Protein AF-0000000067526908 (afdb_homodimer)

Secondary structure (DSSP, 8-state):
--TTTT-EEEEETTTSHHHHHHHHHHHHTT-EEEEE-S-HHHHHHHHHHHHHS-TTTT--S-EEEESSGGGHHHHTTS---EEEE-S-HHHH-HHHHHHHHHHHHHHHHHHT--EEEEEE--GGGGS---TTGGGS-HHHHHHHHHHHHHHHHHHHHHHHHHHHTTT-SSPEEEEEEEE-----S------SGGGG--HHHHHHHHHHHHHS-TTEEEEEEEEEETT---/--TTTT-EEEEETTTSHHHHHHHHHHHHTT-EEEEE-S-HHHHHHHHHHHHHS-TTSS--S-EEEESSGGGHHHHHTS---EEEE-S-HHHH-HHHHHHHHHHHHHHHHHHT--EEEEEE--GGGGS---TTGGGS-HHHHHHHHHHHHHHHHHHHHHHHHHHHTTT-SSPEEEEEEEE-S---S------SGGGG--HHHHHHHHHHHHHS-TTEEEEEEEEEETT---

Nearest PDB structures (foldseek):
  1xg5-assembly2_A  TM=7.899E-01  e=1.504E-15  Homo sapiens
  4is3-assembly1_A  TM=7.266E-01  e=9.019E-11  [Clostridium] scindens
  2z1n-assembly2_B  TM=6.900E-01  e=1.423E-10  Aeropyrum pernix K1
  4is2-assembly1_A  TM=6.980E-01  e=1.059E-07  [Clostridium] scindens
  4bgv-assembly1_C  TM=5.789E-01  e=1.942E-01  Picrophilus oshimae

pLDDT: mean 77.92, std 18.81, range [34.94, 97.06]

Foldseek 3Di:
DQPQAAAEEEQEQLLFQLNVLLCQLCQLVRYAYEYEYCAQVSLVNSVVVVVPPPPVNRRNYHYHYDHHLVVCLVVLVDAHAEYEYPDFCVVCPPVSVVVVLVSNLVNCLVVQHEHEYEYEAAPLLVDDPDVPVVPPDDPVVVVSVVNNVSRVVSLVVLVVSCVVQPPRGPGYEGAYEHEYLEPTPPPPPPDDLNPPDYSNNSSVVVVVQSNDDSVDGHHYDYYYRPPDDD/DQPQAAAEEEQEQLLFQLNVLLCQLCQLVRYAYEYEYCALVSLVNSVVVVVPPPVVPGGNYHYHYDHHLVVCLVVLVDGHAEYEYPDFCVVCPPVSVVVVLVSNLVNCLVVQHEHEYEYEAAPLLVDDPDVVCVPVDDPVVVVSVVNNVSRVVSLVVLVVSCVVQPPRGPGYEGAYEHEYLAPTPPPPPPDDLNPPDYSNNSSVVVVVQSNDDSVDGHHYDYDYRPPDDD

Radius of gyration: 22.5 Å; Cα contacts (8 Å, |Δi|>4): 888; chains: 2; bounding box: 50×61×53 Å

Structure (mmCIF, N/CA/C/O backbone):
data_AF-0000000067526908-model_v1
#
loop_
_entity.id
_entity.type
_entity.pdbx_description
1 polymer 'Dehydrogenase/reductase SDR family member 11'
#
loop_
_atom_site.group_PDB
_atom_site.id
_atom_site.type_symbol
_atom_site.label_atom_id
_atom_site.label_alt_id
_atom_site.label_comp_id
_atom_site.label_asym_id
_atom_site.label_entity_id
_atom_site.label_seq_id
_atom_site.pdbx_PDB_ins_code
_atom_site.Cartn_x
_atom_site.Cartn_y
_atom_site.Cartn_z
_atom_site.occupancy
_atom_site.B_iso_or_equiv
_atom_site.auth_seq_id
_atom_site.auth_comp_id
_atom_site.auth_asym_id
_atom_site.auth_atom_id
_atom_site.pdbx_PDB_model_num
ATOM 1 N N . MET A 1 1 ? -10.703 14.023 -13.617 1 55.38 1 MET A N 1
ATOM 2 C CA . MET A 1 1 ? -10.242 14.766 -12.453 1 55.38 1 MET A CA 1
ATOM 3 C C . MET A 1 1 ? -10.43 13.945 -11.18 1 55.38 1 MET A C 1
ATOM 5 O O . MET A 1 1 ? -11.336 13.117 -11.094 1 55.38 1 MET A O 1
ATOM 9 N N . SER A 1 2 ? -9.367 14.031 -10.227 1 78.19 2 SER A N 1
ATOM 10 C CA . SER A 1 2 ? -9.445 13.312 -8.961 1 78.19 2 SER A CA 1
ATOM 11 C C . SER A 1 2 ? -10.734 13.641 -8.211 1 78.19 2 SER A C 1
ATOM 13 O O . SER A 1 2 ? -11.234 14.766 -8.289 1 78.19 2 SER A O 1
ATOM 15 N N . ARG A 1 3 ? -11.492 12.75 -7.848 1 87.69 3 ARG A N 1
ATOM 16 C CA . ARG A 1 3 ? -12.688 12.961 -7.047 1 87.69 3 ARG A CA 1
ATOM 17 C C . ARG A 1 3 ? -12.406 13.867 -5.855 1 87.69 3 ARG A C 1
ATOM 19 O O . ARG A 1 3 ? -13.328 14.352 -5.199 1 87.69 3 ARG A O 1
ATOM 26 N N . TRP A 1 4 ? -11.109 14.234 -5.727 1 93.62 4 TRP A N 1
ATOM 27 C CA . TRP A 1 4 ? -10.711 15.055 -4.59 1 93.62 4 TRP A CA 1
ATOM 28 C C . TRP A 1 4 ? -10.414 16.484 -5.027 1 93.62 4 TRP A C 1
ATOM 30 O O . TRP A 1 4 ? -10.008 17.328 -4.215 1 93.62 4 TRP A O 1
ATOM 40 N N . ALA A 1 5 ? -10.68 16.75 -6.25 1 92.38 5 ALA A N 1
ATOM 41 C CA . ALA A 1 5 ? -10.445 18.094 -6.742 1 92.38 5 ALA A CA 1
ATOM 42 C C . ALA A 1 5 ? -11.312 19.109 -6 1 92.38 5 ALA A C 1
ATOM 44 O O . ALA A 1 5 ? -12.492 18.859 -5.754 1 92.38 5 ALA A O 1
ATOM 45 N N . ASN A 1 6 ? -10.688 20.234 -5.504 1 93 6 ASN A N 1
ATOM 46 C CA . ASN A 1 6 ? -11.32 21.359 -4.824 1 93 6 ASN A CA 1
ATOM 47 C C . ASN A 1 6 ? -11.656 21.031 -3.377 1 93 6 ASN A C 1
ATOM 49 O O . ASN A 1 6 ? -12.328 21.812 -2.695 1 93 6 ASN A O 1
ATOM 53 N N . LYS A 1 7 ? -11.289 19.844 -2.965 1 95.12 7 LYS A N 1
ATOM 54 C CA . LYS A 1 7 ? -11.43 19.516 -1.548 1 95.12 7 LYS A CA 1
ATOM 55 C C . LYS A 1 7 ? -10.297 20.125 -0.729 1 95.12 7 LYS A C 1
ATOM 57 O O . LYS A 1 7 ? -9.359 20.703 -1.288 1 95.12 7 LYS A O 1
ATOM 62 N N . THR A 1 8 ? -10.43 20.062 0.56 1 95.62 8 THR A N 1
ATOM 63 C CA . THR A 1 8 ? -9.484 20.719 1.446 1 95.62 8 THR A CA 1
ATOM 64 C C . THR A 1 8 ? -8.703 19.703 2.264 1 95.62 8 THR A C 1
ATOM 66 O O . THR A 1 8 ? -9.281 18.75 2.805 1 95.62 8 THR A O 1
ATOM 69 N N . ALA A 1 9 ? -7.398 19.922 2.295 1 97.06 9 ALA A N 1
ATOM 70 C CA . ALA A 1 9 ? -6.512 19.078 3.092 1 97.06 9 ALA A CA 1
ATOM 71 C C . ALA A 1 9 ? -5.73 19.906 4.105 1 97.06 9 ALA A C 1
ATOM 73 O O . ALA A 1 9 ? -5.355 21.047 3.826 1 97.06 9 ALA A O 1
ATOM 74 N N . ILE A 1 10 ? -5.516 19.359 5.266 1 96.19 10 ILE A N 1
ATOM 75 C CA . ILE A 1 10 ? -4.598 19.906 6.258 1 96.19 10 ILE A CA 1
ATOM 76 C C . ILE A 1 10 ? -3.363 19.016 6.367 1 96.19 10 ILE A C 1
ATOM 78 O O . ILE A 1 10 ? -3.484 17.797 6.547 1 96.19 10 ILE A O 1
ATOM 82 N N . VAL A 1 11 ? -2.221 19.578 6.207 1 96.31 11 VAL A N 1
ATOM 83 C CA . VAL A 1 11 ? -0.968 18.844 6.328 1 96.31 11 VAL A CA 1
ATOM 84 C C . VAL A 1 11 ? -0.176 19.359 7.527 1 96.31 11 VAL A C 1
ATOM 86 O O . VAL A 1 11 ? 0.319 20.484 7.516 1 96.31 11 VAL A O 1
ATOM 89 N N . ILE A 1 12 ? -0.081 18.531 8.555 1 93.12 12 ILE A N 1
ATOM 90 C CA . ILE A 1 12 ? 0.746 18.812 9.727 1 93.12 12 ILE A CA 1
ATOM 91 C C . ILE A 1 12 ? 2.164 18.297 9.492 1 93.12 12 ILE A C 1
ATOM 93 O O . ILE A 1 12 ? 2.352 17.156 9.07 1 93.12 12 ILE A O 1
ATOM 97 N N . GLY A 1 13 ? 3.162 19.172 9.789 1 92.5 13 GLY A N 1
ATOM 98 C CA . GLY A 1 13 ? 4.539 18.828 9.469 1 92.5 13 GLY A CA 1
ATOM 99 C C . GLY A 1 13 ? 4.898 19.109 8.023 1 92.5 13 GLY A C 1
ATOM 100 O O . GLY A 1 13 ? 5.754 18.422 7.449 1 92.5 13 GLY A O 1
ATOM 101 N N . ALA A 1 14 ? 4.285 20.062 7.449 1 94.56 14 ALA A N 1
ATOM 102 C CA . ALA A 1 14 ? 4.41 20.344 6.023 1 94.56 14 ALA A CA 1
ATOM 103 C C . ALA A 1 14 ? 5.781 20.938 5.703 1 94.56 14 ALA A C 1
ATOM 105 O O . ALA A 1 14 ? 6.207 20.938 4.547 1 94.56 14 ALA A O 1
ATOM 106 N N . GLY A 1 15 ? 6.469 21.406 6.656 1 92.19 15 GLY A N 1
ATOM 107 C CA . GLY A 1 15 ? 7.742 22.062 6.426 1 92.19 15 GLY A CA 1
ATOM 108 C C . GLY A 1 15 ? 8.891 21.094 6.203 1 92.19 15 GLY A C 1
ATOM 109 O O . GLY A 1 15 ? 9.953 21.484 5.723 1 92.19 15 GLY A O 1
ATOM 110 N N . SER A 1 16 ? 8.711 19.828 6.621 1 89.81 16 SER A N 1
ATOM 111 C CA . SER A 1 16 ? 9.742 18.812 6.371 1 89.81 16 SER A CA 1
ATOM 112 C C . SER A 1 16 ? 9.828 18.469 4.887 1 89.81 16 SER A C 1
ATOM 114 O O . SER A 1 16 ? 8.945 18.844 4.109 1 89.81 16 SER A O 1
ATOM 116 N N . ASP A 1 17 ? 10.852 17.79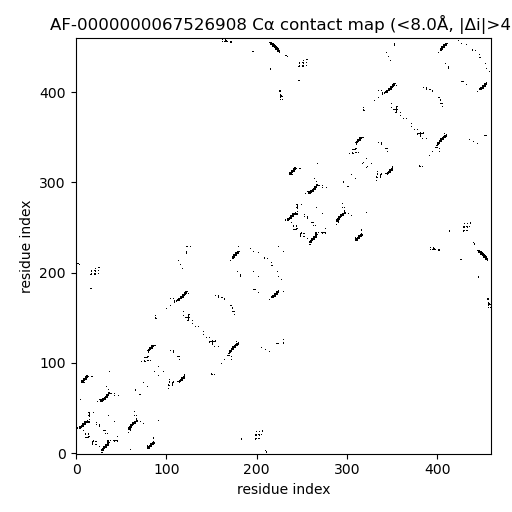7 4.492 1 88.81 17 ASP A N 1
ATOM 117 C CA . ASP A 1 17 ? 11.016 17.391 3.1 1 88.81 17 ASP A CA 1
ATOM 118 C C . ASP A 1 17 ? 9.828 16.562 2.629 1 88.81 17 ASP A C 1
ATOM 120 O O . ASP A 1 17 ? 9.273 16.797 1.557 1 88.81 17 ASP A O 1
ATOM 124 N N . LEU A 1 18 ? 9.492 15.617 3.459 1 90.62 18 LEU A N 1
ATOM 125 C CA . LEU A 1 18 ? 8.359 14.773 3.109 1 90.62 18 LEU A CA 1
ATOM 126 C C . LEU A 1 18 ? 7.059 15.57 3.141 1 90.62 18 LEU A C 1
ATOM 128 O O . LEU A 1 18 ? 6.211 15.422 2.258 1 90.62 18 LEU A O 1
ATOM 132 N N . GLY A 1 19 ? 6.938 16.422 4.129 1 94.12 19 GLY A N 1
ATOM 133 C CA . GLY A 1 19 ? 5.758 17.266 4.211 1 94.12 19 GLY A CA 1
ATOM 134 C C . GLY A 1 19 ? 5.574 18.156 2.992 1 94.12 19 GLY A C 1
ATOM 135 O O . GLY A 1 19 ? 4.457 18.312 2.502 1 94.12 19 GLY A O 1
ATOM 136 N N . GLN A 1 20 ? 6.664 18.688 2.547 1 94.25 20 GLN A N 1
ATOM 137 C CA . GLN A 1 20 ? 6.613 19.531 1.352 1 94.25 20 GLN A CA 1
ATOM 138 C C . GLN A 1 20 ? 6.172 18.719 0.135 1 94.25 20 GLN A C 1
ATOM 140 O O . GLN A 1 20 ? 5.305 19.156 -0.625 1 94.25 20 GLN A O 1
ATOM 145 N N . ALA A 1 21 ? 6.734 17.562 -0.025 1 93.19 21 ALA A N 1
ATOM 146 C CA . ALA A 1 21 ? 6.395 16.703 -1.155 1 93.19 21 ALA A CA 1
ATOM 147 C C . ALA A 1 21 ? 4.91 16.344 -1.143 1 93.19 21 ALA A C 1
ATOM 149 O O . ALA A 1 21 ? 4.258 16.344 -2.188 1 93.19 21 ALA A O 1
ATOM 150 N N . ILE A 1 22 ? 4.43 16.031 0.023 1 96.06 22 ILE A N 1
ATOM 151 C CA . ILE A 1 22 ? 3.02 15.688 0.172 1 96.06 22 ILE A CA 1
ATOM 152 C C . ILE A 1 22 ? 2.154 16.891 -0.188 1 96.06 22 ILE A C 1
ATOM 154 O O . ILE A 1 22 ? 1.19 16.766 -0.948 1 96.06 22 ILE A O 1
ATOM 158 N N . THR A 1 23 ? 2.525 18.016 0.33 1 96.12 23 THR A N 1
ATOM 159 C CA . THR A 1 23 ? 1.789 19.25 0.065 1 96.12 23 THR A CA 1
ATOM 160 C C . THR A 1 23 ? 1.71 19.531 -1.435 1 96.12 23 THR A C 1
ATOM 162 O O . THR A 1 23 ? 0.624 19.75 -1.974 1 96.12 23 THR A O 1
ATOM 165 N N . PHE A 1 24 ? 2.752 19.406 -2.107 1 94.38 24 PHE A N 1
ATOM 166 C CA . PHE A 1 24 ? 2.797 19.719 -3.531 1 94.38 24 PHE A CA 1
ATOM 167 C C . PHE A 1 24 ? 2.053 18.672 -4.344 1 94.38 24 PHE A C 1
ATOM 169 O O . PHE A 1 24 ? 1.409 19 -5.344 1 94.38 24 PHE A O 1
ATOM 176 N N . ALA A 1 25 ? 2.164 17.438 -3.955 1 94.69 25 ALA A N 1
ATOM 177 C CA . ALA A 1 25 ? 1.417 16.391 -4.637 1 94.69 25 ALA A CA 1
ATOM 178 C C . ALA A 1 25 ? -0.086 16.641 -4.551 1 94.69 25 ALA A C 1
ATOM 180 O O . ALA A 1 25 ? -0.808 16.469 -5.535 1 94.69 25 ALA A O 1
ATOM 181 N N . LEU A 1 26 ? -0.541 17.062 -3.402 1 96.25 26 LEU A N 1
ATOM 182 C CA . LEU A 1 26 ? -1.958 17.359 -3.205 1 96.25 26 LEU A CA 1
ATOM 183 C C . LEU A 1 26 ? -2.387 18.562 -4.031 1 96.25 26 LEU A C 1
ATOM 185 O O . LEU A 1 26 ? -3.439 18.547 -4.672 1 96.25 26 LEU A O 1
ATOM 189 N N . LEU A 1 27 ? -1.561 19.547 -4.051 1 94.5 27 LEU A N 1
ATOM 190 C CA . LEU A 1 27 ? -1.853 20.75 -4.82 1 94.5 27 LEU A CA 1
ATOM 191 C C . LEU A 1 27 ? -1.939 20.438 -6.312 1 94.5 27 LEU A C 1
ATOM 193 O O . LEU A 1 27 ? -2.805 20.953 -7.012 1 94.5 27 LEU A O 1
ATOM 197 N N . LYS A 1 28 ? -1.066 19.641 -6.758 1 92.62 28 LYS A N 1
ATOM 198 C CA . LYS A 1 28 ? -1.04 19.25 -8.164 1 92.62 28 LYS A CA 1
ATOM 199 C C . LYS A 1 28 ? -2.32 18.516 -8.555 1 92.62 28 LYS A C 1
ATOM 201 O O . LYS A 1 28 ? -2.768 18.594 -9.695 1 92.62 28 LYS A O 1
ATOM 206 N N . ASP A 1 29 ? -2.883 17.859 -7.59 1 93.5 29 ASP A N 1
ATOM 207 C CA . ASP A 1 29 ? -4.105 17.109 -7.836 1 93.5 29 ASP A CA 1
ATOM 208 C C . ASP A 1 29 ? -5.344 17.969 -7.656 1 93.5 29 ASP A C 1
ATOM 210 O O . ASP A 1 29 ? -6.469 17.469 -7.629 1 93.5 29 ASP A O 1
ATOM 214 N N . GLY A 1 30 ? -5.164 19.297 -7.395 1 93.56 30 GLY A N 1
ATOM 215 C CA . GLY A 1 30 ? -6.266 20.234 -7.316 1 93.56 30 GLY A CA 1
ATOM 216 C C . GLY A 1 30 ? -6.859 20.359 -5.926 1 93.56 30 GLY A C 1
ATOM 217 O O . GLY A 1 30 ? -7.965 20.875 -5.758 1 93.56 30 GLY A O 1
ATOM 218 N N . ILE A 1 31 ? -6.211 19.844 -4.973 1 95.88 31 ILE A N 1
ATOM 219 C CA . ILE A 1 31 ? -6.66 19.906 -3.588 1 95.88 31 ILE A CA 1
ATOM 220 C C . ILE A 1 31 ? -6.113 21.172 -2.92 1 95.88 31 ILE A C 1
ATOM 222 O O . ILE A 1 31 ? -4.945 21.516 -3.1 1 95.88 31 ILE A O 1
ATOM 226 N N . HIS A 1 32 ? -6.957 21.844 -2.209 1 95.56 32 HIS A N 1
ATOM 227 C CA . HIS A 1 32 ? -6.5 22.969 -1.41 1 95.56 32 HIS A CA 1
ATOM 228 C C . HIS A 1 32 ? -5.82 22.5 -0.129 1 95.56 32 HIS A C 1
ATOM 230 O O . HIS A 1 32 ? -6.324 21.609 0.557 1 95.56 32 HIS A O 1
ATOM 236 N N . VAL A 1 33 ? -4.699 23.172 0.164 1 96.5 33 VAL A N 1
ATOM 237 C CA . VAL A 1 33 ? -3.922 22.641 1.284 1 96.5 33 VAL A CA 1
ATOM 238 C C . VAL A 1 33 ? -3.678 23.766 2.303 1 96.5 33 VAL A C 1
ATOM 240 O O . VAL A 1 33 ? -3.26 24.859 1.94 1 96.5 33 VAL A O 1
ATOM 243 N N . THR A 1 34 ? -4.027 23.516 3.52 1 96.12 34 THR A N 1
ATOM 244 C CA . THR A 1 34 ? -3.531 24.281 4.656 1 96.12 34 THR A CA 1
ATOM 245 C C . THR A 1 34 ? -2.34 23.578 5.301 1 96.12 34 THR A C 1
ATOM 247 O O . THR A 1 34 ? -2.473 22.453 5.816 1 96.12 34 THR A O 1
ATOM 250 N N . ALA A 1 35 ? -1.23 24.234 5.266 1 96 35 ALA A N 1
ATOM 251 C CA . ALA A 1 35 ? 0.016 23.625 5.723 1 96 35 ALA A CA 1
ATOM 252 C C . ALA A 1 35 ? 0.5 24.266 7.016 1 96 35 ALA A C 1
ATOM 254 O O . ALA A 1 35 ? 0.398 25.484 7.188 1 96 35 ALA A O 1
ATOM 255 N N . THR A 1 36 ? 1.035 23.391 7.914 1 93.19 36 THR A N 1
ATOM 256 C CA . THR A 1 36 ? 1.605 23.906 9.156 1 93.19 36 THR A CA 1
ATOM 257 C C . THR A 1 36 ? 2.781 23.047 9.609 1 93.19 36 THR A C 1
ATOM 259 O O . THR A 1 36 ? 2.992 21.953 9.086 1 93.19 36 THR A O 1
ATOM 262 N N . HIS A 1 37 ? 3.508 23.609 10.461 1 91.62 37 HIS A N 1
ATOM 263 C CA . HIS A 1 37 ? 4.629 22.938 11.094 1 91.62 37 HIS A CA 1
ATOM 264 C C . HIS A 1 37 ? 4.91 23.516 12.477 1 91.62 37 HIS A C 1
ATOM 266 O O . HIS A 1 37 ? 4.562 24.672 12.758 1 91.62 37 HIS A O 1
ATOM 272 N N . ILE A 1 38 ? 5.477 22.734 13.289 1 86.5 38 ILE A N 1
ATOM 273 C CA . ILE A 1 38 ? 5.77 23.188 14.641 1 86.5 38 ILE A CA 1
ATOM 274 C C . ILE A 1 38 ? 6.953 24.156 14.625 1 86.5 38 ILE A C 1
ATOM 276 O O . ILE A 1 38 ? 7.062 25.031 15.484 1 86.5 38 ILE A O 1
ATOM 280 N N . LYS A 1 39 ? 7.859 24.047 13.656 1 88.62 39 LYS A N 1
ATOM 281 C CA . LYS A 1 39 ? 9.023 24.922 13.516 1 88.62 39 LYS A CA 1
ATOM 282 C C . LYS A 1 39 ? 8.789 25.969 12.43 1 88.62 39 LYS A C 1
ATOM 284 O O . LYS A 1 39 ? 8.68 25.641 11.25 1 88.62 39 LYS A O 1
ATOM 289 N N . GLU A 1 40 ? 8.906 27.156 12.828 1 89.94 40 GLU A N 1
ATOM 290 C CA . GLU A 1 40 ? 8.633 28.25 11.906 1 89.94 40 GLU A CA 1
ATOM 291 C C . GLU A 1 40 ? 9.648 28.281 10.758 1 89.94 40 GLU A C 1
ATOM 293 O O . GLU A 1 40 ? 9.297 28.609 9.625 1 89.94 40 GLU A O 1
ATOM 298 N N . GLU A 1 41 ? 10.844 27.984 11.102 1 92.81 41 GLU A N 1
ATOM 299 C CA . GLU A 1 41 ? 11.898 28 10.094 1 92.81 41 GLU A CA 1
ATOM 300 C C . GLU A 1 41 ? 11.586 27.031 8.953 1 92.81 41 GLU A C 1
ATOM 302 O O . GLU A 1 41 ? 11.906 27.312 7.793 1 92.81 41 GLU A O 1
ATOM 307 N N . LYS A 1 42 ? 10.984 25.969 9.328 1 92 42 LYS A N 1
ATOM 308 C CA . LYS A 1 42 ? 10.617 24.969 8.32 1 92 42 LYS A CA 1
ATOM 309 C C . LYS A 1 42 ? 9.484 25.484 7.426 1 92 42 LYS A C 1
ATOM 311 O O . LYS A 1 42 ? 9.438 25.172 6.238 1 92 42 LYS A O 1
ATOM 316 N N . MET A 1 43 ? 8.641 26.266 7.938 1 93.75 43 MET A N 1
ATOM 317 C CA . MET A 1 43 ? 7.559 26.859 7.152 1 93.75 43 MET A CA 1
ATOM 318 C C . MET A 1 43 ? 8.109 27.891 6.172 1 93.75 43 MET A C 1
ATOM 320 O O . MET A 1 43 ? 7.598 28.016 5.055 1 93.75 43 MET A O 1
ATOM 324 N N . ASP A 1 44 ? 9.102 28.562 6.664 1 94.88 44 ASP A N 1
ATOM 325 C CA . ASP A 1 44 ? 9.75 29.516 5.77 1 94.88 44 ASP A CA 1
ATOM 326 C C . ASP A 1 44 ? 10.352 28.797 4.559 1 94.88 44 ASP A C 1
ATOM 328 O O . ASP A 1 44 ? 10.266 29.297 3.436 1 94.88 44 ASP A O 1
ATOM 332 N N . GLU A 1 45 ? 10.93 27.734 4.824 1 93.31 45 GLU A N 1
ATOM 333 C CA . GLU A 1 45 ? 11.492 26.938 3.738 1 93.31 45 GLU A CA 1
ATOM 334 C C . GLU A 1 45 ? 10.414 26.5 2.752 1 93.31 45 GLU A C 1
ATOM 336 O O . GLU A 1 45 ? 10.609 26.562 1.537 1 93.31 45 GLU A O 1
ATOM 341 N N . LEU A 1 46 ? 9.336 26.062 3.273 1 94.31 46 LEU A N 1
ATOM 342 C CA . LEU A 1 46 ? 8.211 25.672 2.432 1 94.31 46 LEU A CA 1
ATOM 343 C C . LEU A 1 46 ? 7.719 26.844 1.595 1 94.31 46 LEU A C 1
ATOM 345 O O . LEU A 1 46 ? 7.473 26.688 0.396 1 94.31 46 LEU A O 1
ATOM 349 N N . LYS A 1 47 ? 7.586 27.906 2.229 1 93.81 47 LYS A N 1
ATOM 350 C CA . LYS A 1 47 ? 7.148 29.125 1.53 1 93.81 47 LYS A CA 1
ATOM 351 C C . LYS A 1 47 ? 8.086 29.453 0.378 1 93.81 47 LYS A C 1
ATOM 353 O O . LYS A 1 47 ? 7.641 29.75 -0.733 1 93.81 47 LYS A O 1
ATOM 358 N N . THR A 1 48 ? 9.328 29.406 0.677 1 94.19 48 THR A N 1
ATOM 359 C CA . THR A 1 48 ? 10.344 29.734 -0.325 1 94.19 48 THR A CA 1
ATOM 360 C C . THR A 1 48 ? 10.258 28.766 -1.502 1 94.19 48 THR A C 1
ATOM 362 O O . THR A 1 48 ? 10.289 29.188 -2.66 1 94.19 48 THR A O 1
ATOM 365 N N . THR A 1 49 ? 10.156 27.531 -1.175 1 91.88 49 THR A N 1
ATOM 366 C CA . THR A 1 49 ? 10.047 26.516 -2.219 1 91.88 49 THR A CA 1
ATOM 367 C C . THR A 1 49 ? 8.805 26.75 -3.07 1 91.88 49 THR A C 1
ATOM 369 O O . THR A 1 49 ? 8.867 26.656 -4.301 1 91.88 49 THR A O 1
ATOM 372 N N . TYR A 1 50 ? 7.719 27.047 -2.428 1 90.44 50 TYR A N 1
ATOM 373 C CA . TYR A 1 50 ? 6.449 27.297 -3.102 1 90.44 50 TYR A CA 1
ATOM 374 C C . TYR A 1 50 ? 6.543 28.5 -4.027 1 90.44 50 TYR A C 1
ATOM 376 O O . TYR A 1 50 ? 6.047 28.469 -5.156 1 90.44 50 TYR A O 1
ATOM 384 N N . GLU A 1 51 ? 7.172 29.5 -3.584 1 89.06 51 GLU A N 1
ATOM 385 C CA . GLU A 1 51 ? 7.285 30.75 -4.348 1 89.06 51 GLU A CA 1
ATOM 386 C C . GLU A 1 51 ? 8.211 30.562 -5.547 1 89.06 51 GLU A C 1
ATOM 388 O O . GLU A 1 51 ? 8.047 31.234 -6.57 1 89.06 51 GLU A O 1
ATOM 393 N N . ASN A 1 52 ? 9.156 29.672 -5.469 1 86.31 52 ASN A N 1
ATOM 394 C CA . ASN A 1 52 ? 10.148 29.469 -6.52 1 86.31 52 ASN A CA 1
ATOM 395 C C . ASN A 1 52 ? 9.688 28.422 -7.535 1 86.31 52 ASN A C 1
ATOM 397 O O . ASN A 1 52 ? 10.344 28.219 -8.555 1 86.31 52 ASN A O 1
ATOM 401 N N . MET A 1 53 ? 8.742 27.766 -7.121 1 79.19 53 MET A N 1
ATOM 402 C CA . MET A 1 53 ? 8.234 26.766 -8.047 1 79.19 53 MET A CA 1
ATOM 403 C C . MET A 1 53 ? 7.617 27.422 -9.281 1 79.19 53 MET A C 1
ATOM 405 O O . MET A 1 53 ? 7.051 28.5 -9.188 1 79.19 53 MET A O 1
ATOM 409 N N . ASP A 1 54 ? 8.086 26.922 -10.508 1 66.62 54 ASP A N 1
ATOM 410 C CA . ASP A 1 54 ? 7.422 27.422 -11.711 1 66.62 54 ASP A CA 1
ATOM 411 C C . ASP A 1 54 ? 5.922 27.125 -11.672 1 66.62 54 ASP A C 1
ATOM 413 O O . ASP A 1 54 ? 5.508 25.969 -11.703 1 66.62 54 ASP A O 1
ATOM 417 N N . LYS A 1 55 ? 5.258 28.062 -11.102 1 62.81 55 LYS A N 1
ATOM 418 C CA . LYS A 1 55 ? 3.818 27.938 -10.914 1 62.81 55 LYS A CA 1
ATOM 419 C C . LYS A 1 55 ? 3.131 27.516 -12.211 1 62.81 55 LYS A C 1
ATOM 421 O O . LYS A 1 55 ? 1.941 27.188 -12.219 1 62.81 55 LYS A O 1
ATOM 426 N N . LYS A 1 56 ? 3.824 27.969 -13.273 1 53.22 56 LYS A N 1
ATOM 427 C CA . LYS A 1 56 ? 3.217 27.422 -14.492 1 53.22 56 LYS A CA 1
ATOM 428 C C . LYS A 1 56 ? 2.971 25.922 -14.367 1 53.22 56 LYS A C 1
ATOM 430 O O . LYS A 1 56 ? 2.287 25.328 -15.203 1 53.22 56 LYS A O 1
ATOM 435 N N . ASP A 1 57 ? 3.842 25.328 -13.602 1 57.72 57 ASP A N 1
ATOM 436 C CA . ASP A 1 57 ? 3.664 23.922 -13.297 1 57.72 57 ASP A CA 1
ATOM 437 C C . ASP A 1 57 ? 2.395 23.688 -12.477 1 57.72 57 ASP A C 1
ATOM 439 O O . ASP A 1 57 ? 2.041 24.5 -11.625 1 57.72 57 ASP A O 1
ATOM 443 N N . THR A 1 58 ? 1.324 23.109 -12.789 1 63.97 58 THR A N 1
ATOM 444 C CA . THR A 1 58 ? -0.123 22.922 -12.75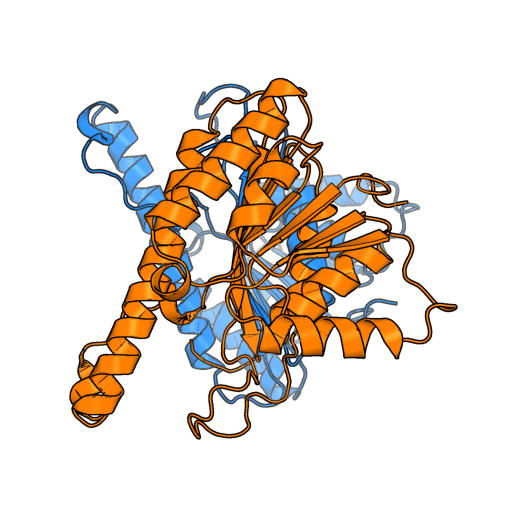 1 63.97 58 THR A CA 1
ATOM 445 C C . THR A 1 58 ? -0.587 22.562 -11.344 1 63.97 58 THR A C 1
ATOM 447 O O . THR A 1 58 ? -0.728 21.391 -11.008 1 63.97 58 THR A O 1
ATOM 450 N N . LEU A 1 59 ? 0.015 23.531 -10.383 1 76.12 59 LEU A N 1
ATOM 451 C CA . LEU A 1 59 ? -0.72 23.359 -9.133 1 76.12 59 LEU A CA 1
ATOM 452 C C . LEU A 1 59 ? -2.139 23.906 -9.258 1 76.12 59 LEU A C 1
ATOM 454 O O . LEU A 1 59 ? -2.33 25.078 -9.555 1 76.12 59 LEU A O 1
ATOM 458 N N . MET A 1 60 ? -3.01 23.062 -9.07 1 80.88 60 MET A N 1
ATOM 459 C CA . MET A 1 60 ? -4.418 23.375 -9.305 1 80.88 60 MET A CA 1
ATOM 460 C C . MET A 1 60 ? -5.105 23.781 -8 1 80.88 60 MET A C 1
ATOM 462 O O . MET A 1 60 ? -6.129 24.469 -8.023 1 80.88 60 MET A O 1
ATOM 466 N N . GLY A 1 61 ? -4.426 23.469 -6.852 1 89.44 61 GLY A N 1
ATOM 467 C CA . GLY A 1 61 ? -5 23.828 -5.566 1 89.44 61 GLY A CA 1
ATOM 468 C C . GLY A 1 61 ? -4.395 25.078 -4.965 1 89.44 61 GLY A C 1
ATOM 469 O O . GLY A 1 61 ? -3.367 25.562 -5.441 1 89.44 61 GLY A O 1
ATOM 470 N N . LYS A 1 62 ? -5.008 25.641 -3.936 1 92.88 62 LYS A N 1
ATOM 471 C CA . LYS A 1 62 ? -4.52 26.797 -3.189 1 92.88 62 LYS A CA 1
ATOM 472 C C . LYS A 1 62 ? -3.771 26.359 -1.932 1 92.88 62 LYS A C 1
ATOM 474 O O . LYS A 1 62 ? -4.16 25.391 -1.274 1 92.88 62 LYS A O 1
ATOM 479 N N . LEU A 1 63 ? -2.748 27.156 -1.683 1 94.75 63 LEU A N 1
ATOM 480 C CA . LEU A 1 63 ? -1.952 26.859 -0.494 1 94.75 63 LEU A CA 1
ATOM 481 C C . LEU A 1 63 ? -2.129 27.953 0.556 1 94.75 63 LEU A C 1
ATOM 483 O O . LEU A 1 63 ? -1.981 29.141 0.255 1 94.75 63 LEU A O 1
ATOM 487 N N . GLU A 1 64 ? -2.477 27.578 1.708 1 94.25 64 GLU A N 1
ATOM 488 C CA . GLU A 1 64 ? -2.512 28.453 2.875 1 94.25 64 GLU A CA 1
ATOM 489 C C . GLU A 1 64 ? -1.493 28.016 3.924 1 94.25 64 GLU A C 1
ATOM 491 O O . GLU A 1 64 ? -1.463 26.859 4.32 1 94.25 64 GLU A O 1
ATOM 496 N N . LEU A 1 65 ? -0.673 28.906 4.336 1 94.81 65 LEU A N 1
ATOM 497 C CA . LEU A 1 65 ? 0.355 28.609 5.328 1 94.81 65 LEU A CA 1
ATOM 498 C C . LEU A 1 65 ? -0.066 29.094 6.711 1 94.81 65 LEU A C 1
ATOM 500 O O . LEU A 1 65 ? -0.519 30.234 6.859 1 94.81 65 LEU A O 1
ATOM 504 N N . LYS A 1 66 ? 0.057 28.203 7.684 1 92.88 66 LYS A N 1
ATOM 505 C CA . LYS A 1 66 ? -0.165 28.547 9.086 1 92.88 66 LYS A CA 1
ATOM 506 C C . LYS A 1 66 ? 1.097 28.328 9.914 1 92.88 66 LYS A C 1
ATOM 508 O O . LYS A 1 66 ? 1.491 27.188 10.156 1 92.88 66 LYS A O 1
ATOM 513 N N . TYR A 1 67 ? 1.665 29.328 10.461 1 88.94 67 TYR A N 1
ATOM 514 C CA . TYR A 1 67 ? 2.975 29.25 11.094 1 88.94 67 TYR A CA 1
ATOM 515 C C . TYR A 1 67 ? 2.848 28.812 12.555 1 88.94 67 TYR A C 1
ATOM 517 O O . TYR A 1 67 ? 3.828 28.391 13.172 1 88.94 67 TYR A O 1
ATOM 525 N N . ASN A 1 68 ? 1.705 28.984 13.094 1 82.62 68 ASN A N 1
ATOM 526 C CA . ASN A 1 68 ? 1.455 28.516 14.453 1 82.62 68 ASN A CA 1
ATOM 527 C C . ASN A 1 68 ? 0.499 27.328 14.477 1 82.62 68 ASN A C 1
ATOM 529 O O . ASN A 1 68 ? -0.636 27.438 14 1 82.62 68 ASN A O 1
ATOM 533 N N . ILE A 1 69 ? 1.003 26.297 14.984 1 75.75 69 ILE A N 1
ATOM 534 C CA . ILE A 1 69 ? 0.24 25.047 15 1 75.75 69 ILE A CA 1
ATOM 535 C C . ILE A 1 69 ? -1.105 25.281 15.688 1 75.75 69 ILE A C 1
ATOM 537 O O . ILE A 1 69 ? -2.1 24.625 15.344 1 75.75 69 ILE A O 1
ATOM 541 N N . ASN A 1 70 ? -1.18 26.312 16.594 1 75.31 70 ASN A N 1
ATOM 542 C CA . ASN A 1 70 ? -2.43 26.625 17.281 1 75.31 70 ASN A CA 1
ATOM 543 C C . ASN A 1 70 ? -3.441 27.281 16.344 1 75.31 70 ASN A C 1
ATOM 545 O O . ASN A 1 70 ? -4.648 27.203 16.578 1 75.31 70 ASN A O 1
ATOM 549 N N . ASP A 1 71 ? -2.904 27.906 15.297 1 78.06 71 ASP A N 1
ATOM 550 C CA . ASP A 1 71 ? -3.779 28.562 14.336 1 78.06 71 ASP A CA 1
ATOM 551 C C . ASP A 1 71 ? -4.516 27.547 13.469 1 78.06 71 ASP A C 1
ATOM 553 O O . ASP A 1 71 ? -5.496 27.875 12.805 1 78.06 71 ASP A O 1
ATOM 557 N N . ILE A 1 72 ? -4.047 26.312 13.586 1 79.12 72 ILE A N 1
ATOM 558 C CA . ILE A 1 72 ? -4.637 25.297 12.734 1 79.12 72 ILE A CA 1
ATOM 559 C C . ILE A 1 72 ? -5.996 24.875 13.297 1 79.12 72 ILE A C 1
ATOM 561 O O . ILE A 1 72 ? -6.836 24.344 12.562 1 79.12 72 ILE A O 1
ATOM 565 N N . GLU A 1 73 ? -6.188 25.203 14.547 1 79.31 73 GLU A N 1
ATOM 566 C CA . GLU A 1 73 ? -7.473 24.875 15.156 1 79.31 73 GLU A CA 1
ATOM 567 C C . GLU A 1 73 ? -8.625 25.531 14.398 1 79.31 73 GLU A C 1
ATOM 569 O O . GLU A 1 73 ? -9.672 24.906 14.203 1 79.31 73 GLU A O 1
ATOM 574 N N . GLU A 1 74 ? -8.375 26.703 14.031 1 82.19 74 GLU A N 1
ATOM 575 C CA . GLU A 1 74 ? -9.406 27.438 13.297 1 82.19 74 GLU A CA 1
ATOM 576 C C . GLU A 1 74 ? -9.648 26.812 11.93 1 82.19 74 GLU A C 1
ATOM 578 O O . GLU A 1 74 ? -10.773 26.859 11.414 1 82.19 74 GLU A O 1
ATOM 583 N N . SER A 1 75 ? -8.602 26.25 11.422 1 83.69 75 SER A N 1
ATOM 584 C CA . SER A 1 75 ? -8.711 25.641 10.094 1 83.69 75 SER A CA 1
ATOM 585 C C . SER A 1 75 ? -9.602 24.406 10.133 1 83.69 75 SER A C 1
ATOM 587 O O . SER A 1 75 ? -10.227 24.062 9.125 1 83.69 75 SER A O 1
ATOM 589 N N . PHE A 1 76 ? -9.609 23.766 11.289 1 85.62 76 PHE A N 1
ATOM 590 C CA . PHE A 1 76 ? -10.445 22.578 11.43 1 85.62 76 PHE A CA 1
ATOM 591 C C . PHE A 1 76 ? -11.922 22.938 11.461 1 85.62 76 PHE A C 1
ATOM 593 O O . PHE A 1 76 ? -12.789 22.078 11.273 1 85.62 76 PHE A O 1
ATOM 600 N N . LYS A 1 77 ? -12.156 24.234 11.742 1 79.56 77 LYS A N 1
ATOM 601 C CA . LYS A 1 77 ? -13.531 24.719 11.727 1 79.56 77 LYS A CA 1
ATOM 602 C C . LYS A 1 77 ? -14.055 24.875 10.305 1 79.56 77 LYS A C 1
ATOM 604 O O . LYS A 1 77 ? -15.258 25 10.086 1 79.56 77 LYS A O 1
ATOM 609 N N . LYS A 1 78 ? -13.125 24.844 9.445 1 82 78 LYS A N 1
ATOM 610 C CA . LYS A 1 78 ? -13.477 24.875 8.031 1 82 78 LYS A CA 1
ATOM 611 C C . LYS A 1 78 ? -13.695 23.453 7.496 1 82 78 LYS A C 1
ATOM 613 O O . LYS A 1 78 ? -13.898 22.516 8.273 1 82 78 LYS A O 1
ATOM 618 N N . ASP A 1 79 ? -13.844 23.359 6.219 1 87.69 79 ASP A N 1
ATOM 619 C CA . ASP A 1 79 ? -14.102 22.078 5.566 1 87.69 79 ASP A CA 1
ATOM 620 C C . ASP A 1 79 ?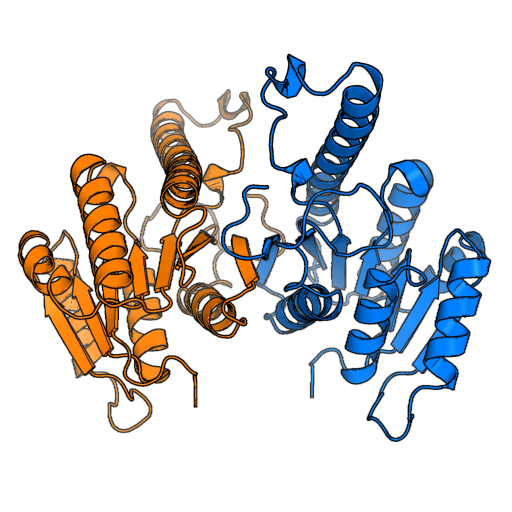 -12.812 21.266 5.426 1 87.69 79 ASP A C 1
ATOM 622 O O . ASP A 1 79 ? -11.875 21.688 4.738 1 87.69 79 ASP A O 1
ATOM 626 N N . VAL A 1 80 ? -12.773 20.203 6.246 1 92.44 80 VAL A N 1
ATOM 627 C CA . VAL A 1 80 ? -11.609 19.328 6.137 1 92.44 80 VAL A CA 1
ATOM 628 C C . VAL A 1 80 ? -12.023 17.984 5.543 1 92.44 80 VAL A C 1
ATOM 630 O O . VAL A 1 80 ? -12.867 17.281 6.105 1 92.44 80 VAL A O 1
ATOM 633 N N . ASP A 1 81 ? -11.375 17.672 4.453 1 96.06 81 ASP A N 1
ATOM 634 C CA . ASP A 1 81 ? -11.672 16.406 3.805 1 96.06 81 ASP A CA 1
ATOM 635 C C . ASP A 1 81 ? -10.531 15.406 4 1 96.06 81 ASP A C 1
ATOM 637 O O . ASP A 1 81 ? -10.758 14.195 4.027 1 96.06 81 ASP A O 1
ATOM 641 N N . ILE A 1 82 ? -9.359 15.977 4.074 1 97.06 82 ILE A N 1
ATOM 642 C CA . ILE A 1 82 ? -8.164 15.156 4.207 1 97.06 82 ILE A CA 1
ATOM 643 C C . ILE A 1 82 ? -7.277 15.711 5.32 1 97.06 82 ILE A C 1
ATOM 645 O O . ILE A 1 82 ? -7.047 16.922 5.398 1 97.06 82 ILE A O 1
ATOM 649 N N . LEU A 1 83 ? -6.809 14.844 6.203 1 95.94 83 LEU A N 1
ATOM 650 C CA . LEU A 1 83 ? -5.801 15.188 7.199 1 95.94 83 LEU A CA 1
ATOM 651 C C . LEU A 1 83 ? -4.547 14.336 7.02 1 95.94 83 LEU A C 1
ATOM 653 O O . LEU A 1 83 ? -4.629 13.109 6.984 1 95.94 83 LEU A O 1
ATOM 657 N N . VAL A 1 84 ? -3.439 14.961 6.836 1 96.06 84 VAL A N 1
ATOM 658 C CA . VAL A 1 84 ? -2.162 14.258 6.781 1 96.06 84 VAL A CA 1
ATOM 659 C C . VAL A 1 84 ? -1.303 14.656 7.977 1 96.06 84 VAL A C 1
ATOM 661 O O . VAL A 1 84 ? -0.842 15.797 8.07 1 96.06 84 VAL A O 1
ATOM 664 N N . ASN A 1 85 ? -1.095 13.75 8.812 1 91.69 85 ASN A N 1
ATOM 665 C CA . ASN A 1 85 ? -0.192 13.938 9.945 1 91.69 85 ASN A CA 1
ATOM 666 C C . ASN A 1 85 ? 1.211 13.422 9.633 1 91.69 85 ASN A C 1
ATOM 668 O O . ASN A 1 85 ? 1.463 12.219 9.688 1 91.69 85 ASN A O 1
ATOM 672 N N . ASN A 1 86 ? 2.074 14.328 9.391 1 90.19 86 ASN A N 1
ATOM 673 C CA . ASN A 1 86 ? 3.449 13.969 9.062 1 90.19 86 ASN A CA 1
ATOM 674 C C . ASN A 1 86 ? 4.41 14.352 10.188 1 90.19 86 ASN A C 1
ATOM 676 O O . ASN A 1 86 ? 5.547 14.75 9.922 1 90.19 86 ASN A O 1
ATOM 680 N N . LEU A 1 87 ? 3.988 14.469 11.406 1 81.88 87 LEU A N 1
ATOM 681 C CA . LEU A 1 87 ? 4.824 14.695 12.578 1 81.88 87 LEU A CA 1
ATOM 682 C C . LEU A 1 87 ? 4.746 13.516 13.539 1 81.88 87 LEU A C 1
ATOM 684 O O . LEU A 1 87 ? 3.682 12.914 13.703 1 81.88 87 LEU A O 1
ATOM 688 N N . ASN A 1 88 ? 5.844 13.156 14.047 1 71.19 88 ASN A N 1
ATOM 689 C CA . ASN A 1 88 ? 5.812 12.094 15.047 1 71.19 88 ASN A CA 1
ATOM 690 C C . ASN A 1 88 ? 5.184 12.578 16.344 1 71.19 88 ASN A C 1
ATOM 692 O O . ASN A 1 88 ? 5.227 13.766 16.672 1 71.19 88 ASN A O 1
ATOM 696 N N . ILE A 1 89 ? 4.613 11.703 17.062 1 68.75 89 ILE A N 1
ATOM 697 C CA . ILE A 1 89 ? 3.871 12.008 18.281 1 68.75 89 ILE A CA 1
ATOM 698 C C . ILE A 1 89 ? 4.816 12.602 19.328 1 68.75 89 ILE A C 1
ATOM 700 O O . ILE A 1 89 ? 4.391 13.383 20.172 1 68.75 89 ILE A O 1
ATOM 704 N N . PHE A 1 90 ? 6.031 12.242 19.219 1 68.44 90 PHE A N 1
ATOM 705 C CA . PHE A 1 90 ? 6.977 12.758 20.203 1 68.44 90 PHE A CA 1
ATOM 706 C C . PHE A 1 90 ? 7.285 14.227 19.938 1 68.44 90 PHE A C 1
ATOM 708 O O . PHE A 1 90 ? 7.57 14.984 20.859 1 68.44 90 PHE A O 1
ATOM 715 N N . SER A 1 91 ? 7.199 14.602 18.703 1 72.06 91 SER A N 1
ATOM 716 C CA . SER A 1 91 ? 7.457 15.992 18.344 1 72.06 91 SER A CA 1
ATOM 717 C C . SER A 1 91 ? 6.25 16.875 18.625 1 72.06 91 SER A C 1
ATOM 719 O O . SER A 1 91 ? 6.391 17.969 19.188 1 72.06 91 SER A O 1
ATOM 721 N N . MET A 1 92 ? 5.125 16.422 18.328 1 76.38 92 MET A N 1
ATOM 722 C CA . MET A 1 92 ? 3.932 17.25 18.438 1 76.38 92 MET A CA 1
ATOM 723 C C . MET A 1 92 ? 3.256 17.047 19.797 1 76.38 92 MET A C 1
ATOM 725 O O . MET A 1 92 ? 2.584 17.953 20.297 1 76.38 92 MET A O 1
ATOM 729 N N . GLY A 1 93 ? 3.502 15.875 20.391 1 76.19 93 GLY A N 1
ATOM 730 C CA . GLY A 1 93 ? 2.809 15.539 21.625 1 76.19 93 GLY A CA 1
ATOM 731 C C . GLY A 1 93 ? 1.511 14.789 21.406 1 76.19 93 GLY A C 1
ATOM 732 O O . GLY A 1 93 ? 0.804 15.047 20.422 1 76.19 93 GLY A O 1
ATOM 733 N N . LEU A 1 94 ? 1.219 13.953 22.266 1 76.81 94 LEU A N 1
ATOM 734 C CA . LEU A 1 94 ? 0.052 13.078 22.141 1 76.81 94 LEU A CA 1
ATOM 735 C C . LEU A 1 94 ? -1.238 13.891 22.219 1 76.81 94 LEU A C 1
ATOM 737 O O . LEU A 1 94 ? -2.193 13.602 21.484 1 76.81 94 LEU A O 1
ATOM 741 N N . SER A 1 95 ? -1.257 14.883 23.078 1 81.12 95 SER A N 1
ATOM 742 C CA . SER A 1 95 ? -2.465 15.68 23.281 1 81.12 95 SER A CA 1
ATOM 743 C C . SER A 1 95 ? -2.854 16.422 22 1 81.12 95 SER A C 1
ATOM 745 O O . SER A 1 95 ? -4.016 16.391 21.594 1 81.12 95 SER A O 1
ATOM 747 N N . LEU A 1 96 ? -1.923 17.078 21.438 1 82.81 96 LEU A N 1
ATOM 748 C CA . LEU A 1 96 ? -2.176 17.812 20.203 1 82.81 96 LEU A CA 1
ATOM 749 C C . LEU A 1 96 ? -2.572 16.875 19.062 1 82.81 96 LEU A C 1
ATOM 751 O O . LEU A 1 96 ? -3.469 17.188 18.281 1 82.81 96 LEU A O 1
ATOM 755 N N . TYR A 1 97 ? -1.937 15.781 19.047 1 82.94 97 TYR A N 1
ATOM 756 C CA . TYR A 1 97 ? -2.287 14.766 18.062 1 82.94 97 TYR A CA 1
ATOM 757 C C . TYR A 1 97 ? -3.75 14.359 18.188 1 82.94 97 TYR A C 1
ATOM 759 O O . TYR A 1 97 ? -4.492 14.367 17.203 1 82.94 97 TYR A O 1
ATOM 767 N N . ASP A 1 98 ? -4.086 14.023 19.359 1 82.56 98 ASP A N 1
ATOM 768 C CA . ASP A 1 98 ? -5.449 13.578 19.625 1 82.56 98 ASP A CA 1
ATOM 769 C C . ASP A 1 98 ? -6.461 14.664 19.266 1 82.56 98 ASP A C 1
ATOM 771 O O . ASP A 1 98 ? -7.508 14.383 18.688 1 82.56 98 ASP A O 1
ATOM 775 N N . GLN A 1 99 ? -6.141 15.812 19.609 1 86.31 99 GLN A N 1
ATOM 776 C CA . GLN A 1 99 ? -7.023 16.938 19.328 1 86.31 99 GLN A CA 1
ATOM 777 C C . GLN A 1 99 ? -7.211 17.125 17.812 1 86.31 99 GLN A C 1
ATOM 779 O O . GLN A 1 99 ? -8.336 17.297 17.344 1 86.31 99 GLN A O 1
ATOM 784 N N . PHE A 1 100 ? -6.152 17.078 17.109 1 87.88 100 PHE A N 1
ATOM 785 C CA . PHE A 1 100 ? -6.215 17.281 15.672 1 87.88 100 PHE A CA 1
ATOM 786 C C . PHE A 1 100 ? -7.039 16.172 15.008 1 87.88 100 PHE A C 1
ATOM 788 O O . PHE A 1 100 ? -7.848 16.453 14.125 1 87.88 100 PHE A O 1
ATOM 795 N N . ILE A 1 101 ? -6.832 15 15.469 1 87.44 101 ILE A N 1
ATOM 796 C CA . ILE A 1 101 ? -7.582 13.867 14.938 1 87.44 101 ILE A CA 1
ATOM 797 C C . ILE A 1 101 ? -9.07 14.055 15.227 1 87.44 101 ILE A C 1
ATOM 799 O O . ILE A 1 101 ? -9.906 13.914 14.328 1 87.44 101 ILE A O 1
ATOM 803 N N . ASN A 1 102 ? -9.336 14.406 16.406 1 87.56 102 ASN A N 1
ATOM 804 C CA . ASN A 1 102 ? -10.727 14.617 16.812 1 87.56 102 ASN A CA 1
ATOM 805 C C . ASN A 1 102 ? -11.375 15.742 16 1 87.56 102 ASN A C 1
ATOM 807 O O . ASN A 1 102 ? -12.508 15.609 15.547 1 87.56 102 ASN A O 1
ATOM 811 N N . ASP A 1 103 ? -10.688 16.766 15.93 1 91.38 103 ASP A N 1
ATOM 812 C CA . ASP A 1 103 ? -11.211 17.906 15.195 1 91.38 103 ASP A CA 1
ATOM 813 C C . ASP A 1 103 ? -11.492 17.547 13.734 1 91.38 103 ASP A C 1
ATOM 815 O O . ASP A 1 103 ? -12.516 17.953 13.18 1 91.38 103 ASP A O 1
ATOM 819 N N . ALA A 1 104 ? -10.633 16.812 13.141 1 91.12 104 ALA A N 1
ATOM 820 C CA . ALA A 1 104 ? -10.812 16.391 11.75 1 91.12 104 ALA A CA 1
ATOM 821 C C . ALA A 1 104 ? -12.047 15.492 11.609 1 91.12 104 ALA A C 1
ATOM 823 O O . ALA A 1 104 ? -12.875 15.711 10.719 1 91.12 104 ALA A O 1
ATOM 824 N N . ILE A 1 105 ? -12.141 14.547 12.461 1 90.12 105 ILE A N 1
ATOM 825 C CA . ILE A 1 105 ? -13.258 13.602 12.43 1 90.12 105 ILE A CA 1
ATOM 826 C C . ILE A 1 105 ? -14.578 14.352 12.609 1 90.12 105 ILE A C 1
ATOM 828 O O . ILE A 1 105 ? -15.539 14.117 11.867 1 90.12 105 ILE A O 1
ATOM 832 N N . GLU A 1 106 ? -14.547 15.242 13.555 1 89.5 106 GLU A N 1
ATOM 833 C CA . GLU A 1 106 ? -15.75 16.031 13.82 1 89.5 106 GLU A CA 1
ATOM 834 C C . GLU A 1 106 ? -16.141 16.859 12.609 1 89.5 106 GLU A C 1
ATOM 836 O O . GLU A 1 106 ? -17.328 16.938 12.25 1 89.5 106 GLU A O 1
ATOM 841 N N . SER A 1 107 ? -15.211 17.484 12.023 1 90.81 107 SER A N 1
ATOM 842 C CA . SER A 1 107 ? -15.477 18.281 10.836 1 90.81 107 SER A CA 1
ATOM 843 C C . SER A 1 107 ? -16.078 17.438 9.719 1 90.81 107 SER A C 1
ATOM 845 O O . SER A 1 107 ? -17.078 17.828 9.109 1 90.81 107 SER A O 1
ATOM 847 N N . MET A 1 108 ? -15.531 16.328 9.484 1 91.88 108 MET A N 1
ATOM 848 C CA . MET A 1 108 ? -15.992 15.438 8.422 1 91.88 108 MET A CA 1
ATOM 849 C C . MET A 1 108 ? -17.375 14.883 8.734 1 91.88 108 MET A C 1
ATOM 851 O O . MET A 1 108 ? -18.234 14.805 7.848 1 91.88 108 MET A O 1
ATOM 855 N N . ARG A 1 109 ? -17.562 14.57 9.938 1 89.81 109 ARG A N 1
ATOM 856 C CA . ARG A 1 109 ? -18.844 14.016 10.359 1 89.81 109 ARG A CA 1
ATOM 857 C C . ARG A 1 109 ? -19.953 15.062 10.266 1 89.81 109 ARG A C 1
ATOM 859 O O . ARG A 1 109 ? -21.047 14.781 9.781 1 89.81 109 ARG A O 1
ATOM 866 N N . ARG A 1 110 ? -19.641 16.203 10.781 1 89.25 110 ARG A N 1
ATOM 867 C CA . ARG A 1 110 ? -20.625 17.297 10.758 1 89.25 110 ARG A CA 1
ATOM 868 C C . ARG A 1 110 ? -21.062 17.594 9.336 1 89.25 110 ARG A C 1
ATOM 870 O O . ARG A 1 110 ? -22.25 17.844 9.094 1 89.25 110 ARG A O 1
ATOM 877 N N . ARG A 1 111 ? -20.203 17.5 8.414 1 91.56 111 ARG A N 1
ATOM 878 C CA . ARG A 1 111 ? -20.484 17.828 7.016 1 91.56 111 ARG A CA 1
ATOM 879 C C . ARG A 1 111 ? -20.969 16.594 6.258 1 91.56 111 ARG A C 1
ATOM 881 O O . ARG A 1 111 ? -21.359 16.703 5.09 1 91.56 111 ARG A O 1
ATOM 888 N N . GLN A 1 112 ? -20.891 15.469 6.887 1 90.38 112 GLN A N 1
ATOM 889 C CA . GLN A 1 112 ? -21.328 14.203 6.297 1 90.38 112 GLN A CA 1
ATOM 890 C C . GLN A 1 112 ? -20.625 13.953 4.965 1 90.38 112 GLN A C 1
ATOM 892 O O . GLN A 1 112 ? -21.266 13.672 3.959 1 90.38 112 GLN A O 1
ATOM 897 N N . VAL A 1 113 ? -19.344 14.055 4.984 1 90.56 113 VAL A N 1
ATOM 898 C CA . VAL A 1 113 ? -18.547 13.836 3.777 1 90.56 113 VAL A CA 1
ATOM 899 C C . VAL A 1 113 ? -17.594 12.672 3.994 1 90.56 113 VAL A C 1
ATOM 901 O O . VAL A 1 113 ? -17.297 12.305 5.133 1 90.56 113 VAL A O 1
ATOM 904 N N . GLU A 1 114 ? -17.172 12.148 2.838 1 90.38 114 GLU A N 1
ATOM 905 C CA . GLU A 1 114 ? -16.062 11.211 2.918 1 90.38 114 GLU A CA 1
ATOM 906 C C . GLU A 1 114 ? -14.781 11.906 3.342 1 90.38 114 GLU A C 1
ATOM 908 O O . GLU A 1 114 ? -14.523 13.047 2.945 1 90.38 114 GLU A O 1
ATOM 913 N N . GLY A 1 115 ? -14.07 11.242 4.195 1 94.25 115 GLY A N 1
ATOM 914 C CA . GLY A 1 115 ? -12.812 11.789 4.668 1 94.25 115 GLY A CA 1
ATOM 915 C C . GLY A 1 115 ? -11.672 10.797 4.621 1 94.25 115 GLY A C 1
ATOM 916 O O . GLY A 1 115 ? -11.898 9.594 4.465 1 94.25 115 GLY A O 1
ATOM 917 N N . HIS A 1 116 ? -10.5 11.281 4.672 1 96.12 116 HIS A N 1
ATOM 918 C CA . HIS A 1 116 ? -9.32 10.43 4.715 1 96.12 116 HIS A CA 1
ATOM 919 C C . HIS A 1 116 ? -8.258 11.008 5.645 1 96.12 116 HIS A C 1
ATOM 921 O O . HIS A 1 116 ? -7.824 12.148 5.465 1 96.12 116 HIS A O 1
ATOM 927 N N . ILE A 1 117 ? -7.879 10.203 6.598 1 94.19 117 ILE A N 1
ATOM 928 C CA . ILE A 1 117 ? -6.836 10.586 7.543 1 94.19 117 ILE A CA 1
ATOM 929 C C . ILE A 1 117 ? -5.578 9.758 7.285 1 94.19 117 ILE A C 1
ATOM 931 O O . ILE A 1 117 ? -5.633 8.523 7.289 1 94.19 117 ILE A O 1
ATOM 935 N N . PHE A 1 118 ? -4.48 10.438 7.039 1 94.56 118 PHE A N 1
ATOM 936 C CA . PHE A 1 118 ? -3.189 9.789 6.852 1 94.56 118 PHE A CA 1
ATOM 937 C C . PHE A 1 118 ? -2.279 10.039 8.047 1 94.56 118 PHE A C 1
ATOM 939 O O . PHE A 1 118 ? -2.17 11.172 8.523 1 94.56 118 PHE A O 1
ATOM 946 N N . ASN A 1 119 ? -1.658 9 8.5 1 89.88 119 ASN A N 1
ATOM 947 C CA . ASN A 1 119 ? -0.579 9.094 9.477 1 89.88 119 ASN A CA 1
ATOM 948 C C . ASN A 1 119 ? 0.739 8.578 8.906 1 89.88 119 ASN A C 1
ATOM 950 O O . ASN A 1 119 ? 0.825 7.426 8.477 1 89.88 119 ASN A O 1
ATOM 954 N N . ILE A 1 120 ? 1.672 9.422 8.914 1 85.75 120 ILE A N 1
ATOM 955 C CA . ILE A 1 120 ? 2.986 9.016 8.43 1 85.75 120 ILE A CA 1
ATOM 956 C C . ILE A 1 120 ? 3.834 8.516 9.594 1 85.75 120 ILE A C 1
ATOM 958 O O . ILE A 1 120 ? 4.02 9.227 10.586 1 85.75 120 ILE A O 1
ATOM 962 N N . ASN A 1 121 ? 4.289 7.316 9.461 1 77.69 121 ASN A N 1
ATOM 963 C CA . ASN A 1 121 ? 5.129 6.656 10.453 1 77.69 121 ASN A CA 1
ATOM 964 C C . ASN A 1 121 ? 6.48 6.262 9.875 1 77.69 121 ASN A C 1
ATOM 966 O O . ASN A 1 121 ? 6.953 6.879 8.914 1 77.69 121 ASN A O 1
ATOM 970 N N . SER A 1 122 ? 7.152 5.5 10.609 1 67.75 122 SER A N 1
ATOM 971 C CA . SER A 1 122 ? 8.398 4.902 10.133 1 67.75 122 SER A CA 1
ATOM 972 C C . SER A 1 122 ? 8.297 3.385 10.062 1 67.75 122 SER A C 1
ATOM 974 O O . SER A 1 122 ? 7.613 2.764 10.883 1 67.75 122 SER A O 1
ATOM 976 N N . ALA A 1 123 ? 8.938 2.879 9.047 1 60.84 123 ALA A N 1
ATOM 977 C CA . ALA A 1 123 ? 8.977 1.425 8.922 1 60.84 123 ALA A CA 1
ATOM 978 C C . ALA A 1 123 ? 9.531 0.778 10.188 1 60.84 123 ALA A C 1
ATOM 980 O O . ALA A 1 123 ? 9.18 -0.356 10.516 1 60.84 123 ALA A O 1
ATOM 981 N N . TYR A 1 124 ? 10.281 1.478 10.883 1 58.75 124 TYR A N 1
ATOM 982 C CA . TYR A 1 124 ? 10.898 0.955 12.102 1 58.75 124 TYR A CA 1
ATOM 983 C C . TYR A 1 124 ? 9.844 0.648 13.156 1 58.75 124 TYR A C 1
ATOM 985 O O . TYR A 1 124 ? 10.078 -0.165 14.055 1 58.75 124 TYR A O 1
ATOM 993 N N . GLY A 1 125 ? 8.805 1.298 12.992 1 53.03 125 GLY A N 1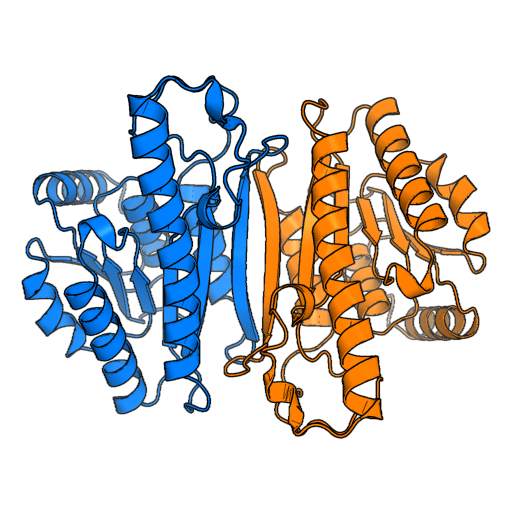
ATOM 994 C CA . GLY A 1 125 ? 7.73 1.067 13.945 1 53.03 125 GLY A CA 1
ATOM 995 C C . GLY A 1 125 ? 7.125 -0.318 13.836 1 53.03 125 GLY A C 1
ATOM 996 O O . GLY A 1 125 ? 6.395 -0.755 14.727 1 53.03 125 GLY A O 1
ATOM 997 N N . HIS A 1 126 ? 7.465 -0.984 12.805 1 55.97 126 HIS A N 1
ATOM 998 C CA . HIS A 1 126 ? 6.867 -2.291 12.555 1 55.97 126 HIS A CA 1
ATOM 999 C C . HIS A 1 126 ? 7.848 -3.416 12.883 1 55.97 126 HIS A C 1
ATOM 1001 O O . HIS A 1 126 ? 7.484 -4.594 12.828 1 55.97 126 HIS A O 1
ATOM 1007 N N . PHE A 1 127 ? 9.109 -3.008 13.109 1 56.53 127 PHE A N 1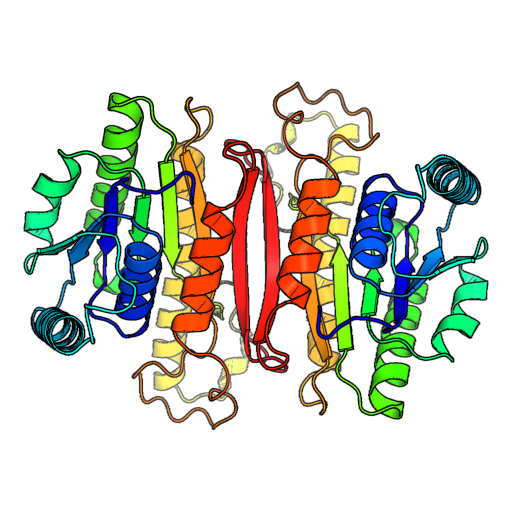
ATOM 1008 C CA . PHE A 1 127 ? 10.125 -4.016 13.375 1 56.53 127 PHE A CA 1
ATOM 1009 C C . PHE A 1 127 ? 10.578 -3.953 14.828 1 56.53 127 PHE A C 1
ATOM 1011 O O . PHE A 1 127 ? 10.688 -2.869 15.406 1 56.53 127 PHE A O 1
ATOM 1018 N N . LEU A 1 128 ? 10.336 -5.121 15.555 1 49.5 128 LEU A N 1
ATOM 1019 C CA . LEU A 1 128 ? 10.812 -5.199 16.938 1 49.5 128 LEU A CA 1
ATOM 1020 C C . LEU A 1 128 ? 12.336 -5.215 16.984 1 49.5 128 LEU A C 1
ATOM 1022 O O . LEU A 1 128 ? 12.977 -5.902 16.188 1 49.5 128 LEU A O 1
ATOM 1026 N N . PRO A 1 129 ? 12.93 -4.215 17.703 1 42.84 129 PRO A N 1
ATOM 1027 C CA . PRO A 1 129 ? 14.383 -4.254 17.875 1 42.84 129 PRO A CA 1
ATOM 1028 C C . PRO A 1 129 ? 14.883 -5.617 18.359 1 42.84 129 PRO A C 1
ATOM 1030 O O . PRO A 1 129 ? 14.266 -6.238 19.219 1 42.84 129 PRO A O 1
ATOM 1033 N N . LYS A 1 130 ? 15.305 -6.441 17.391 1 40.44 130 LYS A N 1
ATOM 1034 C CA . LYS A 1 130 ? 16 -7.57 18 1 40.44 130 LYS A CA 1
ATOM 1035 C C . LYS A 1 130 ? 16.922 -7.113 19.125 1 40.44 130 LYS A C 1
ATOM 1037 O O . LYS A 1 130 ? 17.469 -6.012 19.078 1 40.44 130 LYS A O 1
ATOM 1042 N N . LYS A 1 131 ? 16.812 -7.621 20.25 1 40.56 131 LYS A N 1
ATOM 1043 C CA . LYS A 1 131 ? 17.703 -7.473 21.406 1 40.56 131 LYS A CA 1
ATOM 1044 C C . LYS A 1 131 ? 19.141 -7.254 20.969 1 40.56 131 LYS A C 1
ATOM 1046 O O . LYS A 1 131 ? 19.984 -6.852 21.766 1 40.56 131 LYS A O 1
ATOM 1051 N N . SER A 1 132 ? 19.516 -7.922 19.922 1 37.38 132 SER A N 1
ATOM 1052 C CA . SER A 1 132 ? 20.984 -7.926 19.844 1 37.38 132 SER A CA 1
ATOM 1053 C C . SER A 1 132 ? 21.516 -6.539 19.484 1 37.38 132 SER A C 1
ATOM 1055 O O . SER A 1 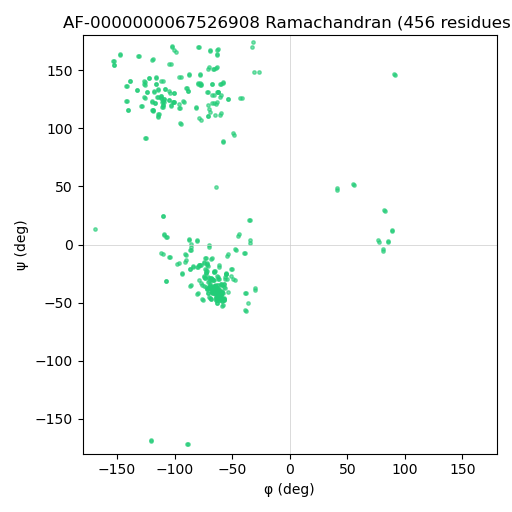132 ? 22.422 -6.41 18.672 1 37.38 132 SER A O 1
ATOM 1057 N N . LEU A 1 133 ? 20.828 -5.668 19.281 1 37.12 133 LEU A N 1
ATOM 1058 C CA . LEU A 1 133 ? 21.469 -4.359 19.234 1 37.12 133 LEU A CA 1
ATOM 1059 C C . LEU A 1 133 ? 22.469 -4.188 20.375 1 37.12 133 LEU A C 1
ATOM 1061 O O . LEU A 1 133 ? 22.828 -3.062 20.734 1 37.12 133 LEU A O 1
ATOM 1065 N N . ASN A 1 134 ? 22.734 -5.07 21.016 1 35.19 134 ASN A N 1
ATOM 1066 C CA . ASN A 1 134 ? 23.844 -4.988 21.953 1 35.19 134 ASN A CA 1
ATOM 1067 C C . ASN A 1 134 ? 25 -4.188 21.391 1 35.19 134 ASN A C 1
ATOM 1069 O O . ASN A 1 134 ? 25.75 -3.547 22.125 1 35.19 134 ASN A O 1
ATOM 1073 N N . ASP A 1 135 ? 25.281 -4.422 20.078 1 36.84 135 ASP A N 1
ATOM 1074 C CA . ASP A 1 135 ? 26.562 -3.844 19.672 1 36.84 135 ASP A CA 1
ATOM 1075 C C . ASP A 1 135 ? 26.391 -2.373 19.297 1 36.84 135 ASP A C 1
ATOM 1077 O O . ASP A 1 135 ? 27.328 -1.748 18.797 1 36.84 135 ASP A O 1
ATOM 1081 N N . LEU A 1 136 ? 25.188 -1.907 19 1 36.5 136 LEU A N 1
ATOM 1082 C CA . LEU A 1 136 ? 25.25 -0.462 18.812 1 36.5 136 LEU A CA 1
ATOM 1083 C C . LEU A 1 136 ? 25.516 0.245 20.125 1 36.5 136 LEU A C 1
ATOM 1085 O O . LEU A 1 136 ? 25.062 -0.203 21.188 1 36.5 136 LEU A O 1
ATOM 1089 N N . GLY A 1 137 ? 26.547 0.822 20.266 1 36.53 137 GLY A N 1
ATOM 1090 C CA . GLY A 1 137 ? 26.953 1.559 21.453 1 36.53 137 GLY A CA 1
ATOM 1091 C C . GLY A 1 137 ? 25.781 2.09 22.266 1 36.53 137 GLY A C 1
ATOM 1092 O O . GLY A 1 137 ? 24.672 2.244 21.734 1 36.53 137 GLY A O 1
ATOM 1093 N N . GLN A 1 138 ? 25.859 2.213 23.531 1 39.09 138 GLN A N 1
ATOM 1094 C CA . GLN A 1 138 ? 24.953 2.559 24.609 1 39.09 138 GLN A CA 1
ATOM 1095 C C . GLN A 1 138 ? 23.984 3.664 24.188 1 39.09 138 GLN A C 1
ATOM 1097 O O . GLN A 1 138 ? 22.781 3.582 24.453 1 39.09 138 GLN A O 1
ATOM 1102 N N . GLU A 1 139 ? 24.391 4.691 23.797 1 38.16 139 GLU A N 1
ATOM 1103 C CA . GLU A 1 139 ? 23.656 5.93 23.562 1 38.16 139 GLU A CA 1
ATOM 1104 C C . GLU A 1 139 ? 22.828 5.855 22.281 1 38.16 139 GLU A C 1
ATOM 1106 O O . GLU A 1 139 ? 21.688 6.316 22.234 1 38.16 139 GLU A O 1
ATOM 1111 N N . SER A 1 140 ? 23.422 5.398 21.188 1 40.41 140 SER A N 1
ATOM 1112 C CA . SER A 1 140 ? 22.812 5.332 19.859 1 40.41 140 SER A CA 1
ATOM 1113 C C . SER A 1 140 ? 21.656 4.336 19.828 1 40.41 140 SER A C 1
ATOM 1115 O O . SER A 1 140 ? 20.672 4.555 19.141 1 40.41 140 SER A O 1
ATOM 1117 N N . THR A 1 141 ? 21.781 3.49 20.75 1 42.56 141 THR A N 1
ATOM 1118 C CA . THR A 1 141 ? 20.781 2.443 20.906 1 42.56 141 THR A CA 1
ATOM 1119 C C . THR A 1 141 ? 19.516 3.002 21.562 1 42.56 141 THR A C 1
ATOM 1121 O O . THR A 1 141 ? 18.406 2.623 21.203 1 42.56 141 THR A O 1
ATOM 1124 N N . CYS A 1 142 ? 19.859 3.998 22.453 1 38.22 142 CYS A N 1
ATOM 1125 C CA . CYS A 1 142 ? 18.719 4.555 23.172 1 38.22 142 CYS A CA 1
ATOM 1126 C C . CYS A 1 142 ? 17.828 5.375 22.234 1 38.22 142 CYS A C 1
ATOM 1128 O O . CYS A 1 142 ? 16.609 5.25 22.266 1 38.22 142 CYS A O 1
ATOM 1130 N N . LEU A 1 143 ? 18.547 6.199 21.438 1 40.03 143 LEU A N 1
ATOM 1131 C CA . LEU A 1 143 ? 17.797 7.07 20.531 1 40.03 143 LEU A CA 1
ATOM 1132 C C . LEU A 1 143 ? 17.047 6.258 19.469 1 40.03 143 LEU A C 1
ATOM 1134 O O . LEU A 1 143 ? 15.914 6.582 19.125 1 40.03 143 LEU A O 1
ATOM 1138 N N . PHE A 1 144 ? 17.75 5.254 19.156 1 48.16 144 PHE A N 1
ATOM 1139 C CA . PHE A 1 144 ? 17.125 4.383 18.172 1 48.16 144 PHE A CA 1
ATOM 1140 C C . PHE A 1 144 ? 15.922 3.664 18.766 1 48.16 144 PHE A C 1
ATOM 1142 O O . PHE A 1 144 ? 14.875 3.547 18.109 1 48.16 144 PHE A O 1
ATOM 1149 N N . ASN A 1 145 ? 16.188 3.408 20 1 48 145 ASN A N 1
ATOM 1150 C CA . ASN A 1 145 ? 15.094 2.701 20.672 1 48 145 ASN A CA 1
ATOM 1151 C C . ASN A 1 145 ? 13.875 3.598 20.859 1 48 145 ASN A C 1
ATOM 1153 O O . ASN A 1 145 ? 12.734 3.148 20.719 1 48 145 ASN A O 1
ATOM 1157 N N . GLN A 1 146 ? 14.258 4.898 21.188 1 49.03 146 GLN A N 1
ATOM 1158 C CA . GLN A 1 146 ? 13.141 5.824 21.375 1 49.03 146 GLN A CA 1
ATOM 1159 C C . GLN A 1 146 ? 12.406 6.074 20.062 1 49.03 146 GLN A C 1
ATOM 1161 O O . GLN A 1 146 ? 11.18 6.199 20.047 1 49.03 146 GLN A O 1
ATOM 1166 N N . TYR A 1 147 ? 13.258 6.094 19.078 1 56.69 147 TYR A N 1
ATOM 1167 C CA . TYR A 1 147 ? 12.672 6.324 17.766 1 56.69 147 TYR A CA 1
ATOM 1168 C C . TYR A 1 147 ? 11.789 5.152 17.359 1 56.69 147 TYR A C 1
ATOM 1170 O O . TYR A 1 147 ? 10.656 5.344 16.906 1 56.69 147 TYR A O 1
ATOM 1178 N N . VAL A 1 148 ? 12.297 4.078 17.656 1 54.91 148 VAL A N 1
ATOM 1179 C CA . VAL A 1 148 ? 11.562 2.875 17.297 1 54.91 148 VAL A CA 1
ATOM 1180 C C . VAL A 1 148 ? 10.281 2.781 18.125 1 54.91 148 VAL A C 1
ATOM 1182 O O . VAL A 1 148 ? 9.211 2.461 17.594 1 54.91 148 VAL A O 1
ATOM 1185 N N . ALA A 1 149 ? 10.469 3.217 19.359 1 54.12 149 ALA A N 1
ATOM 1186 C CA . ALA A 1 149 ? 9.305 3.199 20.234 1 54.12 149 ALA A CA 1
ATOM 1187 C C . ALA A 1 149 ? 8.234 4.18 19.766 1 54.12 149 ALA A C 1
ATOM 1189 O O . ALA A 1 149 ? 7.047 3.859 19.766 1 54.12 149 ALA A O 1
ATOM 1190 N N . ALA A 1 150 ? 8.742 5.281 19.359 1 55.62 150 ALA A N 1
ATOM 1191 C CA . ALA A 1 150 ? 7.82 6.301 18.875 1 55.62 150 ALA A CA 1
ATOM 1192 C C . ALA A 1 150 ? 7.086 5.82 17.625 1 55.62 150 ALA A C 1
ATOM 1194 O O . ALA A 1 150 ? 5.879 6.043 17.484 1 55.62 150 ALA A O 1
ATOM 1195 N N . GLU A 1 151 ? 7.793 5.164 16.875 1 63.41 151 GLU A N 1
ATOM 1196 C CA . GLU A 1 151 ? 7.203 4.707 15.617 1 63.41 151 GLU A CA 1
ATOM 1197 C C . GLU A 1 151 ? 6.207 3.578 15.859 1 63.41 151 GLU A C 1
ATOM 1199 O O . GLU A 1 151 ? 5.176 3.5 15.18 1 63.41 151 GLU A O 1
ATOM 1204 N N . HIS A 1 152 ? 6.562 2.791 16.781 1 60.56 152 HIS A N 1
ATOM 1205 C CA . HIS A 1 152 ? 5.582 1.781 17.172 1 60.56 152 HIS A CA 1
ATOM 1206 C C . HIS A 1 152 ? 4.312 2.424 17.719 1 60.56 152 HIS A C 1
ATOM 1208 O O . HIS A 1 152 ? 3.203 1.984 17.391 1 60.56 152 HIS A O 1
ATOM 1214 N N . ALA A 1 153 ? 4.555 3.43 18.469 1 59.84 153 ALA A N 1
ATOM 1215 C CA . ALA A 1 153 ? 3.424 4.148 19.062 1 59.84 153 ALA A CA 1
ATOM 1216 C C . ALA A 1 153 ? 2.557 4.781 17.969 1 59.84 153 ALA A C 1
ATOM 1218 O O . ALA A 1 153 ? 1.328 4.77 18.062 1 59.84 153 ALA A O 1
ATOM 1219 N N . ASN A 1 154 ? 3.209 5.273 17.016 1 64.38 154 ASN A N 1
ATOM 1220 C CA . ASN A 1 154 ? 2.467 5.891 15.922 1 64.38 154 ASN A CA 1
ATOM 1221 C C . ASN A 1 154 ? 1.59 4.875 15.195 1 64.38 154 ASN A C 1
ATOM 1223 O O . ASN A 1 154 ? 0.444 5.172 14.852 1 64.38 154 ASN A O 1
ATOM 1227 N N . VAL A 1 155 ? 2.129 3.77 15.016 1 66.81 155 VAL A N 1
ATOM 1228 C CA . VAL A 1 155 ? 1.371 2.711 14.352 1 66.81 155 VAL A CA 1
ATOM 1229 C C . VAL A 1 155 ? 0.18 2.311 15.219 1 66.81 155 VAL A C 1
ATOM 1231 O O . VAL A 1 155 ? -0.943 2.191 14.727 1 66.81 155 VAL A O 1
ATOM 1234 N N . ALA A 1 156 ? 0.449 2.223 16.453 1 63.69 156 ALA A N 1
ATOM 1235 C CA . ALA A 1 156 ? -0.611 1.857 17.391 1 63.69 156 ALA A CA 1
ATOM 1236 C C . ALA A 1 156 ? -1.696 2.93 17.438 1 63.69 156 ALA A C 1
ATOM 1238 O O . ALA A 1 156 ? -2.889 2.615 17.453 1 63.69 156 ALA A O 1
ATOM 1239 N N . LEU A 1 157 ? -1.273 4.137 17.406 1 68.5 157 LEU A N 1
ATOM 1240 C CA . LEU A 1 157 ? -2.217 5.246 17.453 1 68.5 157 LEU A CA 1
ATOM 1241 C C . LEU A 1 157 ? -3.098 5.273 16.203 1 68.5 157 LEU A C 1
ATOM 1243 O O . LEU A 1 157 ? -4.285 5.594 16.297 1 68.5 157 LEU A O 1
ATOM 1247 N N . THR A 1 158 ? -2.5 4.949 15.203 1 73.06 158 THR A N 1
ATOM 1248 C CA . THR A 1 158 ? -3.279 4.902 13.969 1 73.06 158 THR A CA 1
ATOM 1249 C C . THR A 1 158 ? -4.406 3.877 14.078 1 73.06 158 THR A C 1
ATOM 1251 O O . THR A 1 158 ? -5.523 4.125 13.625 1 73.06 158 THR A O 1
ATOM 1254 N N . HIS A 1 159 ? -4.07 2.83 14.672 1 71.5 159 HIS A N 1
ATOM 1255 C CA . HIS A 1 159 ? -5.086 1.808 14.883 1 71.5 159 HIS A CA 1
ATOM 1256 C C . HIS A 1 159 ? -6.207 2.326 15.781 1 71.5 159 HIS A C 1
ATOM 1258 O O . HIS A 1 159 ? -7.383 2.037 15.539 1 71.5 159 HIS A O 1
ATOM 1264 N N . MET A 1 160 ? -5.832 3.158 16.734 1 70.75 160 MET A N 1
ATOM 1265 C CA . MET A 1 160 ? -6.824 3.727 17.625 1 70.75 160 MET A CA 1
ATOM 1266 C C . MET A 1 160 ? -7.738 4.699 16.891 1 70.75 160 MET A C 1
ATOM 1268 O O . MET A 1 160 ? -8.938 4.766 17.172 1 70.75 160 MET A O 1
ATOM 1272 N N . VAL A 1 161 ? -7.199 5.398 16.016 1 79.56 161 VAL A N 1
ATOM 1273 C CA . VAL A 1 161 ? -7.988 6.336 15.227 1 79.56 161 VAL A CA 1
ATOM 1274 C C . VAL A 1 161 ? -9.023 5.57 14.406 1 79.56 161 VAL A C 1
ATOM 1276 O O . VAL A 1 161 ? -10.164 6.008 14.273 1 79.56 161 VAL A O 1
ATOM 1279 N N . ARG A 1 162 ? -8.625 4.469 13.906 1 79.38 162 ARG A N 1
ATOM 1280 C CA . ARG A 1 162 ? -9.523 3.656 13.102 1 79.38 162 ARG A CA 1
ATOM 1281 C C . ARG A 1 162 ? -10.734 3.203 13.922 1 79.38 162 ARG A C 1
ATOM 1283 O O . ARG A 1 162 ? -11.852 3.166 13.414 1 79.38 162 ARG A O 1
ATOM 1290 N N . LEU A 1 163 ? -10.477 2.912 15.102 1 74.56 163 LEU A N 1
ATOM 1291 C CA . LEU A 1 163 ? -11.555 2.479 15.984 1 74.56 163 LEU A CA 1
ATOM 1292 C C . LEU A 1 163 ? -12.547 3.611 16.234 1 74.56 163 LEU A C 1
ATOM 1294 O O . LEU A 1 163 ? -13.75 3.371 16.359 1 74.56 163 LEU A O 1
ATOM 1298 N N . ARG A 1 164 ? -12.086 4.781 16.219 1 78.88 164 ARG A N 1
ATOM 1299 C CA . ARG A 1 164 ? -12.914 5.945 16.5 1 78.88 164 ARG A CA 1
ATOM 1300 C C . ARG A 1 164 ? -13.867 6.227 15.336 1 78.88 164 ARG A C 1
ATOM 1302 O O . ARG A 1 164 ? -14.938 6.805 15.531 1 78.88 164 ARG A O 1
ATOM 1309 N N . VAL A 1 165 ? -13.461 5.754 14.219 1 82.69 165 VAL A N 1
ATOM 1310 C CA . VAL A 1 165 ? -14.273 6.102 13.055 1 82.69 165 VAL A CA 1
ATOM 1311 C C . VAL A 1 165 ? -15.031 4.867 12.562 1 82.69 165 VAL A C 1
ATOM 1313 O O . VAL A 1 165 ? -15.664 4.902 11.508 1 82.69 165 VAL A O 1
ATOM 1316 N N . GLU A 1 166 ? -14.953 3.924 13.312 1 75.75 166 GLU A N 1
ATOM 1317 C CA . GLU A 1 166 ? -15.664 2.705 12.945 1 75.75 166 GLU A CA 1
ATOM 1318 C C . GLU A 1 166 ? -17.172 2.941 12.883 1 75.75 166 GLU A C 1
ATOM 1320 O O . GLU A 1 166 ? -17.75 3.545 13.781 1 75.75 166 GLU A O 1
ATOM 1325 N N . GLY A 1 167 ? -17.781 2.502 11.797 1 71.88 167 GLY A N 1
ATOM 1326 C CA . GLY A 1 167 ? -19.219 2.568 11.688 1 71.88 167 GLY A CA 1
ATOM 1327 C C . GLY A 1 167 ? -19.719 3.939 11.273 1 71.88 167 GLY A C 1
ATOM 1328 O O . GLY A 1 167 ? -20.938 4.141 11.109 1 71.88 167 GLY A O 1
ATOM 1329 N N . VAL A 1 168 ? -18.844 4.875 11.18 1 73.56 168 VAL A N 1
ATOM 1330 C CA . VAL A 1 168 ? -19.25 6.227 10.805 1 73.56 168 VAL A CA 1
ATOM 1331 C C . VAL A 1 168 ? -19.656 6.258 9.336 1 73.56 168 VAL A C 1
ATOM 1333 O O . VAL A 1 168 ? -19.031 5.59 8.5 1 73.56 168 VAL A O 1
ATOM 1336 N N . LYS A 1 169 ? -20.766 6.82 8.984 1 77.56 169 LYS A N 1
ATOM 1337 C CA . LYS A 1 169 ? -21.234 7.043 7.621 1 77.56 169 LYS A CA 1
ATOM 1338 C C . LYS A 1 169 ? -21.391 8.531 7.332 1 77.56 169 LYS A C 1
ATOM 1340 O O . LYS A 1 169 ? -21.969 9.273 8.133 1 77.56 169 LYS A O 1
ATOM 1345 N N . PRO A 1 170 ? -20.891 9.07 6.262 1 80.25 170 PRO A N 1
ATOM 1346 C CA . PRO A 1 170 ? -20.016 8.43 5.277 1 80.25 170 PRO A CA 1
ATOM 1347 C C . PRO A 1 170 ? -18.672 8 5.875 1 80.25 170 PRO A C 1
ATOM 1349 O O . PRO A 1 170 ? -18.234 8.547 6.891 1 80.25 170 PRO A O 1
ATOM 1352 N N . PRO A 1 171 ? -18.031 7.168 5.164 1 85.5 171 PRO A N 1
ATOM 1353 C CA . PRO A 1 171 ? -16.875 6.559 5.809 1 85.5 171 PRO A CA 1
ATOM 1354 C C . PRO A 1 171 ? -15.656 7.488 5.836 1 85.5 171 PRO A C 1
ATOM 1356 O O . PRO A 1 171 ? -15.445 8.25 4.891 1 85.5 171 PRO A O 1
ATOM 1359 N N . ILE A 1 172 ? -15.031 7.465 6.902 1 91.12 172 ILE A N 1
ATOM 1360 C CA . ILE A 1 172 ? -13.734 8.125 7.047 1 91.12 172 ILE A CA 1
ATOM 1361 C C . ILE A 1 172 ? -12.617 7.082 7 1 91.12 172 ILE A C 1
ATOM 1363 O O . ILE A 1 172 ? -12.57 6.176 7.836 1 91.12 172 ILE A O 1
ATOM 1367 N N . ARG A 1 173 ? -11.758 7.227 6.047 1 93.12 173 ARG A N 1
ATOM 1368 C CA . ARG A 1 173 ? -10.656 6.293 5.887 1 93.12 173 ARG A CA 1
ATOM 1369 C C . ARG A 1 173 ? -9.453 6.715 6.73 1 93.12 173 ARG A C 1
ATOM 1371 O O . ARG A 1 173 ? -9.219 7.906 6.926 1 93.12 173 ARG A O 1
ATOM 1378 N N . VAL A 1 174 ? -8.75 5.668 7.223 1 90.94 174 VAL A N 1
ATOM 1379 C CA . VAL A 1 174 ? -7.531 5.906 8 1 90.94 174 VAL A CA 1
ATOM 1380 C C . VAL A 1 174 ? -6.387 5.066 7.434 1 90.94 174 VAL A C 1
ATOM 1382 O O . VAL A 1 174 ? -6.469 3.834 7.41 1 90.94 174 VAL A O 1
ATOM 1385 N N . THR A 1 175 ? -5.355 5.723 6.988 1 92.5 175 THR A N 1
ATOM 1386 C CA . THR A 1 175 ? -4.227 5.031 6.375 1 92.5 175 THR A CA 1
ATOM 1387 C C . THR A 1 175 ? -2.926 5.391 7.09 1 92.5 175 THR A C 1
ATOM 1389 O O . THR A 1 175 ? -2.648 6.562 7.34 1 92.5 175 THR A O 1
ATOM 1392 N N . SER A 1 176 ? -2.195 4.344 7.414 1 88.88 176 SER A N 1
ATOM 1393 C CA . SER A 1 176 ? -0.84 4.508 7.926 1 88.88 176 SER A CA 1
ATOM 1394 C C . SER A 1 176 ? 0.197 4.254 6.836 1 88.88 176 SER A C 1
ATOM 1396 O O . SER A 1 176 ? 0.163 3.221 6.168 1 88.88 176 SER A O 1
ATOM 1398 N N . ILE A 1 177 ? 1.004 5.18 6.594 1 90.56 177 ILE A N 1
ATOM 1399 C CA . ILE A 1 177 ? 2.115 5.023 5.66 1 90.56 177 ILE A CA 1
ATOM 1400 C C . ILE A 1 177 ? 3.438 5.059 6.426 1 90.56 177 ILE A C 1
ATOM 1402 O O . ILE A 1 177 ? 3.711 6.012 7.16 1 90.56 177 ILE A O 1
ATOM 1406 N N . SER A 1 178 ? 4.258 4.051 6.203 1 85.38 178 SER A N 1
ATOM 1407 C CA . SER A 1 178 ? 5.504 3.914 6.949 1 85.38 178 SER A CA 1
ATOM 1408 C C . SER A 1 178 ? 6.699 3.801 6.012 1 85.38 178 SER A C 1
ATOM 1410 O O . SER A 1 178 ? 7.074 2.699 5.605 1 85.38 178 SER A O 1
ATOM 1412 N N . PRO A 1 179 ? 7.262 4.887 5.707 1 85.5 179 PRO A N 1
ATOM 1413 C CA . PRO A 1 179 ? 8.477 4.836 4.898 1 85.5 179 PRO A CA 1
ATOM 1414 C C . PRO A 1 179 ? 9.711 4.453 5.715 1 85.5 179 PRO A C 1
ATOM 1416 O O . PRO A 1 179 ? 9.766 4.703 6.922 1 85.5 179 PRO A O 1
ATOM 1419 N N . SER A 1 180 ? 10.641 3.678 4.965 1 71.31 180 SER A N 1
ATOM 1420 C CA . SER A 1 180 ? 11.945 3.438 5.559 1 71.31 180 SER A CA 1
ATOM 1421 C C . SER A 1 180 ? 13.016 4.324 4.926 1 71.31 180 SER A C 1
ATOM 1423 O O . SER A 1 180 ? 12.898 4.703 3.758 1 71.31 180 SER A O 1
ATOM 1425 N N . CYS A 1 181 ? 14.172 4.645 5.629 1 58.78 181 CYS A N 1
ATOM 1426 C CA . CYS A 1 181 ? 15.406 5.34 5.289 1 58.78 181 CYS A CA 1
ATOM 1427 C C . CYS A 1 181 ? 15.125 6.566 4.43 1 58.78 181 CYS A C 1
ATOM 1429 O O . CYS A 1 181 ? 15.148 6.488 3.201 1 58.78 181 CYS A O 1
ATOM 1431 N N . LEU A 1 182 ? 14.234 7.438 4.719 1 51.38 182 LEU A N 1
ATOM 1432 C CA . LEU A 1 182 ? 14.109 8.648 3.916 1 51.38 182 LEU A CA 1
ATOM 1433 C C . LEU A 1 182 ? 15.398 9.461 3.957 1 51.38 182 LEU A C 1
ATOM 1435 O O . LEU A 1 182 ? 16.109 9.445 4.965 1 51.38 182 LEU A O 1
ATOM 1439 N N . ARG A 1 183 ? 16.156 9.57 2.816 1 46.34 183 ARG A N 1
ATOM 1440 C CA . ARG A 1 183 ? 17.25 10.539 2.816 1 46.34 183 ARG A CA 1
ATOM 1441 C C . ARG A 1 183 ? 16.891 11.773 3.627 1 46.34 183 ARG A C 1
ATOM 1443 O O . ARG A 1 183 ? 16.391 12.766 3.076 1 46.34 183 ARG A O 1
ATOM 1450 N N . THR A 1 184 ? 15.922 11.641 4.516 1 43.47 184 THR A N 1
ATOM 1451 C CA . THR A 1 184 ? 15.766 12.93 5.18 1 43.47 184 THR A CA 1
ATOM 1452 C C . THR A 1 184 ? 17.047 13.312 5.918 1 43.47 184 THR A C 1
ATOM 1454 O O . THR A 1 184 ? 17.938 12.477 6.098 1 43.47 184 THR A O 1
ATOM 1457 N N . ASP A 1 185 ? 17.047 14.539 6.316 1 37.19 185 ASP A N 1
ATOM 1458 C CA . ASP A 1 185 ? 18.125 15.305 6.934 1 37.19 185 ASP A CA 1
ATOM 1459 C C . ASP A 1 185 ? 18.734 14.539 8.109 1 37.19 185 ASP A C 1
ATOM 1461 O O . ASP A 1 185 ? 19.531 15.094 8.875 1 37.19 185 ASP A O 1
ATOM 1465 N N . ILE A 1 186 ? 18.094 13.594 8.719 1 35.66 186 ILE A N 1
ATOM 1466 C CA . ILE A 1 186 ? 18.859 13.242 9.898 1 35.66 186 ILE A CA 1
ATOM 1467 C C . ILE A 1 186 ? 20.141 12.508 9.484 1 35.66 186 ILE A C 1
ATOM 1469 O O . ILE A 1 186 ? 20.078 11.539 8.727 1 35.66 186 ILE A O 1
ATOM 1473 N N . SER A 1 187 ? 21.25 13.047 9.625 1 34.97 187 SER A N 1
ATOM 1474 C CA . SER A 1 187 ? 22.672 12.797 9.453 1 34.97 187 SER A CA 1
ATOM 1475 C C . SER A 1 187 ? 23.047 11.375 9.844 1 34.97 187 SER A C 1
ATOM 1477 O O . SER A 1 187 ? 24.203 11.086 10.148 1 34.97 187 SER A O 1
ATOM 1479 N N . LEU A 1 188 ? 22.141 10.531 10.43 1 35.5 188 LEU A N 1
ATOM 1480 C CA . LEU A 1 188 ? 23.031 9.422 10.773 1 35.5 188 LEU A CA 1
ATOM 1481 C C . LEU A 1 188 ? 23.609 8.789 9.516 1 35.5 188 LEU A C 1
ATOM 1483 O O . LEU A 1 188 ? 22.938 8.711 8.484 1 35.5 188 LEU A O 1
ATOM 1487 N N . GLU A 1 189 ? 24.891 8.727 9.297 1 35.5 189 GLU A N 1
ATOM 1488 C CA . GLU A 1 189 ? 25.812 8.148 8.312 1 35.5 189 GLU A CA 1
ATOM 1489 C C . GLU A 1 189 ? 25.297 6.812 7.793 1 35.5 189 GLU A C 1
ATOM 1491 O O . GLU A 1 189 ? 26.078 5.906 7.512 1 35.5 189 GLU A O 1
ATOM 1496 N N . LEU A 1 190 ? 24.172 6.375 8.164 1 38.19 190 LEU A N 1
ATOM 1497 C CA . LEU A 1 190 ? 24.109 5.043 7.57 1 38.19 190 LEU A CA 1
ATOM 1498 C C . LEU A 1 190 ? 24.188 5.125 6.047 1 38.19 190 LEU A C 1
ATOM 1500 O O . LEU A 1 190 ? 23.594 6.012 5.438 1 38.19 190 LEU A O 1
ATOM 1504 N N . PRO A 1 191 ? 25.141 4.355 5.434 1 36.81 191 PRO A N 1
ATOM 1505 C CA . PRO A 1 191 ? 25.5 4.316 4.016 1 36.81 191 PRO A CA 1
ATOM 1506 C C . PRO A 1 191 ? 24.328 4.59 3.088 1 36.81 191 PRO A C 1
ATOM 1508 O O . PRO A 1 191 ? 23.172 4.465 3.504 1 36.81 191 PRO A O 1
ATOM 1511 N N . LEU A 1 192 ? 24.594 4.703 1.608 1 39.22 192 LEU A N 1
ATOM 1512 C CA . LEU A 1 192 ? 24.25 5.02 0.226 1 39.22 192 LEU A CA 1
ATOM 1513 C C . LEU A 1 192 ? 22.984 4.289 -0.2 1 39.22 192 LEU A C 1
ATOM 1515 O O . LEU A 1 192 ? 22.594 4.348 -1.368 1 39.22 192 LEU A O 1
ATOM 1519 N N . LEU A 1 193 ? 22.766 3.172 0.369 1 41.88 193 LEU A N 1
ATOM 1520 C CA . LEU A 1 193 ? 21.734 2.463 -0.373 1 41.88 193 LEU A CA 1
ATOM 1521 C C . LEU A 1 193 ? 20.484 3.328 -0.531 1 41.88 193 LEU A C 1
ATOM 1523 O O . LEU A 1 193 ? 19.531 2.93 -1.196 1 41.88 193 LEU A O 1
ATOM 1527 N N . TYR A 1 194 ? 20.328 4.531 0.162 1 48.03 194 TYR A N 1
ATOM 1528 C CA . TYR A 1 194 ? 19.219 5.371 0.562 1 48.03 194 TYR A CA 1
ATOM 1529 C C . TYR A 1 194 ? 18.828 6.332 -0.556 1 48.03 194 TYR A C 1
ATOM 1531 O O . TYR A 1 194 ? 17.953 7.18 -0.377 1 48.03 194 TYR A O 1
ATOM 1539 N N . ASP A 1 195 ? 19.594 6.227 -1.591 1 57.16 195 ASP A N 1
ATOM 1540 C CA . ASP A 1 195 ? 19.469 7.273 -2.598 1 57.16 195 ASP A CA 1
ATOM 1541 C C . ASP A 1 195 ? 18.266 7.023 -3.514 1 57.16 195 ASP A C 1
ATOM 1543 O O . ASP A 1 195 ? 17.906 7.883 -4.324 1 57.16 195 ASP A O 1
ATOM 1547 N N . PHE A 1 196 ? 17.531 6.008 -3.217 1 70.44 196 PHE A N 1
ATOM 1548 C CA . PHE A 1 196 ? 16.672 5.691 -4.352 1 70.44 196 PHE A CA 1
ATOM 1549 C C . PHE A 1 196 ? 15.219 6.031 -4.035 1 70.44 196 PHE A C 1
ATOM 1551 O O . PHE A 1 196 ? 14.375 6.059 -4.934 1 70.44 196 PHE A O 1
ATOM 1558 N N . MET A 1 197 ? 14.984 6.367 -2.771 1 80.5 197 MET A N 1
ATOM 1559 C CA . MET A 1 197 ? 13.609 6.719 -2.428 1 80.5 197 MET A CA 1
ATOM 1560 C C . MET A 1 197 ? 13.523 8.156 -1.922 1 80.5 197 MET A C 1
ATOM 1562 O O . MET A 1 197 ? 14.148 8.5 -0.917 1 80.5 197 MET A O 1
ATOM 1566 N N . GLY A 1 198 ? 12.828 8.977 -2.68 1 86 198 GLY A N 1
ATOM 1567 C CA . GLY A 1 198 ? 12.648 10.367 -2.291 1 86 198 GLY A CA 1
ATOM 1568 C C . GLY A 1 198 ? 11.289 10.648 -1.694 1 86 198 GLY A C 1
ATOM 1569 O O . GLY A 1 198 ? 10.406 9.781 -1.713 1 86 198 GLY A O 1
ATOM 1570 N N . PRO A 1 199 ? 11.148 11.844 -1.142 1 90.19 199 PRO A N 1
ATOM 1571 C CA . PRO A 1 199 ? 9.859 12.234 -0.555 1 90.19 199 PRO A CA 1
ATOM 1572 C C . PRO A 1 199 ? 8.703 12.125 -1.545 1 90.19 199 PRO A C 1
ATOM 1574 O O . PRO A 1 199 ? 7.574 11.82 -1.151 1 90.19 199 PRO A O 1
ATOM 1577 N N . GLU A 1 200 ? 9.023 12.305 -2.803 1 92 200 GLU A N 1
ATOM 1578 C CA . GLU A 1 200 ? 7.988 12.258 -3.83 1 92 200 GLU A CA 1
ATOM 1579 C C . GLU A 1 200 ? 7.422 10.844 -3.977 1 92 200 GLU A C 1
ATOM 1581 O O . GLU A 1 200 ? 6.242 10.672 -4.285 1 92 200 GLU A O 1
ATOM 1586 N N . ASP A 1 201 ? 8.242 9.867 -3.709 1 91.19 201 ASP A N 1
ATOM 1587 C CA . ASP A 1 201 ? 7.797 8.477 -3.791 1 91.19 201 ASP A CA 1
ATOM 1588 C C . ASP A 1 201 ? 6.773 8.164 -2.701 1 91.19 201 ASP A C 1
ATOM 1590 O O . ASP A 1 201 ? 5.789 7.465 -2.949 1 91.19 201 ASP A O 1
ATOM 1594 N N . VAL A 1 202 ? 7 8.703 -1.578 1 91.31 202 VAL A N 1
ATOM 1595 C CA . VAL A 1 202 ? 6.07 8.516 -0.471 1 91.31 202 VAL A CA 1
ATOM 1596 C C . VAL A 1 202 ? 4.781 9.289 -0.744 1 91.31 202 VAL A C 1
ATOM 1598 O O . VAL A 1 202 ? 3.682 8.773 -0.527 1 91.31 202 VAL A O 1
ATOM 1601 N N . ALA A 1 203 ? 4.914 10.523 -1.271 1 94.25 203 ALA A N 1
ATOM 1602 C CA . ALA A 1 203 ? 3.752 11.344 -1.598 1 94.25 203 ALA A CA 1
ATOM 1603 C C . ALA A 1 203 ? 2.859 10.648 -2.621 1 94.25 203 ALA A C 1
ATOM 1605 O O . ALA A 1 203 ? 1.632 10.742 -2.547 1 94.25 203 ALA A O 1
ATOM 1606 N N . ASP A 1 204 ? 3.455 9.906 -3.506 1 94.44 204 ASP A N 1
ATOM 1607 C CA . ASP A 1 204 ? 2.715 9.188 -4.539 1 94.44 204 ASP A CA 1
ATOM 1608 C C . ASP A 1 204 ? 1.814 8.117 -3.93 1 94.44 204 ASP A C 1
ATOM 1610 O O . ASP A 1 204 ? 0.733 7.836 -4.449 1 94.44 204 ASP A O 1
ATOM 1614 N N . THR A 1 205 ? 2.289 7.5 -2.854 1 95 205 THR A N 1
ATOM 1615 C CA . THR A 1 205 ? 1.47 6.484 -2.203 1 95 205 THR A CA 1
ATOM 1616 C C . THR A 1 205 ? 0.201 7.102 -1.624 1 95 205 THR A C 1
ATOM 1618 O O . THR A 1 205 ? -0.855 6.465 -1.608 1 95 205 THR A O 1
ATOM 1621 N N . ILE A 1 206 ? 0.31 8.328 -1.119 1 95.94 206 ILE A N 1
ATOM 1622 C CA . ILE A 1 206 ? -0.853 9.039 -0.6 1 95.94 206 ILE A CA 1
ATOM 1623 C C . ILE A 1 206 ? -1.848 9.297 -1.729 1 95.94 206 ILE A C 1
ATOM 1625 O O . ILE A 1 206 ? -3.047 9.055 -1.576 1 95.94 206 ILE A O 1
ATOM 1629 N N . ILE A 1 207 ? -1.352 9.758 -2.859 1 96.19 207 ILE A N 1
ATOM 1630 C CA . ILE A 1 207 ? -2.203 10.031 -4.012 1 96.19 207 ILE A CA 1
ATOM 1631 C C . ILE A 1 207 ? -2.887 8.75 -4.465 1 96.19 207 ILE A C 1
ATOM 1633 O O . ILE A 1 207 ? -4.086 8.742 -4.75 1 96.19 207 ILE A O 1
ATOM 1637 N N . TYR A 1 208 ? -2.176 7.672 -4.504 1 95.38 208 TYR A N 1
ATOM 1638 C CA . TYR A 1 208 ? -2.762 6.387 -4.871 1 95.38 208 TYR A CA 1
ATOM 1639 C C . TYR A 1 208 ? -3.895 6.016 -3.922 1 95.38 208 TYR A C 1
ATOM 1641 O O . TYR A 1 208 ? -4.98 5.633 -4.363 1 95.38 208 TYR A O 1
ATOM 1649 N N . ALA A 1 209 ? -3.598 6.137 -2.627 1 95.69 209 ALA A N 1
ATOM 1650 C CA . ALA A 1 209 ? -4.613 5.797 -1.636 1 95.69 209 ALA A CA 1
ATOM 1651 C C . ALA A 1 209 ? -5.883 6.617 -1.847 1 95.69 209 ALA A C 1
ATOM 1653 O O . ALA A 1 209 ? -6.992 6.125 -1.638 1 95.69 209 ALA A O 1
ATOM 1654 N N . LEU A 1 210 ? -5.723 7.82 -2.277 1 95.94 210 LEU A N 1
ATOM 1655 C CA . LEU A 1 210 ? -6.848 8.727 -2.48 1 95.94 210 LE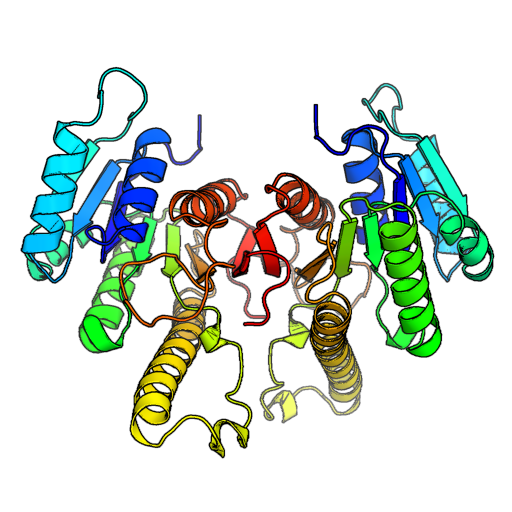U A CA 1
ATOM 1656 C C . LEU A 1 210 ? -7.652 8.32 -3.709 1 95.94 210 LEU A C 1
ATOM 1658 O O . LEU A 1 210 ? -8.82 8.703 -3.844 1 95.94 210 LEU A O 1
ATOM 1662 N N . THR A 1 211 ? -7.039 7.562 -4.637 1 94.12 211 THR A N 1
ATOM 1663 C CA . THR A 1 211 ? -7.734 7.188 -5.863 1 94.12 211 THR A CA 1
ATOM 1664 C C . THR A 1 211 ? -8.688 6.027 -5.609 1 94.12 211 THR A C 1
ATOM 1666 O O . THR A 1 211 ? -9.57 5.75 -6.426 1 94.12 211 THR A O 1
ATOM 1669 N N . LEU A 1 212 ? -8.508 5.316 -4.516 1 92.81 212 LEU A N 1
ATOM 1670 C CA . LEU A 1 212 ? -9.367 4.176 -4.215 1 92.81 212 LEU A CA 1
ATOM 1671 C C . LEU A 1 212 ? -10.797 4.625 -3.955 1 92.81 212 LEU A C 1
ATOM 1673 O O . LEU A 1 212 ? -11.031 5.762 -3.535 1 92.81 212 LEU A O 1
ATOM 1677 N N . LYS A 1 213 ? -11.703 3.754 -4.254 1 89.88 213 LYS A N 1
ATOM 1678 C CA . LYS A 1 213 ? -13.094 4.059 -3.945 1 89.88 213 LYS A CA 1
ATOM 1679 C C . LYS A 1 213 ? -13.305 4.203 -2.441 1 89.88 213 LYS A C 1
ATOM 1681 O O . LYS A 1 213 ? -12.57 3.613 -1.646 1 89.88 213 LYS A O 1
ATOM 1686 N N . PRO A 1 214 ? -14.297 4.992 -1.984 1 87.56 214 PRO A N 1
ATOM 1687 C CA . PRO A 1 214 ? -14.5 5.312 -0.569 1 87.56 214 PRO A CA 1
ATOM 1688 C C . PRO A 1 214 ? -14.781 4.078 0.283 1 87.56 214 PRO A C 1
ATOM 1690 O O . PRO A 1 214 ? -14.547 4.094 1.494 1 87.56 214 PRO A O 1
ATOM 1693 N N . GLU A 1 215 ? -15.18 3.004 -0.321 1 86.19 215 GLU A N 1
ATOM 1694 C CA . GLU A 1 215 ? -15.57 1.801 0.406 1 86.19 215 GLU A CA 1
ATOM 1695 C C . GLU A 1 215 ? -14.367 0.927 0.727 1 86.19 215 GLU A C 1
ATOM 1697 O O . GLU A 1 215 ? -14.484 -0.076 1.435 1 86.19 215 GLU A O 1
ATOM 1702 N N . ILE A 1 216 ? -13.219 1.366 0.201 1 89.62 216 ILE A N 1
ATOM 1703 C CA . ILE A 1 216 ? -12 0.579 0.379 1 89.62 216 ILE A CA 1
ATOM 1704 C C . ILE A 1 216 ? -10.906 1.452 0.983 1 89.62 216 ILE A C 1
ATOM 1706 O O . ILE A 1 216 ? -10.75 2.615 0.604 1 89.62 216 ILE A O 1
ATOM 1710 N N . GLU A 1 217 ? -10.156 0.864 1.902 1 89.88 217 GLU A N 1
ATOM 1711 C CA . GLU A 1 217 ? -9.062 1.644 2.477 1 89.88 217 GLU A CA 1
ATOM 1712 C C . GLU A 1 217 ? -7.805 0.794 2.639 1 89.88 217 GLU A C 1
ATOM 1714 O O . GLU A 1 217 ? -7.891 -0.396 2.947 1 89.88 217 GLU A O 1
ATOM 1719 N N . ILE A 1 218 ? -6.707 1.385 2.365 1 92.06 218 ILE A N 1
ATOM 1720 C CA . ILE A 1 218 ? -5.422 0.846 2.793 1 92.06 218 ILE A CA 1
ATOM 1721 C C . ILE A 1 218 ? -5.16 1.229 4.246 1 92.06 218 ILE A C 1
ATOM 1723 O O . ILE A 1 218 ? -5.059 2.414 4.574 1 92.06 218 ILE A O 1
ATOM 1727 N N . THR A 1 219 ? -5.059 0.237 5.07 1 86.94 219 THR A N 1
ATOM 1728 C CA . THR A 1 219 ? -4.875 0.549 6.484 1 86.94 219 THR A CA 1
ATOM 1729 C C . THR A 1 219 ? -3.398 0.751 6.809 1 86.94 219 THR A C 1
ATOM 1731 O O . THR A 1 219 ? -3.049 1.572 7.656 1 86.94 219 THR A O 1
ATOM 1734 N N . GLU A 1 220 ? -2.572 -0.019 6.129 1 86.56 220 GLU A N 1
ATOM 1735 C CA . GLU A 1 220 ? -1.129 0.07 6.324 1 86.56 220 GLU A CA 1
ATOM 1736 C C . GLU A 1 220 ? -0.38 -0.092 5.004 1 86.56 220 GLU A C 1
ATOM 1738 O O . GLU A 1 220 ? -0.718 -0.959 4.195 1 86.56 220 GLU A O 1
ATOM 1743 N N . LEU A 1 221 ? 0.553 0.723 4.855 1 90.06 221 LEU A N 1
ATOM 1744 C CA . LEU A 1 221 ? 1.456 0.643 3.713 1 90.06 221 LEU A CA 1
ATOM 1745 C C . LEU A 1 221 ? 2.893 0.938 4.133 1 90.06 221 LEU A C 1
ATOM 1747 O O . LEU A 1 221 ? 3.188 2.027 4.625 1 90.06 221 LEU A O 1
ATOM 1751 N N . ILE A 1 222 ? 3.77 -0.033 4.02 1 86.62 222 ILE A N 1
ATOM 1752 C CA . ILE A 1 222 ? 5.188 0.128 4.328 1 86.62 222 ILE A CA 1
ATOM 1753 C C . ILE A 1 222 ? 5.992 0.195 3.033 1 86.62 222 ILE A C 1
ATOM 1755 O O . ILE A 1 222 ? 5.895 -0.697 2.188 1 86.62 222 ILE A O 1
ATOM 1759 N N . ILE A 1 223 ? 6.746 1.225 2.867 1 88.5 223 ILE A N 1
ATOM 1760 C CA . ILE A 1 223 ? 7.5 1.443 1.64 1 88.5 223 ILE A CA 1
ATOM 1761 C C . ILE A 1 223 ? 8.977 1.665 1.973 1 88.5 223 ILE A C 1
ATOM 1763 O O . ILE A 1 223 ? 9.297 2.354 2.941 1 88.5 223 ILE A O 1
ATOM 1767 N N . GLN A 1 224 ? 9.883 1.055 1.171 1 84.94 224 GLN A N 1
ATOM 1768 C CA . GLN A 1 224 ? 11.32 1.125 1.445 1 84.94 224 GLN A CA 1
ATOM 1769 C C . GLN A 1 224 ? 12.133 0.976 0.164 1 84.94 224 GLN A C 1
ATOM 1771 O O . GLN A 1 224 ? 11.617 0.495 -0.85 1 84.94 224 GLN A O 1
ATOM 1776 N N . PRO A 1 225 ? 13.328 1.475 0.257 1 82.44 225 PRO A N 1
ATOM 1777 C CA . PRO A 1 225 ? 14.203 1.11 -0.857 1 82.44 225 PRO A CA 1
ATOM 1778 C C . PRO A 1 225 ? 14.359 -0.4 -1.018 1 82.44 225 PRO A C 1
ATOM 1780 O O . PRO A 1 225 ? 14.414 -1.128 -0.023 1 82.44 225 PRO A O 1
ATOM 1783 N N . THR A 1 226 ? 14.359 -0.819 -2.258 1 81.88 226 THR A N 1
ATOM 1784 C CA . THR A 1 226 ? 14.461 -2.248 -2.529 1 81.88 226 THR A CA 1
ATOM 1785 C C . THR A 1 226 ? 15.766 -2.814 -1.973 1 81.88 226 THR A C 1
ATOM 1787 O O . THR A 1 226 ? 16.828 -2.195 -2.105 1 81.88 226 THR A O 1
ATOM 1790 N N . GLY A 1 227 ? 15.648 -3.977 -1.388 1 71.31 227 GLY A N 1
ATOM 1791 C CA . GLY A 1 227 ? 16.844 -4.664 -0.91 1 71.31 227 GLY A CA 1
ATOM 1792 C C . GLY A 1 227 ? 17.266 -4.234 0.483 1 71.31 227 GLY A C 1
ATOM 1793 O O . GLY A 1 227 ? 18.344 -4.605 0.955 1 71.31 227 GLY A O 1
ATOM 1794 N N . THR A 1 228 ? 16.484 -3.363 1.085 1 65.62 228 THR A N 1
ATOM 1795 C CA . THR A 1 228 ? 16.828 -2.91 2.428 1 65.62 228 THR A CA 1
ATOM 1796 C C . THR A 1 228 ? 15.922 -3.561 3.469 1 65.62 228 THR A C 1
ATOM 1798 O O . THR A 1 228 ? 14.789 -3.947 3.162 1 65.62 228 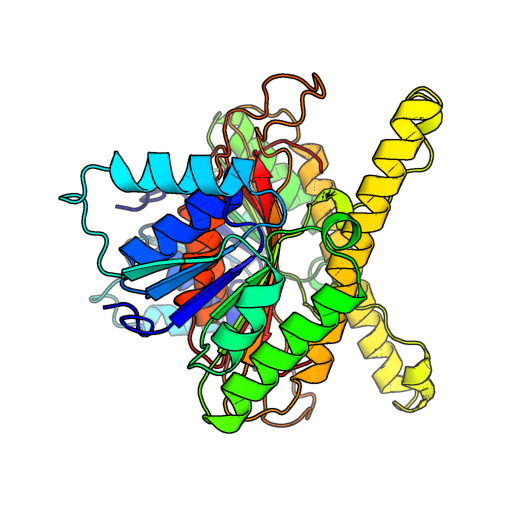THR A O 1
ATOM 1801 N N . LEU A 1 229 ? 16.578 -4.074 4.508 1 58.41 229 LEU A N 1
ATOM 1802 C CA . LEU A 1 229 ? 15.781 -4.535 5.633 1 58.41 229 LEU A CA 1
ATOM 1803 C C . LEU A 1 229 ? 15.344 -3.363 6.504 1 58.41 229 LEU A C 1
ATOM 1805 O O . LEU A 1 229 ? 16.062 -2.371 6.629 1 58.41 229 LEU A O 1
ATOM 1809 N N . PRO A 1 230 ? 14.117 -3.369 6.969 1 53.47 230 PRO A N 1
ATOM 1810 C CA . PRO A 1 230 ? 13.695 -2.25 7.816 1 53.47 230 PRO A CA 1
ATOM 1811 C C . PRO A 1 230 ? 14.672 -1.984 8.961 1 53.47 230 PRO A C 1
ATOM 1813 O O . PRO A 1 230 ? 15.391 -2.893 9.391 1 53.47 230 PRO A O 1
ATOM 1816 N N . MET B 1 1 ? 3.465 2.104 -22.078 1 55.41 1 MET B N 1
ATOM 1817 C CA . MET B 1 1 ? 3.314 0.688 -21.75 1 55.41 1 MET B CA 1
ATOM 1818 C C . MET B 1 1 ? 4.047 0.344 -20.469 1 55.41 1 MET B C 1
ATOM 1820 O O . MET B 1 1 ? 5.047 0.977 -20.125 1 55.41 1 MET B O 1
ATOM 1824 N N . SER B 1 2 ? 3.373 -0.565 -19.578 1 78.19 2 SER B N 1
ATOM 1825 C CA . SER B 1 2 ? 3.986 -0.984 -18.328 1 78.19 2 SER B CA 1
ATOM 1826 C C . SER B 1 2 ? 5.383 -1.557 -18.547 1 78.19 2 SER B C 1
ATOM 1828 O O . SER B 1 2 ? 5.641 -2.174 -19.594 1 78.19 2 SER B O 1
ATOM 1830 N N . ARG B 1 3 ? 6.348 -1.11 -17.938 1 87.69 3 ARG B N 1
ATOM 1831 C CA . ARG B 1 3 ? 7.699 -1.652 -18.016 1 87.69 3 ARG B CA 1
ATOM 1832 C C . ARG B 1 3 ? 7.691 -3.17 -17.875 1 87.69 3 ARG B C 1
ATOM 1834 O O . ARG B 1 3 ? 8.695 -3.832 -18.156 1 87.69 3 ARG B O 1
ATOM 1841 N N . TRP B 1 4 ? 6.457 -3.715 -17.609 1 93.56 4 TRP B N 1
ATOM 1842 C CA . TRP B 1 4 ? 6.34 -5.152 -17.391 1 93.56 4 TRP B CA 1
ATOM 1843 C C . TRP B 1 4 ? 5.695 -5.836 -18.594 1 93.56 4 TRP B C 1
ATOM 1845 O O . TRP B 1 4 ? 5.457 -7.047 -18.562 1 93.56 4 TRP B O 1
ATOM 1855 N N . ALA B 1 5 ? 5.5 -5.066 -19.594 1 92.44 5 ALA B N 1
ATOM 1856 C CA . ALA B 1 5 ? 4.906 -5.652 -20.797 1 92.44 5 ALA B CA 1
ATOM 1857 C C . ALA B 1 5 ? 5.805 -6.734 -21.375 1 92.44 5 ALA B C 1
ATOM 1859 O O . ALA B 1 5 ? 7.027 -6.566 -21.453 1 92.44 5 ALA B O 1
ATOM 1860 N N . ASN B 1 6 ? 5.223 -7.941 -21.688 1 92.94 6 ASN B N 1
ATOM 1861 C CA . ASN B 1 6 ? 5.863 -9.094 -22.312 1 92.94 6 ASN B CA 1
ATOM 1862 C C . ASN B 1 6 ? 6.723 -9.867 -21.328 1 92.94 6 ASN B C 1
ATOM 1864 O O . ASN B 1 6 ? 7.453 -10.781 -21.703 1 92.94 6 ASN B O 1
ATOM 1868 N N . LYS B 1 7 ? 6.699 -9.438 -20.094 1 95.06 7 LYS B N 1
ATOM 1869 C CA . LYS B 1 7 ? 7.359 -10.227 -19.062 1 95.06 7 LYS B CA 1
ATOM 1870 C C . LYS B 1 7 ? 6.488 -11.406 -18.625 1 95.06 7 LYS B C 1
ATOM 1872 O O . LYS B 1 7 ? 5.34 -11.531 -19.062 1 95.06 7 LYS B O 1
ATOM 1877 N N . THR B 1 8 ? 7.062 -12.289 -17.859 1 95.56 8 THR B N 1
ATOM 1878 C CA . THR B 1 8 ? 6.375 -13.523 -17.5 1 95.56 8 THR B CA 1
ATOM 1879 C C . THR B 1 8 ? 6.082 -13.555 -15.992 1 95.56 8 THR B C 1
ATOM 1881 O O . THR B 1 8 ? 6.949 -13.234 -15.18 1 95.56 8 THR B O 1
ATOM 1884 N N . ALA B 1 9 ? 4.852 -13.922 -15.703 1 97 9 ALA B N 1
ATOM 1885 C CA . ALA B 1 9 ? 4.422 -14.07 -14.312 1 97 9 ALA B CA 1
ATOM 1886 C C . ALA B 1 9 ? 3.914 -15.484 -14.055 1 97 9 ALA B C 1
ATOM 1888 O O . ALA B 1 9 ? 3.299 -16.109 -14.922 1 97 9 ALA B O 1
ATOM 1889 N N . ILE B 1 10 ? 4.191 -15.984 -12.883 1 96.12 10 ILE B N 1
ATOM 1890 C CA . ILE B 1 10 ? 3.588 -17.203 -12.383 1 96.12 10 ILE B CA 1
ATOM 1891 C C . ILE B 1 10 ? 2.617 -16.891 -11.25 1 96.12 10 ILE B C 1
ATOM 1893 O O . ILE B 1 10 ? 2.975 -16.188 -10.297 1 96.12 10 ILE B O 1
ATOM 1897 N N . VAL B 1 11 ? 1.417 -17.328 -11.375 1 96.31 11 VAL B N 1
ATOM 1898 C CA . VAL B 1 11 ? 0.408 -17.125 -10.344 1 96.31 11 VAL B CA 1
ATOM 1899 C C . VAL B 1 11 ? -0.002 -18.453 -9.734 1 96.31 11 VAL B C 1
ATOM 1901 O O . VAL B 1 11 ? -0.639 -19.281 -10.398 1 96.31 11 VAL B O 1
ATOM 1904 N N . ILE B 1 12 ? 0.389 -18.656 -8.484 1 93.12 12 ILE B N 1
ATOM 1905 C CA . ILE B 1 12 ? -0.027 -19.828 -7.715 1 93.12 12 ILE B CA 1
ATOM 1906 C C . ILE B 1 12 ? -1.343 -19.531 -6.996 1 93.12 12 ILE B C 1
ATOM 1908 O O . ILE B 1 12 ? -1.482 -18.5 -6.348 1 93.12 12 ILE B O 1
ATOM 1912 N N . GLY B 1 13 ? -2.312 -20.5 -7.129 1 92.5 13 GLY B N 1
ATOM 1913 C CA . GLY B 1 13 ? -3.645 -20.234 -6.605 1 92.5 13 GLY B CA 1
ATOM 1914 C C . GLY B 1 13 ? -4.512 -19.422 -7.547 1 92.5 13 GLY B C 1
ATOM 1915 O O . GLY B 1 13 ? -5.391 -18.688 -7.105 1 92.5 13 GLY B O 1
ATOM 1916 N N . ALA B 1 14 ? -4.281 -19.547 -8.789 1 94.56 14 ALA B N 1
ATOM 1917 C CA . ALA B 1 14 ? -4.926 -18.719 -9.812 1 94.56 14 ALA B CA 1
ATOM 1918 C C . ALA B 1 14 ? -6.395 -19.094 -9.977 1 94.56 14 ALA B C 1
ATOM 1920 O O . ALA B 1 14 ? -7.184 -18.328 -10.516 1 94.56 14 ALA B O 1
ATOM 1921 N N . GLY B 1 15 ? -6.789 -20.203 -9.5 1 92.25 15 GLY B N 1
ATOM 1922 C CA . GLY B 1 15 ? -8.148 -20.672 -9.688 1 92.25 15 GLY B CA 1
ATOM 1923 C C . GLY B 1 15 ? -9.141 -20.047 -8.734 1 92.25 15 GLY B C 1
ATOM 1924 O O . GLY B 1 15 ? -10.352 -20.125 -8.945 1 92.25 15 GLY B O 1
ATOM 1925 N N . SER B 1 16 ? -8.648 -19.469 -7.605 1 89.88 16 SER B N 1
ATOM 1926 C CA . SER B 1 16 ? -9.531 -18.781 -6.68 1 89.88 16 SER B CA 1
ATOM 1927 C C . SER B 1 16 ? -10.062 -17.484 -7.285 1 89.88 16 SER B C 1
ATOM 1929 O O . SER B 1 16 ? -9.562 -17.016 -8.312 1 89.88 16 SER B O 1
ATOM 1931 N N . ASP B 1 17 ? -11.039 -16.891 -6.684 1 88.81 17 ASP B N 1
ATOM 1932 C CA . ASP B 1 17 ? -11.594 -15.641 -7.172 1 88.81 17 ASP B CA 1
ATOM 1933 C C . ASP B 1 17 ? -10.523 -14.555 -7.246 1 88.81 17 ASP B C 1
ATOM 1935 O O . ASP B 1 17 ? -10.406 -13.852 -8.258 1 88.81 17 ASP B O 1
ATOM 1939 N N . LEU B 1 18 ? -9.789 -14.477 -6.18 1 90.62 18 LEU B N 1
ATOM 1940 C CA . LEU B 1 18 ? -8.719 -13.484 -6.16 1 90.62 18 LEU B CA 1
ATOM 1941 C C . LEU B 1 18 ? -7.625 -13.844 -7.164 1 90.62 18 LEU B C 1
ATOM 1943 O O . LEU B 1 18 ? -7.113 -12.969 -7.867 1 90.62 18 LEU B O 1
ATOM 1947 N N . GLY B 1 19 ? -7.301 -15.109 -7.223 1 94.19 19 GLY B N 1
ATOM 1948 C CA . GLY B 1 19 ? -6.312 -15.555 -8.188 1 94.19 19 GLY B CA 1
ATOM 1949 C C . GLY B 1 19 ? -6.688 -15.234 -9.625 1 94.19 19 GLY B C 1
ATOM 1950 O O . GLY B 1 19 ? -5.84 -14.82 -10.414 1 94.19 19 GLY B O 1
ATOM 1951 N N . GLN B 1 20 ? -7.934 -15.438 -9.914 1 94.25 20 GLN B N 1
ATOM 1952 C CA . GLN B 1 20 ? -8.414 -15.117 -11.258 1 94.25 20 GLN B CA 1
ATOM 1953 C C . GLN B 1 20 ? -8.289 -13.625 -11.547 1 94.25 20 GLN B C 1
ATOM 1955 O O . GLN B 1 20 ? -7.809 -13.234 -12.609 1 94.25 20 GLN B O 1
ATOM 1960 N N . ALA B 1 21 ? -8.695 -12.828 -10.594 1 93.19 21 ALA B N 1
ATOM 1961 C CA . ALA B 1 21 ? -8.633 -11.375 -10.766 1 93.19 21 ALA B CA 1
ATOM 1962 C C . ALA B 1 21 ? -7.195 -10.914 -11 1 93.19 21 ALA B C 1
ATOM 1964 O O . ALA B 1 21 ? -6.941 -10.055 -11.852 1 93.19 21 ALA B O 1
ATOM 1965 N N . ILE B 1 22 ? -6.305 -11.477 -10.234 1 96.06 22 ILE B N 1
ATOM 1966 C CA . ILE B 1 22 ? -4.891 -11.133 -10.375 1 96.06 22 ILE B CA 1
ATOM 1967 C C . ILE B 1 22 ? -4.391 -11.547 -11.758 1 96.06 22 ILE B C 1
ATOM 1969 O O . ILE B 1 22 ? -3.734 -10.758 -12.445 1 96.06 22 ILE B O 1
ATOM 1973 N N . THR B 1 23 ? -4.742 -12.727 -12.141 1 96.06 23 THR B N 1
ATOM 1974 C CA . THR B 1 23 ? -4.336 -13.25 -13.445 1 96.06 23 THR B CA 1
ATOM 1975 C C . THR B 1 23 ? -4.809 -12.328 -14.562 1 96.06 23 THR B C 1
ATOM 1977 O O . THR B 1 23 ? -4.02 -11.922 -15.422 1 96.06 23 THR B O 1
ATOM 1980 N N . PHE B 1 24 ? -5.984 -11.922 -14.539 1 94.25 24 PHE B N 1
ATOM 1981 C CA . PHE B 1 24 ? -6.559 -11.109 -15.602 1 94.25 24 PHE B CA 1
ATOM 1982 C C . PHE B 1 24 ? -5.98 -9.695 -15.578 1 94.25 24 PHE B C 1
ATOM 1984 O O . PHE B 1 24 ? -5.77 -9.086 -16.625 1 94.25 24 PHE B O 1
ATOM 1991 N N . ALA B 1 25 ? -5.766 -9.18 -14.398 1 94.62 25 ALA B N 1
ATOM 1992 C CA . ALA B 1 25 ? -5.141 -7.863 -14.297 1 94.62 25 ALA B CA 1
ATOM 1993 C C . ALA B 1 25 ? -3.754 -7.863 -14.93 1 94.62 25 ALA B C 1
ATOM 1995 O O . ALA B 1 25 ? -3.393 -6.926 -15.648 1 94.62 25 ALA B O 1
ATOM 1996 N N . LEU B 1 26 ? -3.006 -8.914 -14.711 1 96.25 26 LEU B N 1
ATOM 1997 C CA . LEU B 1 26 ? -1.669 -9.031 -15.281 1 96.25 26 LEU B CA 1
ATOM 1998 C C . LEU B 1 26 ? -1.735 -9.18 -16.797 1 96.25 26 LEU B C 1
ATOM 2000 O O . LEU B 1 26 ? -0.971 -8.531 -17.516 1 96.25 26 LEU B O 1
ATOM 2004 N N . LEU B 1 27 ? -2.66 -9.938 -17.25 1 94.62 27 LEU B N 1
ATOM 2005 C CA . LEU B 1 27 ? -2.834 -10.133 -18.672 1 94.62 27 LEU B CA 1
ATOM 2006 C C . LEU B 1 27 ? -3.207 -8.828 -19.375 1 94.62 27 LEU B C 1
ATOM 2008 O O . LEU B 1 27 ? -2.719 -8.539 -20.469 1 94.62 27 LEU B O 1
ATOM 2012 N N . LYS B 1 28 ? -4.051 -8.109 -18.781 1 92.62 28 LYS B N 1
ATOM 2013 C CA . LYS B 1 28 ? -4.492 -6.832 -19.328 1 92.62 28 LYS B CA 1
ATOM 2014 C C . LYS B 1 28 ? -3.32 -5.859 -19.453 1 92.62 28 LYS B C 1
ATOM 2016 O O . LYS B 1 28 ? -3.309 -5.016 -20.359 1 92.62 28 LYS B O 1
ATOM 2021 N N . ASP B 1 29 ? -2.375 -6.035 -18.578 1 93.5 29 ASP B N 1
ATOM 2022 C CA . ASP B 1 29 ? -1.21 -5.156 -18.594 1 93.5 29 ASP B CA 1
ATOM 2023 C C . ASP B 1 29 ? -0.133 -5.68 -19.547 1 93.5 29 ASP B C 1
ATOM 2025 O O . ASP B 1 29 ? 0.997 -5.188 -19.531 1 93.5 29 ASP B O 1
ATOM 2029 N N . GLY B 1 30 ? -0.41 -6.773 -20.281 1 93.44 30 GLY B N 1
ATOM 2030 C CA . GLY B 1 30 ? 0.492 -7.293 -21.297 1 93.44 30 GLY B CA 1
ATOM 2031 C C . GLY B 1 30 ? 1.495 -8.289 -20.75 1 93.44 30 GLY B C 1
ATOM 2032 O O . GLY B 1 30 ? 2.5 -8.586 -21.391 1 93.44 30 GLY B O 1
ATOM 2033 N N . ILE B 1 31 ? 1.301 -8.75 -19.578 1 95.81 31 ILE B N 1
ATOM 2034 C CA . ILE B 1 31 ? 2.18 -9.727 -18.953 1 95.81 31 ILE B CA 1
ATOM 2035 C C . ILE B 1 31 ? 1.706 -11.141 -19.281 1 95.81 31 ILE B C 1
ATOM 2037 O O . ILE B 1 31 ? 0.506 -11.422 -19.25 1 95.81 31 ILE B O 1
ATOM 2041 N N . HIS B 1 32 ? 2.621 -11.984 -19.641 1 95.5 32 HIS B N 1
ATOM 2042 C CA . HIS B 1 32 ? 2.293 -13.391 -19.828 1 95.5 32 HIS B CA 1
ATOM 2043 C C . HIS B 1 32 ? 2.164 -14.117 -18.484 1 95.5 32 HIS B C 1
ATOM 2045 O O . HIS B 1 32 ? 2.996 -13.938 -17.594 1 95.5 32 HIS B O 1
ATOM 2051 N N . VAL B 1 33 ? 1.123 -14.945 -18.422 1 96.5 33 VAL B N 1
ATOM 2052 C CA . VAL B 1 33 ? 0.86 -15.531 -17.109 1 96.5 33 VAL B CA 1
ATOM 2053 C C . VAL B 1 33 ? 0.807 -17.047 -17.234 1 96.5 33 VAL B C 1
ATOM 2055 O O . VAL B 1 33 ? 0.123 -17.594 -18.109 1 96.5 33 VAL B O 1
ATOM 2058 N N . THR B 1 34 ? 1.588 -17.719 -16.453 1 96.06 34 THR B N 1
ATOM 2059 C CA . THR B 1 34 ? 1.394 -19.141 -16.156 1 96.06 34 THR B CA 1
ATOM 2060 C C . THR B 1 34 ? 0.614 -19.312 -14.867 1 96.06 34 THR B C 1
ATOM 2062 O O . THR B 1 34 ? 1.08 -18.922 -13.789 1 96.06 34 THR B O 1
ATOM 2065 N N . ALA B 1 35 ? -0.531 -19.906 -14.992 1 95.94 35 ALA B N 1
ATOM 2066 C CA . ALA B 1 35 ? -1.44 -20.016 -13.852 1 95.94 35 ALA B CA 1
ATOM 2067 C C . ALA B 1 35 ? -1.557 -21.469 -13.391 1 95.94 35 ALA B C 1
ATOM 2069 O O . ALA B 1 35 ? -1.597 -22.391 -14.211 1 95.94 35 ALA B O 1
ATOM 2070 N N . THR B 1 36 ? -1.61 -21.609 -12.039 1 93.12 36 THR B N 1
ATOM 2071 C CA . THR B 1 36 ? -1.804 -22.953 -11.484 1 93.12 36 THR B CA 1
ATOM 2072 C C . THR B 1 36 ? -2.611 -22.891 -10.188 1 93.12 36 THR B C 1
ATOM 2074 O O . THR B 1 36 ? -2.814 -21.797 -9.633 1 93.12 36 THR B O 1
ATOM 2077 N N . HIS B 1 37 ? -3.086 -24 -9.836 1 91.62 37 HIS B N 1
ATOM 2078 C CA . HIS B 1 37 ? -3.809 -24.172 -8.586 1 91.62 37 HIS B CA 1
ATOM 2079 C C . HIS B 1 37 ? -3.691 -25.609 -8.086 1 91.62 37 HIS B C 1
ATOM 2081 O O . HIS B 1 37 ? -3.443 -26.531 -8.875 1 91.62 37 HIS B O 1
ATOM 2087 N N . ILE B 1 38 ? -3.826 -25.781 -6.848 1 86.38 38 ILE B N 1
ATOM 2088 C CA . ILE B 1 38 ? -3.709 -27.109 -6.266 1 86.38 38 ILE B CA 1
ATOM 2089 C C . ILE B 1 38 ? -4.961 -27.922 -6.586 1 86.38 38 ILE B C 1
ATOM 2091 O O . ILE B 1 38 ? -4.902 -29.156 -6.676 1 86.38 38 ILE B O 1
ATOM 2095 N N . LYS B 1 39 ? -6.121 -27.281 -6.773 1 88.5 39 LYS B N 1
ATOM 2096 C CA . LYS B 1 39 ? -7.379 -27.953 -7.105 1 88.5 39 LYS B CA 1
ATOM 2097 C C . LYS B 1 39 ? -7.688 -27.828 -8.594 1 88.5 39 LYS B C 1
ATOM 2099 O O . LYS B 1 39 ? -7.938 -26.734 -9.094 1 88.5 39 LYS B O 1
ATOM 2104 N N . GLU B 1 40 ? -7.832 -28.922 -9.188 1 89.88 40 GLU B N 1
ATOM 2105 C CA . GLU B 1 40 ? -8.055 -28.938 -10.625 1 89.88 40 GLU B CA 1
ATOM 2106 C C . GLU B 1 40 ? -9.383 -28.281 -10.984 1 89.88 40 GLU B C 1
ATOM 2108 O O . GLU B 1 40 ? -9.5 -27.609 -12.016 1 89.88 40 GLU B O 1
ATOM 2113 N N . GLU B 1 41 ? -10.352 -28.516 -10.156 1 92.88 41 GLU B N 1
ATOM 2114 C CA . GLU B 1 41 ? -11.672 -27.953 -10.414 1 92.88 41 GLU B CA 1
ATOM 2115 C C . GLU B 1 41 ? -11.617 -26.438 -10.5 1 92.88 41 GLU B C 1
ATOM 2117 O O . GLU B 1 41 ? -12.344 -25.828 -11.289 1 92.88 41 GLU B O 1
ATOM 2122 N N . LYS B 1 42 ? -10.766 -25.906 -9.719 1 92.12 42 LYS B N 1
ATOM 2123 C CA . LYS B 1 42 ? -10.617 -24.453 -9.719 1 92.12 42 LYS B CA 1
ATOM 2124 C C . LYS B 1 42 ? -9.945 -23.969 -11 1 92.12 42 LYS B C 1
ATOM 2126 O O . LYS B 1 42 ? -10.25 -22.875 -11.492 1 92.12 42 LYS B O 1
ATOM 2131 N N . MET B 1 43 ? -9.094 -24.719 -11.555 1 93.81 43 MET B N 1
ATOM 2132 C CA . MET B 1 43 ? -8.453 -24.375 -12.82 1 93.81 43 MET B CA 1
ATOM 2133 C C . MET B 1 43 ? -9.453 -24.438 -13.977 1 93.81 43 MET B C 1
ATOM 2135 O O . MET B 1 43 ? -9.375 -23.641 -14.906 1 93.81 43 MET B O 1
ATOM 2139 N N . ASP B 1 44 ? -10.312 -25.406 -13.812 1 94.88 44 ASP B N 1
ATOM 2140 C CA . ASP B 1 44 ? -11.367 -25.484 -14.82 1 94.88 44 ASP B CA 1
ATOM 2141 C C . ASP B 1 44 ? -12.227 -24.234 -14.828 1 94.88 44 ASP B C 1
ATOM 2143 O O . ASP B 1 44 ? -12.609 -23.734 -15.891 1 94.88 44 ASP B O 1
ATOM 2147 N N . GLU B 1 45 ? -12.516 -23.797 -13.695 1 93.38 45 GLU B N 1
ATOM 2148 C CA . GLU B 1 45 ? -13.281 -22.562 -13.57 1 93.38 45 GLU B CA 1
ATOM 2149 C C . GLU B 1 45 ? -12.547 -21.391 -14.203 1 93.38 45 GLU B C 1
ATOM 2151 O O . GLU B 1 45 ? -13.156 -20.594 -14.914 1 93.38 45 GLU B O 1
ATOM 2156 N N . LEU B 1 46 ? -11.305 -21.312 -13.938 1 94.38 46 LEU B N 1
ATOM 2157 C CA . LEU B 1 46 ? -10.484 -20.266 -14.531 1 94.38 46 LEU B CA 1
ATOM 2158 C C . LEU B 1 46 ? -10.492 -20.359 -16.047 1 94.38 46 LEU B C 1
ATOM 2160 O O . LEU B 1 46 ? -10.641 -19.344 -16.75 1 94.38 46 LEU B O 1
ATOM 2164 N N . LYS B 1 47 ? -10.32 -21.516 -16.5 1 93.81 47 LYS B N 1
ATOM 2165 C CA . LYS B 1 47 ? -10.336 -21.75 -17.953 1 93.81 47 LYS B CA 1
ATOM 2166 C C . LYS B 1 47 ? -11.648 -21.281 -18.562 1 93.81 47 LYS B C 1
ATOM 2168 O O . LYS B 1 47 ? -11.656 -20.594 -19.594 1 93.81 47 LYS B O 1
ATOM 2173 N N . THR B 1 48 ? -12.688 -21.672 -17.938 1 94.06 48 THR B N 1
ATOM 2174 C CA . THR B 1 48 ? -14.016 -21.312 -18.422 1 94.06 48 THR B CA 1
ATOM 2175 C C . THR B 1 48 ? -14.188 -19.797 -18.453 1 94.06 48 THR B C 1
ATOM 2177 O O . THR B 1 48 ? -14.672 -19.234 -19.438 1 94.06 48 THR B O 1
ATOM 2180 N N . THR B 1 49 ? -13.797 -19.188 -17.391 1 91.69 49 THR B N 1
ATOM 2181 C CA . THR B 1 49 ? -13.898 -17.734 -17.312 1 91.69 49 THR B CA 1
ATOM 2182 C C . THR B 1 49 ? -13.062 -17.078 -18.422 1 91.69 49 THR B C 1
ATOM 2184 O O . THR B 1 49 ? -13.523 -16.141 -19.062 1 91.69 49 THR B O 1
ATOM 2187 N N . TYR B 1 50 ? -11.891 -17.578 -18.609 1 90.31 50 TYR B N 1
ATOM 2188 C CA . TYR B 1 50 ? -10.977 -17.062 -19.625 1 90.31 50 TYR B CA 1
ATOM 2189 C C . TYR B 1 50 ? -11.562 -17.203 -21.016 1 90.31 50 TYR B C 1
ATOM 2191 O O . TYR B 1 50 ? -11.477 -16.297 -21.828 1 90.31 50 TYR B O 1
ATOM 2199 N N . GLU B 1 51 ? -12.141 -18.297 -21.266 1 88.94 51 GLU B N 1
ATOM 2200 C CA . GLU B 1 51 ? -12.695 -18.594 -22.594 1 88.94 51 GLU B CA 1
ATOM 2201 C C . GLU B 1 51 ? -13.93 -17.734 -22.875 1 88.94 51 GLU B C 1
ATOM 2203 O O . GLU B 1 51 ? -14.227 -17.422 -24.016 1 88.94 51 GLU B O 1
ATOM 2208 N N . ASN B 1 52 ? -14.625 -17.359 -21.844 1 86.31 52 ASN B N 1
ATOM 2209 C CA . ASN B 1 52 ? -15.875 -16.609 -22 1 86.31 52 ASN B CA 1
ATOM 2210 C C . ASN B 1 52 ? -15.625 -15.109 -22 1 86.31 52 ASN B C 1
ATOM 2212 O O . ASN B 1 52 ? -16.547 -14.328 -22.25 1 86.31 52 ASN B O 1
ATOM 2216 N N . MET B 1 53 ? -14.477 -14.836 -21.609 1 79.25 53 MET B N 1
ATOM 2217 C CA . MET B 1 53 ? -14.148 -13.406 -21.609 1 79.25 53 MET B CA 1
ATOM 2218 C C . MET B 1 53 ? -14.078 -12.867 -23.031 1 79.25 53 MET B C 1
ATOM 2220 O O . MET B 1 53 ? -13.68 -13.586 -23.953 1 79.25 53 MET B O 1
ATOM 2224 N N . ASP B 1 54 ? -14.781 -11.758 -23.328 1 67 54 ASP B N 1
ATOM 2225 C CA . ASP B 1 54 ? -14.625 -11.125 -24.641 1 67 54 ASP B CA 1
ATOM 2226 C C . ASP B 1 54 ? -13.164 -10.734 -24.875 1 67 54 ASP B C 1
ATOM 2228 O O . ASP B 1 54 ? -12.641 -9.836 -24.219 1 67 54 ASP B O 1
ATOM 2232 N N . LYS B 1 55 ? -12.391 -11.703 -25.438 1 63.03 55 LYS B N 1
ATOM 2233 C CA . LYS B 1 55 ? -10.961 -11.547 -25.672 1 63.03 55 LYS B CA 1
ATOM 2234 C C . LYS B 1 55 ? -10.664 -10.281 -26.469 1 63.03 55 LYS B C 1
ATOM 2236 O O . LYS B 1 55 ? -9.508 -9.859 -26.578 1 63.03 55 LYS B O 1
ATOM 2241 N N . LYS B 1 56 ? -11.57 -10.055 -27.484 1 51.78 56 LYS B N 1
ATOM 2242 C CA . LYS B 1 56 ? -11.273 -8.852 -28.266 1 51.78 56 LYS B CA 1
ATOM 2243 C C . LYS B 1 56 ? -10.719 -7.746 -27.375 1 51.78 56 LYS B C 1
ATOM 2245 O O . LYS B 1 56 ? -9.891 -6.945 -27.812 1 51.78 56 LYS B O 1
ATOM 2250 N N . ASP B 1 57 ? -11.422 -7.5 -26.328 1 52.97 57 ASP B N 1
ATOM 2251 C CA . ASP B 1 57 ? -11.305 -6.207 -25.672 1 52.97 57 ASP B CA 1
ATOM 2252 C C . ASP B 1 57 ? -10.047 -6.152 -24.797 1 52.97 57 ASP B C 1
ATOM 2254 O O . ASP B 1 57 ? -9.469 -5.082 -24.594 1 52.97 57 ASP B O 1
ATOM 2258 N N . THR B 1 58 ? -9.133 -6.82 -24 1 61.56 58 THR B N 1
ATOM 2259 C CA . THR B 1 58 ? -8.125 -6 -23.328 1 61.56 58 THR B CA 1
ATOM 2260 C C . THR B 1 58 ? -7.039 -6.875 -22.703 1 61.56 58 THR B C 1
ATOM 2262 O O . THR B 1 58 ? -6.207 -6.395 -21.938 1 61.56 58 THR B O 1
ATOM 2265 N N . LEU B 1 59 ? -7.059 -8.289 -23.172 1 77.69 59 LEU B N 1
ATOM 2266 C CA . LEU B 1 59 ? -5.91 -8.969 -22.578 1 77.69 59 LEU B CA 1
ATOM 2267 C C . LEU B 1 59 ? -4.738 -9 -23.547 1 77.69 59 LEU B C 1
ATOM 2269 O O . LEU B 1 59 ? -4.863 -9.531 -24.656 1 77.69 59 LEU B O 1
ATOM 2273 N N . MET B 1 60 ? -3.641 -8.469 -23.203 1 81.56 60 MET B N 1
ATOM 2274 C CA . MET B 1 60 ? -2.467 -8.289 -24.047 1 81.56 60 MET B CA 1
ATOM 2275 C C . MET B 1 60 ? -1.443 -9.391 -23.812 1 81.56 60 MET B C 1
ATOM 2277 O O . MET B 1 60 ? -0.606 -9.664 -24.672 1 81.56 60 MET B O 1
ATOM 2281 N N . GLY B 1 61 ? -1.588 -10.109 -22.688 1 89.75 61 GLY B N 1
ATOM 2282 C CA . GLY B 1 61 ? -0.667 -11.188 -22.375 1 89.75 61 GLY B CA 1
ATOM 2283 C C . GLY B 1 61 ? -1.218 -12.562 -22.734 1 89.75 61 GLY B C 1
ATOM 2284 O O . GLY B 1 61 ? -2.41 -12.703 -23.016 1 89.75 61 GLY B O 1
ATOM 2285 N N . LYS B 1 62 ? -0.367 -13.586 -22.766 1 92.88 62 LYS B N 1
ATOM 2286 C CA . LYS B 1 62 ? -0.748 -14.977 -22.984 1 92.88 62 LYS B CA 1
ATOM 2287 C C . LYS B 1 62 ? -0.947 -15.711 -21.672 1 92.88 62 LYS B C 1
ATOM 2289 O O . LYS B 1 62 ? -0.213 -15.484 -20.703 1 92.88 62 LYS B O 1
ATOM 2294 N N . LEU B 1 63 ? -1.937 -16.578 -21.766 1 94.75 63 LEU B N 1
ATOM 2295 C CA . LEU B 1 63 ? -2.227 -17.375 -20.578 1 94.75 63 LEU B CA 1
ATOM 2296 C C . LEU B 1 63 ? -1.874 -18.828 -20.797 1 94.75 63 LEU B C 1
ATOM 2298 O O . LEU B 1 63 ? -2.295 -19.438 -21.797 1 94.75 63 LEU B O 1
ATOM 2302 N N . GLU B 1 64 ? -1.104 -19.359 -19.969 1 94.25 64 GLU B N 1
ATOM 2303 C CA . GLU B 1 64 ? -0.81 -20.797 -19.922 1 94.25 64 GLU B CA 1
ATOM 2304 C C . GLU B 1 64 ? -1.332 -21.422 -18.625 1 94.25 64 GLU B C 1
ATOM 2306 O O . GLU B 1 64 ? -1.043 -20.938 -17.531 1 94.25 64 GLU B O 1
ATOM 2311 N N . LEU B 1 65 ? -2.09 -22.438 -18.75 1 94.75 65 LEU B N 1
ATOM 2312 C CA . LEU B 1 65 ? -2.658 -23.125 -17.594 1 94.75 65 LEU B CA 1
ATOM 2313 C C . LEU B 1 65 ? -1.873 -24.391 -17.266 1 94.75 65 LEU B C 1
ATOM 2315 O O . LEU B 1 65 ? -1.573 -25.188 -18.156 1 94.75 65 LEU B O 1
ATOM 2319 N N . LYS B 1 66 ? -1.521 -24.516 -16.016 1 92.88 66 LYS B N 1
ATOM 2320 C CA . LYS B 1 66 ? -0.896 -25.734 -15.508 1 92.88 66 LYS B CA 1
ATOM 2321 C C . LYS B 1 66 ? -1.751 -26.375 -14.422 1 92.88 66 LYS B C 1
ATOM 2323 O O . LYS B 1 66 ? -1.854 -25.859 -13.312 1 92.88 66 LYS B O 1
ATOM 2328 N N . TYR B 1 67 ? -2.25 -27.531 -14.633 1 89.19 67 TYR B N 1
ATOM 2329 C CA . TYR B 1 67 ? -3.24 -28.141 -13.758 1 89.19 67 TYR B CA 1
ATOM 2330 C C . TYR B 1 67 ? -2.562 -28.891 -12.617 1 89.19 67 TYR B C 1
ATOM 2332 O O . TYR B 1 67 ? -3.199 -29.203 -11.609 1 89.19 67 TYR B O 1
ATOM 2340 N N . ASN B 1 68 ? -1.346 -29.219 -12.812 1 82.69 68 ASN B N 1
ATOM 2341 C CA . ASN B 1 68 ? -0.58 -29.859 -11.75 1 82.69 68 ASN B CA 1
ATOM 2342 C C . ASN B 1 68 ? 0.499 -28.938 -11.195 1 82.69 68 ASN B C 1
ATOM 2344 O O . ASN B 1 68 ? 1.376 -28.484 -11.938 1 82.69 68 ASN B O 1
ATOM 2348 N N . ILE B 1 69 ? 0.374 -28.688 -9.953 1 75.94 69 ILE B N 1
ATOM 2349 C CA . ILE B 1 69 ? 1.28 -27.75 -9.305 1 75.94 69 ILE B CA 1
ATOM 2350 C C . ILE B 1 69 ? 2.725 -28.188 -9.523 1 75.94 69 ILE B C 1
ATOM 2352 O O . ILE B 1 69 ? 3.631 -27.359 -9.594 1 75.94 69 ILE B O 1
ATOM 2356 N N . ASN B 1 70 ? 2.951 -29.531 -9.766 1 75.5 70 ASN B N 1
ATOM 2357 C CA . ASN B 1 70 ? 4.297 -30.047 -10.016 1 75.5 70 ASN B CA 1
ATOM 2358 C C . ASN B 1 70 ? 4.812 -29.641 -11.391 1 75.5 70 ASN B C 1
ATOM 2360 O O . ASN B 1 70 ? 6.023 -29.562 -11.609 1 75.5 70 ASN B O 1
ATOM 2364 N N . ASP B 1 71 ? 3.859 -29.375 -12.273 1 77.94 71 ASP B N 1
ATOM 2365 C CA . ASP B 1 71 ? 4.238 -28.984 -13.625 1 77.94 71 ASP B CA 1
ATOM 2366 C C . ASP B 1 71 ? 4.785 -27.547 -13.648 1 77.94 71 ASP B C 1
ATOM 2368 O O . ASP B 1 71 ? 5.41 -27.141 -14.625 1 77.94 71 ASP B O 1
ATOM 2372 N N . ILE B 1 72 ? 4.574 -26.906 -12.523 1 79 72 ILE B N 1
ATOM 2373 C CA . ILE B 1 72 ? 4.992 -25.516 -12.477 1 79 72 ILE B CA 1
ATOM 2374 C C . ILE B 1 72 ? 6.508 -25.422 -12.297 1 79 72 ILE B C 1
ATOM 2376 O O . ILE B 1 72 ? 7.125 -24.406 -12.625 1 79 72 ILE B O 1
ATOM 2380 N N . GLU B 1 73 ? 7.051 -26.547 -11.852 1 79 73 GLU B N 1
ATOM 2381 C CA . GLU B 1 73 ? 8.5 -26.562 -11.68 1 79 73 GLU B CA 1
ATOM 2382 C C . GLU B 1 73 ? 9.219 -26.266 -12.992 1 79 73 GLU B C 1
ATOM 2384 O O . GLU B 1 73 ? 10.219 -25.547 -13.016 1 79 73 GLU B O 1
ATOM 2389 N N . GLU B 1 74 ? 8.68 -26.828 -13.992 1 82 74 GLU B N 1
ATOM 2390 C CA . GLU B 1 74 ? 9.281 -26.625 -15.305 1 82 74 GLU B CA 1
ATOM 2391 C C . GLU B 1 74 ? 9.133 -25.172 -15.758 1 82 74 GLU B C 1
ATOM 2393 O O . GLU B 1 74 ? 10 -24.656 -16.453 1 82 74 GLU B O 1
ATOM 2398 N N . SER B 1 75 ? 8.07 -24.578 -15.297 1 83.25 75 SER B N 1
ATOM 2399 C CA . SER B 1 75 ? 7.82 -23.203 -15.672 1 83.25 75 SER B CA 1
ATOM 2400 C C . SER B 1 75 ? 8.844 -22.266 -15.047 1 83.25 75 SER B C 1
ATOM 2402 O O . SER B 1 75 ? 9.141 -21.203 -15.602 1 83.25 75 SER B O 1
ATOM 2404 N N . PHE B 1 76 ? 9.344 -22.672 -13.891 1 85.12 76 PHE B N 1
ATOM 2405 C CA . PHE B 1 76 ? 10.336 -21.844 -13.219 1 85.12 76 PHE B CA 1
ATOM 2406 C C . PHE B 1 76 ? 11.672 -21.891 -13.961 1 85.12 76 PHE B C 1
ATOM 2408 O O . PHE B 1 76 ? 12.539 -21.047 -13.742 1 85.12 76 PHE B O 1
ATOM 2415 N N . LYS B 1 77 ? 11.789 -22.922 -14.812 1 78.56 77 LYS B N 1
ATOM 2416 C CA . LYS B 1 77 ? 12.992 -23.031 -15.641 1 78.56 77 LYS B CA 1
ATOM 2417 C C . LYS B 1 77 ? 12.969 -22 -16.781 1 78.56 77 LYS B C 1
ATOM 2419 O O . LYS B 1 77 ? 13.992 -21.734 -17.391 1 78.56 77 LYS B O 1
ATOM 2424 N N . LYS B 1 78 ? 11.82 -21.516 -16.953 1 81.12 78 LYS B N 1
ATOM 2425 C CA . LYS B 1 78 ? 11.664 -20.438 -17.938 1 81.12 78 LYS B CA 1
ATOM 2426 C C . LYS B 1 78 ? 11.906 -19.078 -17.297 1 81.12 78 LYS B C 1
ATOM 2428 O O . LYS B 1 78 ? 12.484 -18.984 -16.219 1 81.12 78 LYS B O 1
ATOM 2433 N N . ASP B 1 79 ? 11.633 -18.062 -18.047 1 87.38 79 ASP B N 1
ATOM 2434 C CA . ASP B 1 79 ? 11.836 -16.688 -17.594 1 87.38 79 ASP B CA 1
ATOM 2435 C C . ASP B 1 79 ? 10.727 -16.25 -16.641 1 87.38 79 ASP B C 1
ATOM 2437 O O . ASP B 1 79 ? 9.555 -16.188 -17.031 1 87.38 79 ASP B O 1
ATOM 2441 N N . VAL B 1 80 ? 11.117 -16.156 -15.352 1 92.38 80 VAL B N 1
ATOM 2442 C CA . VAL B 1 80 ? 10.141 -15.672 -14.391 1 92.38 80 VAL B CA 1
ATOM 2443 C C . VAL B 1 80 ? 10.531 -14.273 -13.914 1 92.38 80 VAL B C 1
ATOM 2445 O O . VAL B 1 80 ? 11.609 -14.086 -13.344 1 92.38 80 VAL B O 1
ATOM 2448 N N . ASP B 1 81 ? 9.617 -13.375 -14.125 1 96.06 81 ASP B N 1
ATOM 2449 C CA . ASP B 1 81 ? 9.867 -12.008 -13.695 1 96.06 81 ASP B CA 1
ATOM 2450 C C . ASP B 1 81 ? 9.031 -11.656 -12.469 1 96.06 81 ASP B C 1
ATOM 2452 O O . ASP B 1 81 ? 9.43 -10.828 -11.648 1 96.06 81 ASP B O 1
ATOM 2456 N N . ILE B 1 82 ? 7.883 -12.273 -12.445 1 97 82 ILE B N 1
ATOM 2457 C CA . ILE B 1 82 ? 6.941 -12 -11.367 1 97 82 ILE B CA 1
ATOM 2458 C C . ILE B 1 82 ? 6.414 -13.32 -10.797 1 97 82 ILE B C 1
ATOM 2460 O O . ILE B 1 82 ? 6.035 -14.219 -11.555 1 97 82 ILE B O 1
ATOM 2464 N N . LEU B 1 83 ? 6.406 -13.445 -9.484 1 95.94 83 LEU B N 1
ATOM 2465 C CA . LEU B 1 83 ? 5.754 -14.555 -8.797 1 95.94 83 LEU B CA 1
ATOM 2466 C C . LEU B 1 83 ? 4.66 -14.047 -7.863 1 95.94 83 LEU B C 1
ATOM 2468 O O . LEU B 1 83 ? 4.914 -13.18 -7.016 1 95.94 83 LEU B O 1
ATOM 2472 N N . VAL B 1 84 ? 3.471 -14.508 -8.047 1 96.06 84 VAL B N 1
ATOM 2473 C CA . VAL B 1 84 ? 2.375 -14.195 -7.141 1 96.06 84 VAL B CA 1
ATOM 2474 C C . VAL B 1 84 ? 1.92 -15.461 -6.422 1 96.06 84 VAL B C 1
ATOM 2476 O O . VAL B 1 84 ? 1.345 -16.359 -7.039 1 96.06 84 VAL B O 1
ATOM 2479 N N . ASN B 1 85 ? 2.148 -15.492 -5.199 1 91.62 85 ASN B N 1
ATOM 2480 C CA . ASN B 1 85 ? 1.665 -16.578 -4.352 1 91.62 85 ASN B CA 1
ATOM 2481 C C . ASN B 1 85 ? 0.335 -16.219 -3.695 1 91.62 85 ASN B C 1
ATOM 2483 O O . ASN B 1 85 ? 0.304 -15.5 -2.699 1 91.62 85 ASN B O 1
ATOM 2487 N N . ASN B 1 86 ? -0.692 -16.781 -4.211 1 90.19 86 ASN B N 1
ATOM 2488 C CA . ASN B 1 86 ? -2.025 -16.516 -3.686 1 90.19 86 ASN B CA 1
ATOM 2489 C C . ASN B 1 86 ? -2.6 -17.734 -2.971 1 90.19 86 ASN B C 1
ATOM 2491 O O . ASN B 1 86 ? -3.803 -18 -3.041 1 90.19 86 ASN B O 1
ATOM 2495 N N . LEU B 1 87 ? -1.823 -18.641 -2.461 1 81.75 87 LEU B N 1
ATOM 2496 C CA . LEU B 1 87 ? -2.244 -19.781 -1.647 1 81.75 87 LEU B CA 1
ATOM 2497 C C . LEU B 1 87 ? -1.67 -19.672 -0.238 1 81.75 87 LEU B C 1
ATOM 2499 O O . LEU B 1 87 ? -0.539 -19.219 -0.055 1 81.75 87 LEU B O 1
ATOM 2503 N N . ASN B 1 88 ? -2.463 -19.984 0.696 1 70.94 88 ASN B N 1
ATOM 2504 C CA . ASN B 1 88 ? -1.941 -20 2.059 1 70.94 88 ASN B CA 1
ATOM 2505 C C . ASN B 1 88 ? -0.991 -21.172 2.279 1 70.94 88 ASN B C 1
ATOM 2507 O O . ASN B 1 88 ? -1.116 -22.203 1.627 1 70.94 88 ASN B O 1
ATOM 2511 N N . ILE B 1 89 ? -0.092 -21 3.135 1 68.62 89 ILE B N 1
ATOM 2512 C CA . ILE B 1 89 ? 0.96 -21.984 3.389 1 68.62 89 ILE B CA 1
ATOM 2513 C C . ILE B 1 89 ? 0.345 -23.281 3.898 1 68.62 89 ILE B C 1
ATOM 2515 O O . ILE B 1 89 ? 0.905 -24.359 3.697 1 68.62 89 ILE B O 1
ATOM 2519 N N . PHE B 1 90 ? -0.768 -23.156 4.52 1 68.5 90 PHE B N 1
ATOM 2520 C CA . PHE B 1 90 ? -1.396 -24.359 5.047 1 68.5 90 PHE B CA 1
ATOM 2521 C C . PHE B 1 90 ? -1.995 -25.188 3.922 1 68.5 90 PHE B C 1
ATOM 2523 O O . PHE B 1 90 ? -2.066 -26.422 4.023 1 68.5 90 PHE B O 1
ATOM 2530 N N . SER B 1 91 ? -2.379 -24.547 2.873 1 72 91 SER B N 1
ATOM 2531 C CA . SER B 1 91 ? -2.951 -25.25 1.73 1 72 91 SER B CA 1
ATOM 2532 C C . SER B 1 91 ? -1.861 -25.859 0.855 1 72 91 SER B C 1
ATOM 2534 O O . SER B 1 91 ? -1.965 -27.016 0.442 1 72 91 SER B O 1
ATOM 2536 N N . MET B 1 92 ? -0.849 -25.156 0.631 1 76.19 92 MET B N 1
ATOM 2537 C CA . MET B 1 92 ? 0.173 -25.594 -0.311 1 76.19 92 MET B CA 1
ATOM 2538 C C . MET B 1 92 ? 1.288 -26.344 0.411 1 76.19 92 MET B C 1
ATOM 2540 O O . MET B 1 92 ? 1.94 -27.219 -0.175 1 76.19 92 MET B O 1
ATOM 2544 N N . GLY B 1 93 ? 1.451 -26.031 1.729 1 76.31 93 GLY B N 1
ATOM 2545 C CA . GLY B 1 93 ? 2.564 -26.594 2.473 1 76.31 93 GLY B CA 1
ATOM 2546 C C . GLY B 1 93 ? 3.809 -25.734 2.441 1 76.31 93 GLY B C 1
ATOM 2547 O O . GLY B 1 93 ? 4.098 -25.094 1.428 1 76.31 93 GLY B O 1
ATOM 2548 N N . LEU B 1 94 ? 4.5 -25.766 3.459 1 76.81 94 LEU B N 1
ATOM 2549 C CA . LEU B 1 94 ? 5.68 -24.922 3.633 1 76.81 94 LEU B CA 1
ATOM 2550 C C . LEU B 1 94 ? 6.777 -25.312 2.648 1 76.81 94 LEU B C 1
ATOM 2552 O O . LEU B 1 94 ? 7.465 -24.453 2.1 1 76.81 94 LEU B O 1
ATOM 2556 N N . SER B 1 95 ? 6.926 -26.594 2.428 1 81.25 95 SER B N 1
ATOM 2557 C CA . SER B 1 95 ? 7.988 -27.094 1.561 1 81.25 95 SER B CA 1
ATOM 2558 C C . SER B 1 95 ? 7.805 -26.594 0.128 1 81.25 95 SER B C 1
ATOM 2560 O O . SER B 1 95 ? 8.75 -26.109 -0.491 1 81.25 95 SER B O 1
ATOM 2562 N N . LEU B 1 96 ? 6.652 -26.766 -0.372 1 82.81 96 LEU B N 1
ATOM 2563 C CA . LEU B 1 96 ? 6.359 -26.328 -1.733 1 82.81 96 LEU B CA 1
ATOM 2564 C C . LEU B 1 96 ? 6.492 -24.812 -1.86 1 82.81 96 LEU B C 1
ATOM 2566 O O . LEU B 1 96 ? 7.008 -24.312 -2.861 1 82.81 96 LEU B O 1
ATOM 2570 N N . TYR B 1 97 ? 6.066 -24.172 -0.855 1 83.19 97 TYR B N 1
ATOM 2571 C CA . TYR B 1 97 ? 6.215 -22.719 -0.825 1 83.19 97 TYR B CA 1
ATOM 2572 C C . TYR B 1 97 ? 7.68 -22.328 -0.946 1 83.19 97 TYR B C 1
ATOM 2574 O O . TYR B 1 97 ? 8.039 -21.5 -1.792 1 83.19 97 TYR B O 1
ATOM 2582 N N . ASP B 1 98 ? 8.438 -22.891 -0.114 1 82.38 98 ASP B N 1
ATOM 2583 C CA . ASP B 1 98 ? 9.859 -22.578 -0.094 1 82.38 98 ASP B CA 1
ATOM 2584 C C . ASP B 1 98 ? 10.508 -22.891 -1.441 1 82.38 98 ASP B C 1
ATOM 2586 O O . ASP B 1 98 ? 11.328 -22.125 -1.935 1 82.38 98 ASP B O 1
ATOM 2590 N N . GLN B 1 99 ? 10.148 -23.953 -1.967 1 86.31 99 GLN B N 1
ATOM 2591 C CA . GLN B 1 99 ? 10.695 -24.375 -3.256 1 86.31 99 GLN B CA 1
ATOM 2592 C C . GLN B 1 99 ? 10.344 -23.359 -4.348 1 86.31 99 GLN B C 1
ATOM 2594 O O . GLN B 1 99 ? 11.203 -22.969 -5.137 1 86.31 99 GLN B O 1
ATOM 2599 N N . PHE B 1 100 ? 9.133 -22.984 -4.383 1 87.75 100 PHE B N 1
ATOM 2600 C CA . PHE B 1 100 ? 8.672 -22.047 -5.41 1 87.75 100 PHE B CA 1
ATOM 2601 C C . PHE B 1 100 ? 9.383 -20.719 -5.281 1 87.75 100 PHE B C 1
ATOM 2603 O O . PHE B 1 100 ? 9.797 -20.125 -6.285 1 87.75 100 PHE B O 1
ATOM 2610 N N . ILE B 1 101 ? 9.531 -20.297 -4.074 1 87.38 101 ILE B N 1
ATOM 2611 C CA . ILE B 1 101 ? 10.227 -19.031 -3.822 1 87.38 101 ILE B CA 1
ATOM 2612 C C . ILE B 1 101 ? 11.68 -19.141 -4.285 1 87.38 101 ILE B C 1
ATOM 2614 O O . ILE B 1 101 ? 12.172 -18.266 -5 1 87.38 101 ILE B O 1
ATOM 2618 N N . ASN B 1 102 ? 12.266 -20.203 -3.928 1 87.62 102 ASN B N 1
ATOM 2619 C CA . ASN B 1 102 ? 13.656 -20.422 -4.312 1 87.62 102 ASN B CA 1
ATOM 2620 C C . ASN B 1 102 ? 13.82 -20.484 -5.828 1 87.62 102 ASN B C 1
ATOM 2622 O O . ASN B 1 102 ? 14.734 -19.891 -6.391 1 87.62 102 ASN B O 1
ATOM 2626 N N . ASP B 1 103 ? 12.992 -21.203 -6.387 1 91.25 103 ASP B N 1
ATOM 2627 C CA . ASP B 1 103 ? 13.055 -21.359 -7.836 1 91.25 103 ASP B CA 1
ATOM 2628 C C . ASP B 1 103 ? 12.883 -20.016 -8.539 1 91.25 103 ASP B C 1
ATOM 2630 O O . ASP B 1 103 ? 13.586 -19.719 -9.508 1 91.25 103 ASP B O 1
ATOM 2634 N N . ALA B 1 104 ? 11.984 -19.219 -8.07 1 91 104 ALA B N 1
ATOM 2635 C CA . ALA B 1 104 ? 11.758 -17.906 -8.656 1 91 104 ALA B CA 1
ATOM 2636 C C . ALA B 1 104 ? 12.984 -17.016 -8.508 1 91 104 ALA B C 1
ATOM 2638 O O . ALA B 1 104 ? 13.422 -16.391 -9.469 1 91 104 ALA B O 1
ATOM 2639 N N . ILE B 1 105 ? 13.523 -16.984 -7.332 1 90.12 105 ILE B N 1
ATOM 2640 C CA . ILE B 1 105 ? 14.688 -16.156 -7.039 1 90.12 105 ILE B CA 1
ATOM 2641 C C . ILE B 1 105 ? 15.859 -16.578 -7.926 1 90.12 105 ILE B C 1
ATOM 2643 O O . ILE B 1 105 ? 16.531 -15.742 -8.516 1 90.12 105 ILE B O 1
ATOM 2647 N N . GLU B 1 106 ? 16 -17.875 -8 1 89.44 106 GLU B N 1
ATOM 2648 C CA . GLU B 1 106 ? 17.094 -18.406 -8.812 1 89.44 106 GLU B CA 1
ATOM 2649 C C . GLU B 1 106 ? 16.922 -18.016 -10.281 1 89.44 106 GLU B C 1
ATOM 2651 O O . GLU B 1 106 ? 17.891 -17.641 -10.945 1 89.44 106 GLU B O 1
ATOM 2656 N N . SER B 1 107 ? 15.766 -18.141 -10.766 1 90.69 107 SER B N 1
ATOM 2657 C CA . SER B 1 107 ? 15.492 -17.766 -12.148 1 90.69 107 SER B CA 1
ATOM 2658 C C . SER B 1 107 ? 15.812 -16.297 -12.406 1 90.69 107 SER B C 1
ATOM 2660 O O . SER B 1 107 ? 16.469 -15.969 -13.383 1 90.69 107 SER B O 1
ATOM 2662 N N . MET B 1 108 ? 15.383 -15.484 -11.547 1 91.81 108 MET B N 1
ATOM 2663 C CA . MET B 1 108 ? 15.586 -14.047 -11.688 1 91.81 108 MET B CA 1
ATOM 2664 C C . MET B 1 108 ? 17.062 -13.695 -11.57 1 91.81 108 MET B C 1
ATOM 2666 O O . MET B 1 108 ? 17.578 -12.867 -12.328 1 91.81 108 MET B O 1
ATOM 2670 N N . ARG B 1 109 ? 17.688 -14.328 -10.688 1 89.81 109 ARG B N 1
ATOM 2671 C CA . ARG B 1 109 ? 19.109 -14.07 -10.469 1 89.81 109 ARG B CA 1
ATOM 2672 C C . ARG B 1 109 ? 19.953 -14.539 -11.656 1 89.81 109 ARG B C 1
ATOM 2674 O O . ARG B 1 109 ? 20.844 -13.82 -12.109 1 89.81 109 ARG B O 1
ATOM 2681 N N . ARG B 1 110 ? 19.672 -15.711 -12.07 1 89.25 110 ARG B N 1
ATOM 2682 C CA . ARG B 1 110 ? 20.391 -16.281 -13.195 1 89.25 110 ARG B CA 1
ATOM 2683 C C . ARG B 1 110 ? 20.281 -15.375 -14.422 1 89.25 110 ARG B C 1
ATOM 2685 O O . ARG B 1 110 ? 21.266 -15.188 -15.156 1 89.25 110 ARG B O 1
ATOM 2692 N N . ARG B 1 111 ? 19.172 -14.773 -14.625 1 91.38 111 ARG B N 1
ATOM 2693 C CA . ARG B 1 111 ? 18.906 -13.93 -15.789 1 91.38 111 ARG B CA 1
ATOM 2694 C C . ARG B 1 111 ? 19.297 -12.484 -15.508 1 91.38 111 ARG B C 1
ATOM 2696 O O . ARG B 1 111 ? 19.25 -11.641 -16.406 1 91.38 111 ARG B O 1
ATOM 2703 N N . GLN B 1 112 ? 19.609 -12.203 -14.281 1 90.44 112 GLN B N 1
ATOM 2704 C CA . GLN B 1 112 ? 20 -10.867 -13.852 1 90.44 112 GLN B CA 1
ATOM 2705 C C . GLN B 1 112 ? 18.953 -9.836 -14.234 1 90.44 112 GLN B C 1
ATOM 2707 O O . GLN B 1 112 ? 19.25 -8.812 -14.844 1 90.44 112 GLN B O 1
ATOM 2712 N N . VAL B 1 113 ? 17.75 -10.117 -13.867 1 90.56 113 VAL B N 1
ATOM 2713 C CA . VAL B 1 113 ? 16.641 -9.211 -14.164 1 90.56 113 VAL B CA 1
ATOM 2714 C C . VAL B 1 113 ? 16 -8.742 -12.859 1 90.56 113 VAL B C 1
ATOM 2716 O O . VAL B 1 113 ? 16.172 -9.367 -11.812 1 90.56 113 VAL B O 1
ATOM 2719 N N . GLU B 1 114 ? 15.312 -7.617 -13.023 1 90.44 114 GLU B N 1
ATOM 2720 C CA . GLU B 1 114 ? 14.453 -7.215 -11.914 1 90.44 114 GLU B CA 1
ATOM 2721 C C . GLU B 1 114 ? 13.289 -8.188 -11.734 1 90.44 114 GLU B C 1
ATOM 2723 O O . GLU B 1 114 ? 12.742 -8.688 -12.719 1 90.44 114 GLU B O 1
ATOM 2728 N N . GLY B 1 115 ? 13.031 -8.477 -10.5 1 94.25 115 GLY B N 1
ATOM 2729 C CA . GLY B 1 115 ? 11.93 -9.375 -10.195 1 94.25 115 GLY B CA 1
ATOM 2730 C C . GLY B 1 115 ? 11.008 -8.844 -9.117 1 94.25 115 GLY B C 1
ATOM 2731 O O . GLY B 1 115 ? 11.352 -7.895 -8.406 1 94.25 115 GLY B O 1
ATOM 2732 N N . HIS B 1 116 ? 9.859 -9.391 -9.047 1 96.19 116 HIS B N 1
ATOM 2733 C CA . HIS B 1 116 ? 8.914 -9.031 -8.008 1 96.19 116 HIS B CA 1
ATOM 2734 C C . HIS B 1 116 ? 8.148 -10.258 -7.512 1 96.19 116 HIS B C 1
ATOM 2736 O O . HIS B 1 116 ? 7.508 -10.953 -8.305 1 96.19 116 HIS B O 1
ATOM 2742 N N . ILE B 1 117 ? 8.25 -10.461 -6.23 1 94.25 117 ILE B N 1
ATOM 2743 C CA . ILE B 1 117 ? 7.539 -11.562 -5.59 1 94.25 117 ILE B CA 1
ATOM 2744 C C . ILE B 1 117 ? 6.414 -11.016 -4.715 1 94.25 117 ILE B C 1
ATOM 2746 O O . ILE B 1 117 ? 6.652 -10.188 -3.838 1 94.25 117 ILE B O 1
ATOM 2750 N N . PHE B 1 118 ? 5.207 -11.469 -4.988 1 94.69 118 PHE B N 1
ATOM 2751 C CA . PHE B 1 118 ? 4.039 -11.102 -4.191 1 94.69 118 PHE B CA 1
ATOM 2752 C C . PHE B 1 118 ? 3.559 -12.273 -3.354 1 94.69 118 PHE B C 1
ATOM 2754 O O . PHE B 1 118 ? 3.438 -13.398 -3.857 1 94.69 118 PHE B O 1
ATOM 2761 N N . ASN B 1 119 ? 3.299 -12 -2.115 1 89.81 119 ASN B N 1
ATOM 2762 C CA . ASN B 1 119 ? 2.615 -12.945 -1.233 1 89.81 119 ASN B CA 1
ATOM 2763 C C . ASN B 1 119 ? 1.279 -12.383 -0.75 1 89.81 119 ASN B C 1
ATOM 2765 O O . ASN B 1 119 ? 1.231 -11.32 -0.133 1 89.81 119 ASN B O 1
ATOM 2769 N N . ILE B 1 120 ? 0.286 -13.102 -1.047 1 85.88 120 ILE B N 1
ATOM 2770 C CA . ILE B 1 120 ? -1.036 -12.68 -0.598 1 85.88 120 ILE B CA 1
ATOM 2771 C C . ILE B 1 120 ? -1.352 -13.32 0.751 1 85.88 120 ILE B C 1
ATOM 2773 O O . ILE B 1 120 ? -1.301 -14.547 0.891 1 85.88 120 ILE B O 1
ATOM 2777 N N . ASN B 1 121 ? -1.629 -12.477 1.702 1 77.69 121 ASN B N 1
ATOM 2778 C CA . ASN B 1 121 ? -1.967 -12.891 3.061 1 77.69 121 ASN B CA 1
ATOM 2779 C C . ASN B 1 121 ? -3.357 -12.406 3.461 1 77.69 121 ASN B C 1
ATOM 2781 O O . ASN B 1 121 ? -4.219 -12.195 2.604 1 77.69 121 ASN B O 1
ATOM 2785 N N . SER B 1 122 ? -3.619 -12.531 4.684 1 67.94 122 SER B N 1
ATOM 2786 C CA . SER B 1 122 ? -4.848 -11.977 5.25 1 67.94 122 SER B CA 1
ATOM 2787 C C . SER B 1 122 ? -4.543 -10.891 6.277 1 67.94 122 SER B C 1
ATOM 2789 O O . SER B 1 122 ? -3.539 -10.969 6.988 1 67.94 122 SER B O 1
ATOM 2791 N N . ALA B 1 123 ? -5.414 -9.922 6.242 1 60.31 123 ALA B N 1
ATOM 2792 C CA . ALA B 1 123 ? -5.27 -8.859 7.234 1 60.31 123 ALA B CA 1
ATOM 2793 C C . ALA B 1 123 ? -5.266 -9.43 8.648 1 60.31 123 ALA B C 1
ATOM 2795 O O . ALA B 1 123 ? -4.652 -8.859 9.555 1 60.31 123 ALA B O 1
ATOM 2796 N N . TYR B 1 124 ? -5.844 -10.523 8.805 1 58.62 124 TYR B N 1
ATOM 2797 C CA . TYR B 1 124 ? -5.93 -11.148 10.125 1 58.62 124 TYR B CA 1
ATOM 2798 C C . TYR B 1 124 ? -4.551 -11.547 10.633 1 58.62 124 TYR B C 1
ATOM 2800 O O . TYR B 1 124 ? -4.344 -11.688 11.836 1 58.62 124 TYR B O 1
ATOM 2808 N N . GLY B 1 125 ? -3.746 -11.688 9.719 1 52.69 125 GLY B N 1
ATOM 2809 C CA . GLY B 1 125 ? -2.393 -12.062 10.102 1 52.69 125 GLY B CA 1
ATOM 2810 C C . GLY B 1 125 ? -1.656 -10.961 10.844 1 52.69 125 GLY B C 1
ATOM 2811 O O . GLY B 1 125 ? -0.62 -11.211 11.461 1 52.69 125 GLY B O 1
ATOM 2812 N N . HIS B 1 126 ? -2.201 -9.82 10.82 1 55.69 126 HIS B N 1
ATOM 2813 C CA . HIS B 1 126 ? -1.526 -8.68 11.422 1 55.69 126 HIS B CA 1
ATOM 2814 C C . HIS B 1 126 ? -2.154 -8.312 12.766 1 55.69 126 HIS B C 1
ATOM 2816 O O . HIS B 1 126 ? -1.654 -7.438 13.469 1 55.69 126 HIS B O 1
ATOM 2822 N N . PHE B 1 127 ? -3.316 -8.93 13.023 1 56.5 127 PHE B N 1
ATOM 2823 C CA . PHE B 1 127 ? -4.02 -8.594 14.25 1 56.5 127 PHE B CA 1
ATOM 2824 C C . PHE B 1 127 ? -3.988 -9.766 15.227 1 56.5 127 PHE B C 1
ATOM 2826 O O . PHE B 1 127 ? -4.078 -10.922 14.82 1 56.5 127 PHE B O 1
ATOM 2833 N N . LEU B 1 128 ? -3.334 -9.484 16.422 1 49.66 128 LEU B N 1
ATOM 2834 C CA . LEU B 1 128 ? -3.309 -10.508 17.469 1 49.66 128 LEU B CA 1
ATOM 2835 C C . LEU B 1 128 ? -4.707 -10.766 18.016 1 49.66 128 LEU B C 1
ATOM 2837 O O . LEU B 1 128 ? -5.477 -9.82 18.219 1 49.66 128 LEU B O 1
ATOM 2841 N N . PRO B 1 129 ? -5.16 -12.062 17.922 1 43.22 129 PRO B N 1
ATOM 2842 C CA . PRO B 1 129 ? -6.445 -12.391 18.547 1 43.22 129 PRO B CA 1
ATOM 2843 C C . PRO B 1 129 ? -6.551 -11.875 19.984 1 43.22 129 PRO B C 1
ATOM 2845 O O . PRO B 1 129 ? -5.586 -11.969 20.75 1 43.22 129 PRO B O 1
ATOM 2848 N N . LYS B 1 130 ? -7.133 -10.688 20.125 1 40.62 130 LYS B N 1
ATOM 2849 C CA . LYS B 1 130 ? -7.406 -10.453 21.547 1 40.62 130 LYS B CA 1
ATOM 2850 C C . LYS B 1 130 ? -7.934 -11.711 22.219 1 40.62 130 LYS B C 1
ATOM 2852 O O . LYS B 1 130 ? -8.609 -12.523 21.594 1 40.62 130 LYS B O 1
ATOM 2857 N N . LYS B 1 131 ? -7.383 -12.141 23.234 1 40.34 131 LYS B N 1
ATOM 2858 C CA . LYS B 1 131 ? -7.816 -13.203 24.141 1 40.34 131 LYS B CA 1
ATOM 2859 C C . LYS B 1 131 ? -9.336 -13.305 24.188 1 40.34 131 LYS B C 1
ATOM 2861 O O . LYS B 1 131 ? -9.883 -14.297 24.656 1 40.34 131 LYS B O 1
ATOM 2866 N N . SER B 1 132 ? -9.969 -12.156 24.172 1 37.34 132 SER B N 1
ATOM 2867 C CA . SER B 1 132 ? -11.336 -12.352 24.625 1 37.34 132 SER B CA 1
ATOM 2868 C C . SER B 1 132 ? -12.148 -13.125 23.594 1 37.34 132 SER B C 1
ATOM 2870 O O . SER B 1 132 ? -13.367 -12.953 23.484 1 37.34 132 SER B O 1
ATOM 2872 N N . LEU B 1 133 ? -11.68 -13.461 22.609 1 36.78 133 LEU B N 1
ATOM 2873 C CA . LEU B 1 133 ? -12.484 -14.414 21.844 1 36.78 133 LEU B CA 1
ATOM 2874 C C . LEU B 1 133 ? -13.039 -15.5 22.75 1 36.78 133 LEU B C 1
ATOM 2876 O O . LEU B 1 133 ? -13.438 -16.562 22.281 1 36.78 133 LEU B O 1
ATOM 2880 N N . ASN B 1 134 ? -12.906 -15.406 23.875 1 35.41 134 ASN B N 1
ATOM 2881 C CA . ASN B 1 134 ? -13.617 -16.312 24.766 1 35.41 134 ASN B CA 1
ATOM 2882 C C . ASN B 1 134 ? -15.031 -16.609 24.281 1 35.41 134 ASN B C 1
ATOM 2884 O O . ASN B 1 134 ? -15.555 -17.703 24.484 1 35.41 134 ASN B O 1
ATOM 2888 N N . ASP B 1 135 ? -15.68 -15.523 23.797 1 37.28 135 ASP B N 1
ATOM 2889 C CA . ASP B 1 135 ? -17.094 -15.773 23.594 1 37.28 135 ASP B CA 1
ATOM 2890 C C . ASP B 1 135 ? -17.344 -16.438 22.234 1 37.28 135 ASP B C 1
ATOM 2892 O O . ASP B 1 135 ? -18.5 -16.625 21.828 1 37.28 135 ASP B O 1
ATOM 2896 N N . LEU B 1 136 ? -16.391 -16.344 21.312 1 36.12 136 LEU B N 1
ATOM 2897 C CA . LEU B 1 136 ? -16.766 -17.172 20.172 1 36.12 136 LEU B CA 1
ATOM 2898 C C . LEU B 1 136 ? -16.672 -18.656 20.516 1 36.12 136 LEU B C 1
ATOM 2900 O O . LEU B 1 136 ? -15.797 -19.062 21.281 1 36.12 136 LEU B O 1
ATOM 2904 N N . GLY B 1 137 ? -17.625 -19.312 20.5 1 36.03 137 GLY B N 1
ATOM 2905 C CA . GLY B 1 137 ? -17.719 -20.734 20.781 1 36.03 137 GLY B CA 1
ATOM 2906 C C . GLY B 1 137 ? -16.469 -21.5 20.406 1 36.03 137 GLY B C 1
ATOM 2907 O O . GLY B 1 137 ? -15.672 -21.047 19.594 1 36.03 137 GLY B O 1
ATOM 2908 N N . GLN B 1 138 ? -16.125 -22.547 21.078 1 39.56 138 GLN B N 1
ATOM 2909 C CA . GLN B 1 138 ? -14.961 -23.422 21.141 1 39.56 138 GLN B CA 1
ATOM 2910 C C . GLN B 1 138 ? -14.391 -23.672 19.75 1 39.56 138 GLN B C 1
ATOM 2912 O O . GLN B 1 138 ? -13.172 -23.609 19.547 1 39.56 138 GLN B O 1
ATOM 2917 N N . GLU B 1 139 ? -15.109 -24.125 18.922 1 39.31 139 GLU B N 1
ATOM 2918 C CA . GLU B 1 139 ? -14.711 -24.672 17.625 1 39.31 139 GLU B CA 1
ATOM 2919 C C . GLU B 1 139 ? -14.367 -23.562 16.641 1 39.31 139 GLU B C 1
ATOM 2921 O O . GLU B 1 139 ? -13.398 -23.672 15.891 1 39.31 139 GLU B O 1
ATOM 2926 N N . SER B 1 140 ? -15.234 -22.547 16.562 1 40.47 140 SER B N 1
ATOM 2927 C CA . SER B 1 140 ? -15.102 -21.438 15.617 1 40.47 140 SER B CA 1
ATOM 2928 C C . SER B 1 140 ? -13.875 -20.594 15.922 1 40.47 140 SER B C 1
ATOM 2930 O O . SER B 1 140 ? -13.211 -20.109 15.016 1 40.47 140 SER B O 1
ATOM 2932 N N . THR B 1 141 ? -13.555 -20.719 17.109 1 42.06 141 THR B N 1
ATOM 2933 C CA . THR B 1 141 ? -12.398 -20 17.625 1 42.06 141 THR B CA 1
ATOM 2934 C C . THR B 1 141 ? -11.102 -20.656 17.188 1 42.06 141 THR B C 1
ATOM 2936 O O . THR B 1 141 ? -10.125 -19.969 16.859 1 42.06 141 THR B O 1
ATOM 2939 N N . CYS B 1 142 ? -11.25 -22.047 17.125 1 37.91 142 CYS B N 1
ATOM 2940 C CA . CYS B 1 142 ? -10.031 -22.781 16.766 1 37.91 142 CYS B CA 1
ATOM 2941 C C . CYS B 1 142 ? -9.648 -22.516 15.312 1 37.91 142 CYS B C 1
ATOM 2943 O O . CYS B 1 142 ? -8.484 -22.266 15.016 1 37.91 142 CYS B O 1
ATOM 2945 N N . LEU B 1 143 ? -10.695 -22.609 14.477 1 40.12 143 LEU B N 1
ATOM 2946 C CA . LEU B 1 143 ? -10.445 -22.422 13.047 1 40.12 143 LEU B CA 1
ATOM 2947 C C . LEU B 1 143 ? -9.984 -21 12.766 1 40.12 143 LEU B C 1
ATOM 2949 O O . LEU B 1 143 ? -9.102 -20.781 11.93 1 40.12 143 LEU B O 1
ATOM 2953 N N . PHE B 1 144 ? -10.586 -20.203 13.539 1 47.97 144 PHE B N 1
ATOM 2954 C CA . PHE B 1 144 ? -10.203 -18.812 13.367 1 47.97 144 PHE B CA 1
ATOM 2955 C C . PHE B 1 144 ? -8.773 -18.578 13.844 1 47.97 144 PHE B C 1
ATOM 2957 O O . PHE B 1 144 ? -7.996 -17.875 13.188 1 47.97 144 PHE B O 1
ATOM 2964 N N . ASN B 1 145 ? -8.562 -19.375 14.859 1 48.09 145 ASN B N 1
ATOM 2965 C CA . ASN B 1 145 ? -7.219 -19.219 15.406 1 48.09 145 ASN B CA 1
ATOM 2966 C C . ASN B 1 145 ? -6.16 -19.781 14.461 1 48.09 145 ASN B C 1
ATOM 2968 O O . ASN B 1 145 ? -5.082 -19.188 14.312 1 48.09 145 ASN B O 1
ATOM 2972 N N . GLN B 1 146 ? -6.609 -20.938 13.836 1 49.22 146 GLN B N 1
ATOM 2973 C CA . GLN B 1 146 ? -5.656 -21.531 12.898 1 49.22 146 GLN B CA 1
ATOM 2974 C C . GLN B 1 146 ? -5.453 -20.625 11.688 1 49.22 146 GLN B C 1
ATOM 2976 O O . GLN B 1 146 ? -4.34 -20.5 11.172 1 49.22 146 GLN B O 1
ATOM 2981 N N . TYR B 1 147 ? -6.559 -20.062 11.344 1 56.94 147 TYR B N 1
ATOM 2982 C CA . TYR B 1 147 ? -6.484 -19.172 10.195 1 56.94 147 TYR B CA 1
ATOM 2983 C C . TYR B 1 147 ? -5.629 -17.953 10.508 1 56.94 147 TYR B C 1
ATOM 2985 O O . TYR B 1 147 ? -4.762 -17.578 9.719 1 56.94 147 TYR B O 1
ATOM 2993 N N . VAL B 1 148 ? -5.852 -17.516 11.641 1 55.47 148 VAL B N 1
ATOM 2994 C CA . VAL B 1 148 ? -5.098 -16.344 12.055 1 55.47 148 VAL B CA 1
ATOM 2995 C C . VAL B 1 148 ? -3.619 -16.688 12.188 1 55.47 148 VAL B C 1
ATOM 2997 O O . VAL B 1 148 ? -2.752 -15.93 11.75 1 55.47 148 VAL B O 1
ATOM 3000 N N . ALA B 1 149 ? -3.439 -17.906 12.68 1 54.47 149 ALA B N 1
ATOM 3001 C CA . ALA B 1 149 ? -2.061 -18.359 12.828 1 54.47 149 ALA B CA 1
ATOM 3002 C C . ALA B 1 149 ? -1.382 -18.5 11.469 1 54.47 149 ALA B C 1
ATOM 3004 O O . ALA B 1 149 ? -0.224 -18.109 11.305 1 54.47 149 ALA B O 1
ATOM 3005 N N . ALA B 1 150 ? -2.162 -19.016 10.594 1 55.53 150 ALA B N 1
ATOM 3006 C CA . ALA B 1 150 ? -1.627 -19.203 9.25 1 55.53 150 ALA B CA 1
ATOM 3007 C C . ALA B 1 150 ? -1.29 -17.859 8.602 1 55.53 150 ALA B C 1
ATOM 3009 O O . ALA B 1 150 ? -0.252 -17.719 7.949 1 55.53 150 ALA B O 1
ATOM 3010 N N . GLU B 1 151 ? -2.086 -16.969 8.883 1 63.22 151 GLU B N 1
ATOM 3011 C CA . GLU B 1 151 ? -1.892 -15.672 8.266 1 63.22 151 GLU B CA 1
ATOM 3012 C C . GLU B 1 151 ? -0.711 -14.93 8.891 1 63.22 151 GLU B C 1
ATOM 3014 O O . GLU B 1 151 ? 0.028 -14.227 8.195 1 63.22 151 GLU B O 1
ATOM 3019 N N . HIS B 1 152 ? -0.604 -15.148 10.141 1 61.09 152 HIS B N 1
ATOM 3020 C CA . HIS B 1 152 ? 0.59 -14.602 10.773 1 61.09 152 HIS B CA 1
ATOM 3021 C C . HIS B 1 152 ? 1.855 -15.227 10.195 1 61.09 152 HIS B C 1
ATOM 3023 O O . HIS B 1 152 ? 2.846 -14.531 9.961 1 61.09 152 HIS B O 1
ATOM 3029 N N . ALA B 1 153 ? 1.729 -16.484 9.992 1 60.12 153 ALA B N 1
ATOM 3030 C CA . ALA B 1 153 ? 2.865 -17.219 9.438 1 60.12 153 ALA B CA 1
ATOM 3031 C C . ALA B 1 153 ? 3.207 -16.719 8.039 1 60.12 153 ALA B C 1
ATOM 3033 O O . ALA B 1 153 ? 4.383 -16.594 7.688 1 60.12 153 ALA B O 1
ATOM 3034 N N . ASN B 1 154 ? 2.207 -16.453 7.328 1 64 154 ASN B N 1
ATOM 3035 C CA . ASN B 1 154 ? 2.432 -15.953 5.977 1 64 154 ASN B CA 1
ATOM 3036 C C . ASN B 1 154 ? 3.154 -14.609 5.984 1 64 154 ASN B C 1
ATOM 3038 O O . ASN B 1 154 ? 4.055 -14.375 5.176 1 64 154 ASN B O 1
ATOM 3042 N N . VAL B 1 155 ? 2.77 -13.828 6.875 1 66.88 155 VAL B N 1
ATOM 3043 C CA . VAL B 1 155 ? 3.416 -12.523 6.996 1 66.88 155 VAL B CA 1
ATOM 3044 C C . VAL B 1 155 ? 4.879 -12.711 7.402 1 66.88 155 VAL B C 1
ATOM 3046 O O . VAL B 1 155 ? 5.773 -12.102 6.812 1 66.88 155 VAL B O 1
ATOM 3049 N N . ALA B 1 156 ? 5.062 -13.586 8.289 1 63.75 156 ALA B N 1
ATOM 3050 C CA . ALA B 1 156 ? 6.418 -13.859 8.758 1 63.75 156 ALA B CA 1
ATOM 3051 C C . ALA B 1 156 ? 7.273 -14.445 7.637 1 63.75 156 ALA B C 1
ATOM 3053 O O . ALA B 1 156 ? 8.438 -14.078 7.477 1 63.75 156 ALA B O 1
ATOM 3054 N N . LEU B 1 157 ? 6.684 -15.289 6.887 1 68.5 157 LEU B N 1
ATOM 3055 C CA . LEU B 1 157 ? 7.398 -15.922 5.785 1 68.5 157 LEU B CA 1
ATOM 3056 C C . LEU B 1 157 ? 7.793 -14.898 4.727 1 68.5 157 LEU B C 1
ATOM 3058 O O . LEU B 1 157 ? 8.875 -14.992 4.137 1 68.5 157 LEU B O 1
ATOM 3062 N N . THR B 1 158 ? 6.938 -14.039 4.562 1 72.94 158 THR B N 1
ATOM 3063 C CA . THR B 1 158 ? 7.258 -12.992 3.596 1 72.94 158 THR B CA 1
ATOM 3064 C C . THR B 1 158 ? 8.5 -12.219 4.027 1 72.94 158 THR B C 1
ATOM 3066 O O . THR B 1 158 ? 9.344 -11.875 3.199 1 72.94 158 THR B O 1
ATOM 3069 N N . HIS B 1 159 ? 8.547 -11.992 5.258 1 71.69 159 HIS B N 1
ATOM 3070 C CA . HIS B 1 159 ? 9.727 -11.312 5.789 1 71.69 159 HIS B CA 1
ATOM 3071 C C . HIS B 1 159 ? 10.992 -12.141 5.562 1 71.69 159 HIS B C 1
ATOM 3073 O O . HIS B 1 159 ? 12.047 -11.594 5.23 1 71.69 159 HIS B O 1
ATOM 3079 N N . MET B 1 160 ? 10.836 -13.445 5.633 1 70.75 160 MET B N 1
ATOM 3080 C CA . MET B 1 160 ? 11.977 -14.336 5.422 1 70.75 160 MET B CA 1
ATOM 3081 C C . MET B 1 160 ? 12.422 -14.305 3.965 1 70.75 160 MET B C 1
ATOM 3083 O O . MET B 1 160 ? 13.617 -14.367 3.678 1 70.75 160 MET B O 1
ATOM 3087 N N . VAL B 1 161 ? 11.523 -14.219 3.123 1 79.69 161 VAL B N 1
ATOM 3088 C CA . VAL B 1 161 ? 11.836 -14.141 1.7 1 79.69 161 VAL B CA 1
ATOM 3089 C C . VAL B 1 161 ? 12.641 -12.875 1.415 1 79.69 161 VAL B C 1
ATOM 3091 O O . VAL B 1 161 ? 13.594 -12.898 0.632 1 79.69 161 VAL B O 1
ATOM 3094 N N . ARG B 1 162 ? 12.281 -11.836 2.061 1 79.69 162 ARG B N 1
ATOM 3095 C CA . ARG B 1 162 ? 12.977 -10.57 1.865 1 79.69 162 ARG B CA 1
ATOM 3096 C C . ARG B 1 162 ? 14.438 -10.68 2.277 1 79.69 162 ARG B C 1
ATOM 3098 O O . ARG B 1 162 ? 15.312 -10.109 1.625 1 79.69 162 ARG B O 1
ATOM 3105 N N . LEU B 1 163 ? 14.641 -11.383 3.279 1 74.94 163 LEU B N 1
ATOM 3106 C CA . LEU B 1 163 ? 16.016 -11.57 3.762 1 74.94 163 LEU B CA 1
ATOM 3107 C C . LEU B 1 163 ? 16.844 -12.359 2.752 1 74.94 163 LEU B C 1
ATOM 3109 O O . LEU B 1 163 ? 18.031 -12.109 2.598 1 74.94 163 LEU B O 1
ATOM 3113 N N . ARG B 1 164 ? 16.219 -13.203 2.049 1 79 164 ARG B N 1
ATOM 3114 C CA . ARG B 1 164 ? 16.906 -14.055 1.085 1 79 164 ARG B CA 1
ATOM 3115 C C . ARG B 1 164 ? 17.359 -13.258 -0.133 1 79 164 ARG B C 1
ATOM 3117 O O . ARG B 1 164 ? 18.328 -13.617 -0.798 1 79 164 ARG B O 1
ATOM 3124 N N . VAL B 1 165 ? 16.688 -12.18 -0.318 1 83.06 165 VAL B N 1
ATOM 3125 C CA . VAL B 1 165 ? 16.984 -11.445 -1.538 1 83.06 165 VAL B CA 1
ATOM 3126 C C . VAL B 1 165 ? 17.719 -10.148 -1.188 1 83.06 165 VAL B C 1
ATOM 3128 O O . VAL B 1 165 ? 17.938 -9.305 -2.057 1 83.06 165 VAL B O 1
ATOM 3131 N N . GLU B 1 166 ? 18.047 -10.078 -0.016 1 76 166 GLU B N 1
ATOM 3132 C CA . GLU B 1 166 ? 18.766 -8.883 0.409 1 76 166 GLU B CA 1
ATOM 3133 C C . GLU B 1 166 ? 20.109 -8.758 -0.309 1 76 166 GLU B C 1
ATOM 3135 O O . GLU B 1 166 ? 20.859 -9.734 -0.401 1 76 166 GLU B O 1
ATOM 3140 N N . GLY B 1 167 ? 20.375 -7.586 -0.842 1 71.75 167 GLY B N 1
ATOM 3141 C CA . GLY B 1 167 ? 21.672 -7.324 -1.446 1 71.75 167 GLY B CA 1
ATOM 3142 C C . GLY B 1 167 ? 21.797 -7.867 -2.857 1 71.75 167 GLY B C 1
ATOM 3143 O O . GLY B 1 167 ? 22.828 -7.711 -3.504 1 71.75 167 GLY B O 1
ATOM 3144 N N . VAL B 1 168 ? 20.781 -8.547 -3.295 1 73.56 168 VAL B N 1
ATOM 3145 C CA . VAL B 1 168 ? 20.828 -9.117 -4.637 1 73.56 168 VAL B CA 1
ATOM 3146 C C . VAL B 1 168 ? 20.703 -8.008 -5.68 1 73.56 168 VAL B C 1
ATOM 3148 O O . VAL B 1 168 ? 19.953 -7.051 -5.488 1 73.56 168 VAL B O 1
ATOM 3151 N N . LYS B 1 169 ? 21.547 -7.965 -6.68 1 77.62 169 LYS B N 1
ATOM 3152 C CA . LYS B 1 169 ? 21.469 -7.051 -7.816 1 77.62 169 LYS B CA 1
ATOM 3153 C C . LYS B 1 169 ? 21.297 -7.816 -9.125 1 77.62 169 LYS B C 1
ATOM 3155 O O . LYS B 1 169 ? 21.984 -8.812 -9.367 1 77.62 169 LYS B O 1
ATOM 3160 N N . PRO B 1 170 ? 20.391 -7.488 -10 1 80.19 170 PRO B N 1
ATOM 3161 C CA . PRO B 1 170 ? 19.344 -6.48 -9.836 1 80.19 170 PRO B CA 1
ATOM 3162 C C . PRO B 1 170 ? 18.375 -6.824 -8.711 1 80.19 170 PRO B C 1
ATOM 3164 O O . PRO B 1 170 ? 18.234 -7.996 -8.344 1 80.19 170 PRO B O 1
ATOM 3167 N N . PRO B 1 171 ? 17.672 -5.844 -8.312 1 85.5 171 PRO B N 1
ATOM 3168 C CA . PRO B 1 171 ? 16.891 -6.078 -7.09 1 85.5 171 PRO B CA 1
ATOM 3169 C C . PRO B 1 171 ? 15.633 -6.91 -7.34 1 85.5 171 PRO B C 1
ATOM 3171 O O . PRO B 1 171 ? 14.992 -6.773 -8.391 1 85.5 171 PRO B O 1
ATOM 3174 N N . ILE B 1 172 ? 15.406 -7.766 -6.473 1 91.12 172 ILE B N 1
ATOM 3175 C CA . ILE B 1 172 ? 14.156 -8.516 -6.422 1 91.12 172 ILE B CA 1
ATOM 3176 C C . ILE B 1 172 ? 13.266 -7.953 -5.316 1 91.12 172 ILE B C 1
ATOM 3178 O O . ILE B 1 172 ? 13.641 -7.961 -4.141 1 91.12 172 ILE B O 1
ATOM 3182 N N . ARG B 1 173 ? 12.125 -7.48 -5.703 1 93.12 173 ARG B N 1
ATOM 3183 C CA . ARG B 1 173 ? 11.195 -6.906 -4.742 1 93.12 173 ARG B CA 1
ATOM 3184 C C . ARG B 1 173 ? 10.297 -7.984 -4.141 1 93.12 173 ARG B C 1
ATOM 3186 O O . ARG B 1 173 ? 9.953 -8.961 -4.812 1 93.12 173 ARG B O 1
ATOM 3193 N N . VAL B 1 174 ? 9.961 -7.75 -2.85 1 91 174 VAL B N 1
ATOM 3194 C CA . VAL B 1 174 ? 9.062 -8.656 -2.148 1 91 174 VAL B CA 1
ATOM 3195 C C . VAL B 1 174 ? 7.934 -7.859 -1.49 1 91 174 VAL B C 1
ATOM 3197 O O . VAL B 1 174 ? 8.188 -7.008 -0.638 1 91 174 VAL B O 1
ATOM 3200 N N . THR B 1 175 ? 6.727 -8.141 -1.89 1 92.5 175 THR B N 1
ATOM 3201 C CA . THR B 1 175 ? 5.578 -7.406 -1.37 1 92.5 175 THR B CA 1
ATOM 3202 C C . THR B 1 175 ? 4.555 -8.367 -0.763 1 92.5 175 THR B C 1
ATOM 3204 O O . THR B 1 175 ? 4.199 -9.375 -1.377 1 92.5 175 THR B O 1
ATOM 3207 N N . SER B 1 176 ? 4.148 -8.016 0.439 1 89 176 SER B N 1
ATOM 3208 C CA . SER B 1 176 ? 3.037 -8.703 1.087 1 89 176 SER B CA 1
ATOM 3209 C C . SER B 1 176 ? 1.744 -7.902 0.969 1 89 176 SER B C 1
ATOM 3211 O O . SER B 1 176 ? 1.707 -6.719 1.314 1 89 176 SER B O 1
ATOM 3213 N N . ILE B 1 177 ? 0.769 -8.477 0.421 1 90.56 177 ILE B N 1
ATOM 3214 C CA . ILE B 1 177 ? -0.554 -7.863 0.357 1 90.56 177 ILE B CA 1
ATOM 3215 C C . ILE B 1 177 ? -1.528 -8.641 1.235 1 90.56 177 ILE B C 1
ATOM 3217 O O . ILE B 1 177 ? -1.682 -9.859 1.076 1 90.56 177 ILE B O 1
ATOM 3221 N N . SER B 1 178 ? -2.209 -7.934 2.113 1 85.44 178 SER B N 1
ATOM 3222 C CA . SER B 1 178 ? -3.096 -8.57 3.082 1 85.44 178 SER B CA 1
ATOM 3223 C C . SER B 1 178 ? -4.508 -7.996 3.002 1 85.44 178 SER B C 1
ATOM 3225 O O . SER B 1 178 ? -4.824 -7.02 3.682 1 85.44 178 SER B O 1
ATOM 3227 N N . PRO B 1 179 ? -5.293 -8.602 2.219 1 85.56 179 PRO B N 1
ATOM 3228 C CA . PRO B 1 179 ? -6.691 -8.172 2.18 1 85.56 179 PRO B CA 1
ATOM 3229 C C . PRO B 1 179 ? -7.504 -8.695 3.363 1 85.56 179 PRO B C 1
ATOM 3231 O O . PRO B 1 179 ? -7.164 -9.734 3.938 1 85.56 179 PRO B O 1
ATOM 3234 N N . SER B 1 180 ? -8.508 -7.77 3.762 1 70.94 180 SER B N 1
ATOM 3235 C CA . SER B 1 180 ? -9.484 -8.25 4.734 1 70.94 180 SER B CA 1
ATOM 3236 C C . SER B 1 180 ? -10.82 -8.547 4.07 1 70.94 180 SER B C 1
ATOM 3238 O O . SER B 1 180 ? -11.164 -7.941 3.053 1 70.94 180 SER B O 1
ATOM 3240 N N . CYS B 1 181 ? -11.695 -9.477 4.664 1 58.88 181 CYS B N 1
ATOM 3241 C CA . CYS B 1 181 ? -13.062 -9.883 4.383 1 58.88 181 CYS B CA 1
ATOM 3242 C C . CYS B 1 181 ? -13.305 -10 2.881 1 58.88 181 CYS B C 1
ATOM 3244 O O . CYS B 1 181 ? -13.797 -9.062 2.25 1 58.88 181 CYS B O 1
ATOM 3246 N N . LEU B 1 182 ? -12.477 -10.617 2.092 1 51.44 182 LEU B N 1
ATOM 3247 C CA . LEU B 1 182 ? -12.836 -10.797 0.69 1 51.44 182 LEU B CA 1
ATOM 3248 C C . LEU B 1 182 ? -14.125 -11.602 0.56 1 51.44 182 LEU B C 1
ATOM 3250 O O . LEU B 1 182 ? -14.406 -12.477 1.388 1 51.44 182 LEU B O 1
ATOM 3254 N N . ARG B 1 183 ? -15.242 -10.969 0.053 1 46.34 183 ARG B N 1
ATOM 3255 C CA . ARG B 1 183 ? -16.406 -11.797 -0.283 1 46.34 183 ARG B CA 1
ATOM 3256 C C . ARG B 1 183 ? -15.969 -13.148 -0.84 1 46.34 183 ARG B C 1
ATOM 3258 O O . ARG B 1 183 ? -15.867 -13.32 -2.057 1 46.34 183 ARG B O 1
ATOM 3265 N N . THR B 1 184 ? -14.734 -13.539 -0.539 1 43.91 184 THR B N 1
ATOM 3266 C CA . THR B 1 184 ? -14.547 -14.859 -1.131 1 43.91 184 THR B CA 1
ATOM 3267 C C . THR B 1 184 ? -15.508 -15.867 -0.523 1 43.91 184 THR B C 1
ATOM 3269 O O . THR B 1 184 ? -16.141 -15.602 0.504 1 43.91 184 THR B O 1
ATOM 3272 N N . ASP B 1 185 ? -15.555 -16.969 -1.188 1 37.09 185 ASP B N 1
ATOM 3273 C CA . ASP B 1 185 ? -16.469 -18.109 -1.017 1 37.09 185 ASP B CA 1
ATOM 3274 C C . ASP B 1 185 ? -16.5 -18.562 0.439 1 37.09 185 ASP B C 1
ATOM 3276 O O . ASP B 1 185 ? -17.062 -19.609 0.75 1 37.09 185 ASP B O 1
ATOM 3280 N N . ILE B 1 186 ? -15.531 -18.281 1.274 1 36 186 ILE B N 1
ATOM 3281 C CA . ILE B 1 186 ? -15.789 -19.047 2.496 1 36 186 ILE B CA 1
ATOM 3282 C C . ILE B 1 186 ? -17 -18.453 3.225 1 36 186 ILE B C 1
ATOM 3284 O O . ILE B 1 186 ? -17.047 -17.25 3.477 1 36 186 ILE B O 1
ATOM 3288 N N . SER B 1 187 ? -18.062 -19.078 3.283 1 34.94 187 SER B N 1
ATOM 3289 C CA . SER B 1 187 ? -19.422 -19.016 3.846 1 34.94 187 SER B CA 1
ATOM 3290 C C . SER B 1 187 ? -19.391 -18.453 5.266 1 34.94 187 SER B C 1
ATOM 3292 O O . SER B 1 187 ? -20.344 -18.672 6.031 1 34.94 187 SER B O 1
ATOM 3294 N N . LEU B 1 188 ? -18.234 -18.219 5.926 1 35.81 188 LEU B N 1
ATOM 3295 C CA . LEU B 1 188 ? -18.766 -17.906 7.246 1 35.81 188 LEU B CA 1
ATOM 3296 C C . LEU B 1 188 ? -19.625 -16.641 7.191 1 35.81 188 LEU B C 1
ATOM 3298 O O . LEU B 1 188 ? -19.359 -15.727 6.422 1 35.81 188 LEU B O 1
ATOM 3302 N N . GLU B 1 189 ? -20.891 -16.641 7.582 1 35.59 189 GLU B N 1
ATOM 3303 C CA . GLU B 1 189 ? -21.984 -15.695 7.77 1 35.59 189 GLU B CA 1
ATOM 3304 C C . GLU B 1 189 ? -21.469 -14.344 8.258 1 35.59 189 GLU B C 1
ATOM 3306 O O . GLU B 1 189 ? -22.125 -13.672 9.055 1 35.59 189 GLU B O 1
ATOM 3311 N N . LEU B 1 190 ? -20.219 -14.172 8.414 1 38.44 190 LEU B N 1
ATOM 3312 C CA . LEU B 1 190 ? -20.156 -12.844 9.008 1 38.44 190 LEU B CA 1
ATOM 3313 C C . LEU B 1 190 ? -20.781 -11.797 8.086 1 38.44 190 LEU B C 1
ATOM 3315 O O . LEU B 1 190 ? -20.578 -11.836 6.871 1 38.44 190 LEU B O 1
ATOM 3319 N N . PRO B 1 191 ? -21.719 -10.977 8.609 1 36.69 191 PRO B N 1
ATOM 3320 C CA . PRO B 1 191 ? -22.547 -9.969 7.941 1 36.69 191 PRO B CA 1
ATOM 3321 C C . PRO B 1 191 ? -21.828 -9.289 6.777 1 36.69 191 PRO B C 1
ATOM 3323 O O . PRO B 1 191 ? -20.594 -9.328 6.703 1 36.69 191 PRO B O 1
ATOM 3326 N N . LEU B 1 192 ? -22.641 -8.414 5.879 1 39.16 192 LEU B N 1
ATOM 3327 C CA . LEU B 1 192 ? -22.844 -7.598 4.688 1 39.16 192 LEU B CA 1
ATOM 3328 C C . LEU B 1 192 ? -21.734 -6.566 4.531 1 39.16 192 LEU B C 1
ATOM 3330 O O . LEU B 1 192 ? -21.812 -5.691 3.664 1 39.16 192 LEU B O 1
ATOM 3334 N N . LEU B 1 193 ? -21.156 -6.176 5.605 1 41.81 193 LEU B N 1
ATOM 3335 C CA . LEU B 1 193 ? -20.406 -4.957 5.32 1 41.81 193 LEU B CA 1
ATOM 3336 C C . LEU B 1 193 ? -19.453 -5.168 4.145 1 41.81 193 LEU B C 1
ATOM 3338 O O . LEU B 1 193 ? -18.781 -4.23 3.711 1 41.81 193 LEU B O 1
ATOM 3342 N N . TYR B 1 194 ? -19.25 -6.438 3.598 1 48.09 194 TYR B N 1
ATOM 3343 C CA . TYR B 1 194 ? -18.172 -7.062 2.816 1 48.09 194 TYR B CA 1
ATOM 3344 C C . TYR B 1 194 ? -18.359 -6.793 1.329 1 48.09 194 TYR B C 1
ATOM 3346 O O . TYR B 1 194 ? -17.656 -7.371 0.495 1 48.09 194 TYR B O 1
ATOM 3354 N N . ASP B 1 195 ? -19.406 -6.066 1.075 1 57.16 195 ASP B N 1
ATOM 3355 C CA . ASP B 1 195 ? -19.828 -5.988 -0.321 1 57.16 195 ASP B CA 1
ATOM 3356 C C . ASP B 1 195 ? -18.984 -4.98 -1.092 1 57.16 195 ASP B C 1
ATOM 3358 O O . ASP B 1 195 ? -19.062 -4.91 -2.32 1 57.16 195 ASP B O 1
ATOM 3362 N N . PHE B 1 196 ? -18.016 -4.414 -0.439 1 70.19 196 PHE B N 1
ATOM 3363 C CA . PHE B 1 196 ? -17.562 -3.252 -1.188 1 70.19 196 PHE B CA 1
ATOM 3364 C C . PHE B 1 196 ? -16.156 -3.49 -1.74 1 70.19 196 PHE B C 1
ATOM 3366 O O . PHE B 1 196 ? -15.688 -2.738 -2.596 1 70.19 196 PHE B O 1
ATOM 3373 N N . MET B 1 197 ? -15.562 -4.613 -1.308 1 80.44 197 MET B N 1
ATOM 3374 C CA . MET B 1 197 ? -14.227 -4.887 -1.825 1 80.44 197 MET B CA 1
ATOM 3375 C C . MET B 1 197 ? -14.195 -6.203 -2.592 1 80.44 197 MET B C 1
ATOM 3377 O O . MET B 1 197 ? -14.492 -7.262 -2.031 1 80.44 197 MET B O 1
ATOM 3381 N N . GLY B 1 198 ? -13.93 -6.09 -3.881 1 86 198 GLY B N 1
ATOM 3382 C CA . GLY B 1 198 ? -13.844 -7.277 -4.719 1 86 198 GLY B CA 1
ATOM 3383 C C . GLY B 1 198 ? -12.414 -7.688 -5.027 1 86 198 GLY B C 1
ATOM 3384 O O . GLY B 1 198 ? -11.477 -6.961 -4.703 1 86 198 GLY B O 1
ATOM 3385 N N . PRO B 1 199 ? -12.289 -8.875 -5.621 1 90.19 199 PRO B N 1
ATOM 3386 C CA . PRO B 1 199 ? -10.961 -9.367 -5.984 1 90.19 199 PRO B CA 1
ATOM 3387 C C . PRO B 1 199 ? -10.203 -8.398 -6.895 1 90.19 199 PRO B C 1
ATOM 3389 O O . PRO B 1 199 ? -8.969 -8.305 -6.816 1 90.19 199 PRO B O 1
ATOM 3392 N N . GLU B 1 200 ? -10.953 -7.637 -7.664 1 92 200 GLU B N 1
ATOM 3393 C CA . GLU B 1 200 ? -10.328 -6.699 -8.594 1 92 200 GLU B CA 1
ATOM 3394 C C . GLU B 1 200 ? -9.633 -5.562 -7.844 1 92 200 GLU B C 1
ATOM 3396 O O . GLU B 1 200 ? -8.609 -5.043 -8.305 1 92 200 GLU B O 1
ATOM 3401 N N . ASP B 1 201 ? -10.156 -5.227 -6.695 1 91.19 201 ASP B N 1
ATOM 3402 C CA . ASP B 1 201 ? -9.555 -4.172 -5.887 1 91.19 201 ASP B CA 1
ATOM 3403 C C . ASP B 1 201 ? -8.188 -4.598 -5.355 1 91.19 201 ASP B C 1
ATOM 3405 O O . ASP B 1 201 ? -7.254 -3.795 -5.32 1 91.19 201 ASP B O 1
ATOM 3409 N N . VAL B 1 202 ? -8.102 -5.809 -5.004 1 91.38 202 VAL B N 1
ATOM 3410 C CA . VAL B 1 202 ? -6.832 -6.348 -4.52 1 91.38 202 VAL B CA 1
ATOM 3411 C C . VAL B 1 202 ? -5.848 -6.469 -5.68 1 91.38 202 VAL B C 1
ATOM 3413 O O . VAL B 1 202 ? -4.676 -6.113 -5.543 1 91.38 202 VAL B O 1
ATOM 3416 N N . ALA B 1 203 ? -6.34 -6.93 -6.836 1 94.25 203 ALA B N 1
ATOM 3417 C CA . ALA B 1 203 ? -5.5 -7.062 -8.023 1 94.25 203 ALA B CA 1
ATOM 3418 C C . ALA B 1 203 ? -4.906 -5.719 -8.43 1 94.25 203 ALA B C 1
ATOM 3420 O O . ALA B 1 203 ? -3.756 -5.645 -8.867 1 94.25 203 ALA B O 1
ATOM 3421 N N . ASP B 1 204 ? -5.641 -4.668 -8.219 1 94.44 204 ASP B N 1
ATOM 3422 C CA . ASP B 1 204 ? -5.191 -3.322 -8.562 1 94.44 204 ASP B CA 1
ATOM 3423 C C . ASP B 1 204 ? -3.984 -2.912 -7.727 1 94.44 204 ASP B C 1
ATOM 3425 O O . ASP B 1 204 ? -3.111 -2.18 -8.203 1 94.44 204 ASP B O 1
ATOM 3429 N N . THR B 1 205 ? -3.969 -3.357 -6.473 1 94.94 205 THR B N 1
ATOM 3430 C CA . THR B 1 205 ? -2.832 -3.025 -5.621 1 94.94 205 THR B CA 1
ATOM 3431 C C . THR B 1 205 ? -1.553 -3.666 -6.156 1 94.94 205 THR B C 1
ATOM 3433 O O . THR B 1 205 ? -0.469 -3.092 -6.039 1 94.94 205 THR B O 1
ATOM 3436 N N . ILE B 1 206 ? -1.671 -4.855 -6.707 1 96 206 ILE B N 1
ATOM 3437 C CA . ILE B 1 206 ? -0.527 -5.531 -7.309 1 96 206 ILE B CA 1
ATOM 3438 C C . ILE B 1 206 ? -0.024 -4.727 -8.5 1 96 206 ILE B C 1
ATOM 3440 O O . ILE B 1 206 ? 1.179 -4.492 -8.641 1 96 206 ILE B O 1
ATOM 3444 N N . ILE B 1 207 ? -0.931 -4.289 -9.352 1 96.25 207 ILE B N 1
ATOM 3445 C CA . ILE B 1 207 ? -0.572 -3.504 -10.523 1 96.25 207 ILE B CA 1
ATOM 3446 C C . ILE B 1 207 ? 0.106 -2.207 -10.094 1 96.25 207 ILE B C 1
ATOM 3448 O O . ILE B 1 207 ? 1.126 -1.811 -10.656 1 96.25 207 ILE B O 1
ATOM 3452 N N . TYR B 1 208 ? -0.408 -1.567 -9.094 1 95.38 208 TYR B N 1
ATOM 3453 C CA . TYR B 1 208 ? 0.211 -0.352 -8.578 1 95.38 208 TYR B CA 1
ATOM 3454 C C . TYR B 1 208 ? 1.641 -0.619 -8.117 1 95.38 208 TYR B C 1
ATOM 3456 O O . TYR B 1 208 ? 2.561 0.124 -8.469 1 95.38 208 TYR B O 1
ATOM 3464 N N . ALA B 1 209 ? 1.785 -1.69 -7.332 1 95.69 209 ALA B N 1
ATOM 3465 C CA . ALA B 1 209 ? 3.117 -2.027 -6.836 1 95.69 209 ALA B CA 1
ATOM 3466 C C . ALA B 1 209 ? 4.098 -2.229 -7.988 1 95.69 209 ALA B C 1
ATOM 3468 O O . ALA B 1 209 ? 5.273 -1.877 -7.879 1 95.69 209 ALA B O 1
ATOM 3469 N N . LEU B 1 210 ? 3.619 -2.736 -9.062 1 95.94 210 LEU B N 1
ATOM 3470 C CA . LEU B 1 210 ? 4.457 -3.021 -10.227 1 95.94 210 LEU B CA 1
ATOM 3471 C C . LEU B 1 210 ? 4.852 -1.734 -10.938 1 95.94 210 LEU B C 1
ATOM 3473 O O . LEU B 1 210 ? 5.828 -1.711 -11.688 1 95.94 210 LEU B O 1
ATOM 3477 N N . THR B 1 211 ? 4.09 -0.648 -10.727 1 94.19 211 THR B N 1
ATOM 3478 C CA . THR B 1 211 ? 4.379 0.603 -11.414 1 94.19 211 THR B CA 1
ATOM 3479 C C . THR B 1 211 ? 5.535 1.339 -10.742 1 94.19 211 THR B C 1
ATOM 3481 O O . THR B 1 211 ? 6.117 2.258 -11.328 1 94.19 211 THR B O 1
ATOM 3484 N N . LEU B 1 212 ? 5.848 0.984 -9.516 1 92.88 212 LEU B N 1
ATOM 3485 C CA . LEU B 1 212 ? 6.918 1.661 -8.789 1 92.88 212 LEU B CA 1
ATOM 3486 C C . LEU B 1 212 ? 8.266 1.39 -9.445 1 92.88 212 LEU B C 1
ATOM 3488 O O . LEU B 1 212 ? 8.453 0.358 -10.094 1 92.88 212 LEU B O 1
ATOM 3492 N N . LYS B 1 213 ? 9.141 2.336 -9.289 1 89.81 213 LYS B N 1
ATOM 3493 C CA . LYS B 1 213 ? 10.492 2.121 -9.805 1 89.81 213 LYS B CA 1
ATOM 3494 C C . LYS B 1 213 ? 11.172 0.966 -9.078 1 89.81 213 LYS B C 1
ATOM 3496 O O . LYS B 1 213 ? 10.859 0.673 -7.926 1 89.81 213 LYS B O 1
ATOM 3501 N N . PRO B 1 214 ? 12.125 0.246 -9.734 1 87.56 214 PRO B N 1
ATOM 3502 C CA . PRO B 1 214 ? 12.734 -0.967 -9.188 1 87.56 214 PRO B CA 1
ATOM 3503 C C . PRO B 1 214 ? 13.484 -0.714 -7.879 1 87.56 214 PRO B C 1
ATOM 3505 O O . PRO B 1 214 ? 13.672 -1.639 -7.082 1 87.56 214 PRO B O 1
ATOM 3508 N N . GLU B 1 215 ? 13.805 0.509 -7.586 1 86.12 215 GLU B N 1
ATOM 3509 C CA . GLU B 1 215 ? 14.602 0.848 -6.414 1 86.12 215 GLU B CA 1
ATOM 3510 C C . GLU B 1 215 ? 13.719 1.014 -5.176 1 86.12 215 GLU B C 1
ATOM 3512 O O . GLU B 1 215 ? 14.227 1.186 -4.066 1 86.12 215 GLU B O 1
ATOM 3517 N N . ILE B 1 216 ? 12.414 0.926 -5.418 1 89.62 216 ILE B N 1
ATOM 3518 C CA . ILE B 1 216 ? 11.469 1.134 -4.324 1 89.62 216 ILE B CA 1
ATOM 3519 C C . ILE B 1 216 ? 10.516 -0.059 -4.23 1 89.62 216 ILE B C 1
ATOM 3521 O O . ILE B 1 216 ? 10.07 -0.586 -5.254 1 89.62 216 ILE B O 1
ATOM 3525 N N . GLU B 1 217 ? 10.219 -0.441 -2.998 1 90 217 GLU B N 1
ATOM 3526 C CA . GLU B 1 217 ? 9.281 -1.551 -2.852 1 90 217 GLU B CA 1
ATOM 3527 C C . GLU B 1 217 ? 8.297 -1.296 -1.714 1 90 217 GLU B C 1
ATOM 3529 O O . GLU B 1 217 ? 8.656 -0.71 -0.691 1 90 217 GLU B O 1
ATOM 3534 N N . ILE B 1 218 ? 7.094 -1.664 -1.938 1 92.12 218 ILE B N 1
ATOM 3535 C CA . ILE B 1 218 ? 6.129 -1.816 -0.856 1 92.12 218 ILE B CA 1
ATOM 3536 C C . ILE B 1 218 ? 6.32 -3.174 -0.181 1 92.12 218 ILE B C 1
ATOM 3538 O O . ILE B 1 218 ? 6.156 -4.219 -0.816 1 92.12 218 ILE B O 1
ATOM 3542 N N . THR B 1 219 ? 6.652 -3.113 1.067 1 86.94 219 THR B N 1
ATOM 3543 C CA . THR B 1 219 ? 6.91 -4.379 1.745 1 86.94 219 THR B CA 1
ATOM 3544 C C . THR B 1 219 ? 5.613 -4.977 2.287 1 86.94 219 THR B C 1
ATOM 3546 O O . THR B 1 219 ? 5.441 -6.195 2.293 1 86.94 219 THR B O 1
ATOM 3549 N N . GLU B 1 220 ? 4.742 -4.102 2.725 1 86.5 220 GLU B N 1
ATOM 3550 C CA . GLU B 1 220 ? 3.455 -4.527 3.266 1 86.5 220 GLU B CA 1
ATOM 3551 C C . GLU B 1 220 ? 2.338 -3.576 2.844 1 86.5 220 GLU B C 1
ATOM 3553 O O . GLU B 1 220 ? 2.514 -2.355 2.869 1 86.5 220 GLU B O 1
ATOM 3558 N N . LEU B 1 221 ? 1.295 -4.156 2.484 1 90.06 221 LEU B N 1
ATOM 3559 C CA . LEU B 1 221 ? 0.083 -3.412 2.162 1 90.06 221 LEU B CA 1
ATOM 3560 C C . LEU B 1 221 ? -1.154 -4.133 2.686 1 90.06 221 LEU B C 1
ATOM 3562 O O . LEU B 1 221 ? -1.431 -5.27 2.289 1 90.06 221 LEU B O 1
ATOM 3566 N N . ILE B 1 222 ? -1.857 -3.529 3.617 1 86.56 222 ILE B N 1
ATOM 3567 C CA . ILE B 1 222 ? -3.096 -4.074 4.164 1 86.56 222 ILE B CA 1
ATOM 3568 C C . ILE B 1 222 ? -4.289 -3.305 3.607 1 86.56 222 ILE B C 1
ATOM 3570 O O . ILE B 1 222 ? -4.352 -2.078 3.723 1 86.56 222 ILE B O 1
ATOM 3574 N N . ILE B 1 223 ? -5.203 -3.992 3.006 1 88.56 223 ILE B N 1
ATOM 3575 C CA . ILE B 1 223 ? -6.355 -3.365 2.365 1 88.56 223 ILE B CA 1
ATOM 3576 C C . ILE B 1 223 ? -7.645 -3.982 2.902 1 88.56 223 ILE B C 1
ATOM 3578 O O . ILE B 1 223 ? -7.73 -5.199 3.08 1 88.56 223 ILE B O 1
ATOM 3582 N N . GLN B 1 224 ? -8.664 -3.113 3.176 1 84.88 224 GLN B N 1
ATOM 3583 C CA . GLN B 1 224 ? -9.906 -3.576 3.781 1 84.88 224 GLN B CA 1
ATOM 3584 C C . GLN B 1 224 ? -11.07 -2.672 3.396 1 84.88 224 GLN B C 1
ATOM 3586 O O . GLN B 1 224 ? -10.867 -1.533 2.971 1 84.88 224 GLN B O 1
ATOM 3591 N N . PRO B 1 225 ? -12.234 -3.271 3.504 1 82.5 225 PRO B N 1
ATOM 3592 C CA . PRO B 1 225 ? -13.375 -2.355 3.4 1 82.5 225 PRO B CA 1
ATOM 3593 C C . PRO B 1 225 ? -13.344 -1.253 4.457 1 82.5 225 PRO B C 1
ATOM 3595 O O . PRO B 1 225 ? -12.945 -1.497 5.598 1 82.5 225 PRO B O 1
ATOM 3598 N N . THR B 1 226 ? -13.688 -0.075 4.02 1 82 226 THR B N 1
ATOM 3599 C CA . THR B 1 226 ? -13.656 1.062 4.934 1 82 226 THR B CA 1
ATOM 3600 C C . THR B 1 226 ? -14.586 0.831 6.121 1 82 226 THR B C 1
ATOM 3602 O O . THR B 1 226 ? -15.703 0.348 5.953 1 82 226 THR B O 1
ATOM 3605 N N . GLY B 1 227 ? -14.094 1.197 7.27 1 71.25 227 GLY B N 1
ATOM 3606 C CA . GLY B 1 227 ? -14.922 1.122 8.461 1 71.25 227 GLY B CA 1
ATOM 3607 C C . GLY B 1 227 ? -14.898 -0.246 9.117 1 71.25 227 GLY B C 1
ATOM 3608 O O . GLY B 1 227 ? -15.68 -0.514 10.031 1 71.25 227 GLY B O 1
ATOM 3609 N N . THR B 1 228 ? -14.109 -1.142 8.562 1 65.62 228 THR B N 1
ATOM 3610 C CA . THR B 1 228 ? -14.047 -2.477 9.148 1 65.62 228 THR B CA 1
ATOM 3611 C C . THR B 1 228 ? -12.758 -2.658 9.945 1 65.62 228 THR B C 1
ATOM 3613 O O . THR B 1 228 ? -11.75 -2.012 9.656 1 65.62 228 THR B O 1
ATOM 3616 N N . LEU B 1 229 ? -12.953 -3.146 11.172 1 58.19 229 LEU B N 1
ATOM 3617 C CA . LEU B 1 229 ? -11.758 -3.527 11.922 1 58.19 229 LEU B CA 1
ATOM 3618 C C . LEU B 1 229 ? -11.25 -4.891 11.469 1 58.19 229 LEU B C 1
ATOM 3620 O O . LEU B 1 229 ? -12.039 -5.754 11.07 1 58.19 229 LEU B O 1
ATOM 3624 N N . PRO B 1 230 ? -9.945 -5.051 11.328 1 53.28 230 PRO B N 1
ATOM 3625 C CA . PRO B 1 230 ? -9.453 -6.367 10.914 1 53.28 230 PRO B CA 1
ATOM 3626 C C . PRO B 1 230 ? -10.008 -7.5 11.781 1 53.28 230 PRO B C 1
ATOM 3628 O O . PRO B 1 230 ? -10.383 -7.277 12.93 1 53.28 230 PRO B O 1
#

Solvent-accessible surface area (backbone atoms only — not comparable to full-atom values): 23557 Å² total; per-residue (Å²): 129,57,94,50,47,75,36,29,31,39,30,40,26,21,30,43,70,48,23,40,29,36,52,52,52,40,17,45,50,18,18,24,36,40,33,22,17,87,48,51,70,32,41,51,51,39,50,52,51,60,70,66,42,66,65,86,51,65,55,62,27,54,81,42,82,37,65,45,61,75,60,47,58,62,54,38,74,42,78,39,34,31,39,37,37,51,53,53,52,82,77,64,30,63,66,55,49,51,49,52,51,49,40,43,52,49,32,17,56,75,67,53,36,65,27,39,37,37,39,46,46,36,31,43,26,74,51,76,78,63,77,72,52,67,76,48,57,77,66,65,41,48,55,47,46,50,48,30,48,48,18,31,48,45,55,53,48,51,55,52,53,46,62,73,34,42,76,45,76,48,42,44,34,51,28,35,39,15,48,35,70,60,70,49,85,70,74,72,77,71,75,77,80,39,76,59,36,52,42,57,59,58,26,48,52,54,54,52,63,65,68,47,56,77,45,41,32,51,48,36,36,30,36,30,36,43,49,61,77,118,128,59,94,50,48,75,35,30,30,39,32,39,26,21,31,42,69,49,24,39,31,36,52,52,53,41,16,42,51,20,18,24,35,40,33,23,17,88,48,53,70,33,40,50,52,39,49,51,52,59,70,67,42,75,62,88,70,55,57,64,27,55,81,43,84,37,65,44,60,73,60,48,58,62,53,38,73,40,78,39,34,31,39,37,38,51,53,52,52,84,77,66,30,63,68,55,49,52,48,54,52,50,40,41,52,49,31,17,57,75,69,54,35,65,28,39,38,35,39,46,44,34,32,45,27,76,51,76,79,62,76,72,53,68,74,48,54,78,64,66,40,47,55,47,45,49,48,31,48,49,18,30,47,47,52,53,47,49,54,53,53,44,63,73,34,44,76,44,77,47,41,45,34,52,29,35,37,15,48,36,69,59,71,48,85,69,72,72,78,70,76,75,82,39,78,59,37,52,41,56,59,58,28,48,52,53,54,54,63,65,69,47,57,78,44,41,29,50,46,37,34,29,36,31,36,44,49,60,78,118

Organism: Camponotus floridanus (NCBI:txid104421)

InterPro domains:
  IPR002347 Short-chain dehydrogenase/reductase SDR [PF00106] (7-187)
  IPR002347 Short-chain dehydrogenase/reductase SDR [PR00081] (8-25)
  IPR002347 Short-chain dehydrogenase/reductase SDR [PR00081] (78-89)
  IPR002347 Short-chain dehydrogenase/reductase SDR [PR00081] (109-125)
  IPR002347 Short-chain dehydrogenase/reductase SDR [PR00081] (147-166)
  IPR002347 Short-chain dehydrogenase/reductase SDR [PR00081] (170-187)
  IPR036291 NAD(P)-binding domain superfamily [SSF51735] (2-213)

Sequence (460 aa):
MSRWANKTAIVIGAGSDLGQAITFALLKDGIHVTATHIKEEKMDELKTTYENMDKKDTLMGKLELKYNINDIEESFKKDVDILVNNLNIFSMGLSLYDQFINDAIESMRRRQVEGHIFNINSAYGHFLPKKSLNDLGQESTCLFNQYVAAEHANVALTHMVRLRVEGVKPPIRVTSISPSCLRTDISLELPLLYDFMGPEDVADTIIYALTLKPEIEITELIIQPTGTLPMSRWANKTAIVIGAGSDLGQAITFALLKDGIHVTATHIKEEKMDELKTTYENMDKKDTLMGKLELKYNINDIEESFKKDVDILVNNLNIFSMGLSLYDQFINDAIESMRRRQVEGHIFNINSAYGHFLPKKSLNDLGQESTCLFNQYVAAEHANVALTHMVRLRVEGVKPPIRVTSISPSCLRTDISLELPLLYDFMGPEDVADTIIYALTLKPEIEITELIIQPTGTLP